Protein AF-0000000066798320 (afdb_homodimer)

Structure (mmCIF, N/CA/C/O backbone):
data_AF-0000000066798320-model_v1
#
loop_
_entity.id
_entity.type
_entity.pdbx_description
1 polymer 'MurR/RpiR family transcriptional regulator'
#
loop_
_atom_site.group_PDB
_atom_site.id
_atom_site.type_symbol
_atom_site.label_atom_id
_atom_site.label_alt_id
_atom_site.label_comp_id
_atom_site.label_asym_id
_atom_site.label_entity_id
_atom_site.label_seq_id
_atom_site.pdbx_PDB_ins_code
_atom_site.Cartn_x
_atom_site.Cartn_y
_atom_site.Cartn_z
_atom_site.occupancy
_atom_site.B_iso_or_equiv
_atom_site.auth_seq_id
_atom_site.auth_comp_id
_atom_site.auth_asym_id
_atom_site.auth_atom_id
_atom_site.pdbx_PDB_model_num
ATOM 1 N N . MET A 1 1 ? -19.531 21.781 15.523 1 40.91 1 MET A N 1
ATOM 2 C CA . MET A 1 1 ? -18.859 23.078 15.547 1 40.91 1 MET A CA 1
ATOM 3 C C . MET A 1 1 ? -17.859 23.188 14.391 1 40.91 1 MET A C 1
ATOM 5 O O . MET A 1 1 ? -17.172 22.219 14.062 1 40.91 1 MET A O 1
ATOM 9 N N . SER A 1 2 ? -18 24.219 13.523 1 56.66 2 SER A N 1
ATOM 10 C CA . SER A 1 2 ? -17.359 24.375 12.227 1 56.66 2 SER A CA 1
ATOM 11 C C . SER A 1 2 ? -15.852 24.516 12.359 1 56.66 2 SER A C 1
ATOM 13 O O . SER A 1 2 ? -15.359 24.984 13.391 1 56.66 2 SER A O 1
ATOM 15 N N . ASN A 1 3 ? -14.969 23.828 11.68 1 74.5 3 ASN A N 1
ATOM 16 C CA . ASN A 1 3 ? -13.531 23.969 11.523 1 74.5 3 ASN A CA 1
ATOM 17 C C . ASN A 1 3 ? -13.133 25.438 11.328 1 74.5 3 ASN A C 1
ATOM 19 O O . ASN A 1 3 ? -13.477 26.047 10.312 1 74.5 3 ASN A O 1
ATOM 23 N N . VAL A 1 4 ? -12.617 26.047 12.508 1 85.56 4 VAL A N 1
ATOM 24 C CA . VAL A 1 4 ? -12.297 27.469 12.531 1 85.56 4 VAL A CA 1
ATOM 25 C C . VAL A 1 4 ? -11.406 27.812 11.344 1 85.56 4 VAL A C 1
ATOM 27 O O . VAL A 1 4 ? -11.523 28.906 10.758 1 85.56 4 VAL A O 1
ATOM 30 N N . LEU A 1 5 ? -10.602 26.906 10.977 1 84.38 5 LEU A N 1
ATOM 31 C CA . LEU A 1 5 ? -9.695 27.156 9.859 1 84.38 5 LEU A CA 1
ATOM 32 C C . LEU A 1 5 ? -10.469 27.234 8.547 1 84.38 5 LEU A C 1
ATOM 34 O O . LEU A 1 5 ? -10.18 28.078 7.699 1 84.38 5 LEU A O 1
ATOM 38 N N . THR A 1 6 ? -11.469 26.422 8.477 1 79.88 6 THR A N 1
ATOM 39 C CA . THR A 1 6 ? -12.328 26.453 7.297 1 79.88 6 THR A CA 1
ATOM 40 C C . THR A 1 6 ? -13.141 27.75 7.266 1 79.88 6 THR A C 1
ATOM 42 O O . THR A 1 6 ? -13.375 28.312 6.195 1 79.88 6 THR A O 1
ATOM 45 N N . GLU A 1 7 ? -13.562 28.109 8.406 1 83.06 7 GLU A N 1
ATOM 46 C CA . GLU A 1 7 ? -14.312 29.359 8.508 1 83.06 7 GLU A CA 1
ATOM 47 C C . GLU A 1 7 ? -13.453 30.562 8.086 1 83.06 7 GLU A C 1
ATOM 49 O O . GLU A 1 7 ? -13.914 31.422 7.332 1 83.06 7 GLU A O 1
ATOM 54 N N . ILE A 1 8 ? -12.234 30.609 8.516 1 87.69 8 ILE A N 1
ATOM 55 C CA . ILE A 1 8 ? -11.305 31.672 8.172 1 87.69 8 ILE A CA 1
ATOM 56 C C . ILE A 1 8 ? -11.062 31.672 6.664 1 87.69 8 ILE A C 1
ATOM 58 O O . ILE A 1 8 ? -11.094 32.719 6.02 1 87.69 8 ILE A O 1
ATOM 62 N N . ASP A 1 9 ? -10.883 30.516 6.102 1 83.44 9 ASP A N 1
ATOM 63 C CA . ASP A 1 9 ? -10.609 30.375 4.672 1 83.44 9 ASP A CA 1
ATOM 64 C C . ASP A 1 9 ? -11.805 30.844 3.84 1 83.44 9 ASP A C 1
ATOM 66 O O . ASP A 1 9 ? -11.633 31.531 2.83 1 83.44 9 ASP A O 1
ATOM 70 N N . SER A 1 10 ? -12.984 30.516 4.297 1 80.25 10 SER A N 1
ATOM 71 C CA . SER A 1 10 ? -14.203 30.844 3.568 1 80.25 10 SER A CA 1
ATOM 72 C C . SER A 1 10 ? -14.469 32.344 3.602 1 80.25 10 SER A C 1
ATOM 74 O O . SER A 1 10 ? -15.016 32.906 2.65 1 80.25 10 SER A O 1
ATOM 76 N N . GLN A 1 11 ? -14.062 33.031 4.547 1 85.31 11 GLN A N 1
ATOM 77 C CA . GLN A 1 11 ? -14.344 34.469 4.723 1 85.31 11 GLN A CA 1
ATOM 78 C C . GLN A 1 11 ? -13.227 35.312 4.125 1 85.31 11 GLN A C 1
ATOM 80 O O . GLN A 1 11 ? -13.375 36.531 3.984 1 85.31 11 GLN A O 1
ATOM 85 N N . TYR A 1 12 ? -12.172 34.656 3.688 1 84.81 12 TYR A N 1
ATOM 86 C CA . TYR A 1 12 ? -10.938 35.312 3.289 1 84.81 12 TYR A CA 1
ATOM 87 C C . TYR A 1 12 ? -11.203 36.344 2.193 1 84.81 12 TYR A C 1
ATOM 89 O O . TYR A 1 12 ? -10.734 37.469 2.273 1 84.81 12 TYR A O 1
ATOM 97 N N . PRO A 1 13 ? -12.102 36 1.227 1 81.19 13 PRO A N 1
ATOM 98 C CA . PRO A 1 13 ? -12.305 36.938 0.132 1 81.19 13 PRO A CA 1
ATOM 99 C C . PRO A 1 13 ? -13 38.219 0.585 1 81.19 13 PRO A C 1
ATOM 101 O O . PRO A 1 13 ? -12.875 39.25 -0.074 1 81.19 13 PRO A O 1
ATOM 104 N N . TYR A 1 14 ? -13.641 38.219 1.698 1 89.19 14 TYR A N 1
ATOM 105 C CA . TYR A 1 14 ? -14.453 39.344 2.146 1 89.19 14 TYR A CA 1
ATOM 106 C C . TYR A 1 14 ? -13.75 40.125 3.248 1 89.19 14 TYR A C 1
ATOM 108 O O . TYR A 1 14 ? -14.289 41.125 3.77 1 89.19 14 TYR A O 1
ATOM 116 N N . MET A 1 15 ? -12.539 39.781 3.518 1 89.69 15 MET A N 1
ATOM 117 C CA . MET A 1 15 ? -11.797 40.375 4.625 1 89.69 15 MET A CA 1
ATOM 118 C C . MET A 1 15 ? -11.086 41.656 4.18 1 89.69 15 MET A C 1
ATOM 120 O O . MET A 1 15 ? -10.797 41.812 2.996 1 89.69 15 MET A O 1
ATOM 124 N N . THR A 1 16 ? -10.914 42.5 5.156 1 92.38 16 THR A N 1
ATOM 125 C CA . THR A 1 16 ? -10.109 43.688 4.93 1 92.38 16 THR A CA 1
ATOM 126 C C . THR A 1 16 ? -8.633 43.312 4.754 1 92.38 16 THR A C 1
ATOM 128 O O . THR A 1 16 ? -8.25 42.156 4.949 1 92.38 16 THR A O 1
ATOM 131 N N . LYS A 1 17 ? -7.82 44.25 4.355 1 90.31 17 LYS A N 1
ATOM 132 C CA . LYS A 1 17 ? -6.398 44.031 4.113 1 90.31 17 LYS A CA 1
ATOM 133 C C . LYS A 1 17 ? -5.707 43.469 5.352 1 90.31 17 LYS A C 1
ATOM 135 O O . LYS A 1 17 ? -4.98 42.469 5.266 1 90.31 17 LYS A O 1
ATOM 140 N N . ASN A 1 18 ? -5.969 44.125 6.445 1 92.06 18 ASN A N 1
ATOM 141 C CA . ASN A 1 18 ? -5.344 43.688 7.688 1 92.06 18 ASN A CA 1
ATOM 142 C C . ASN A 1 18 ? -5.883 42.312 8.125 1 92.06 18 ASN A C 1
ATOM 144 O O . ASN A 1 18 ? -5.129 41.469 8.617 1 92.06 18 ASN A O 1
ATOM 148 N N . GLU A 1 19 ? -7.141 42.094 7.902 1 93.81 19 GLU A N 1
ATOM 149 C CA . GLU A 1 19 ? -7.727 40.812 8.219 1 93.81 19 GLU A CA 1
ATOM 150 C C . GLU A 1 19 ? -7.117 39.688 7.359 1 93.81 19 GLU A C 1
ATOM 152 O O . GLU A 1 19 ? -6.883 38.594 7.844 1 93.81 19 GLU A O 1
ATOM 157 N N . LYS A 1 20 ? -6.844 40 6.148 1 90.75 20 LYS A N 1
ATOM 158 C CA . LYS A 1 20 ? -6.23 39.031 5.242 1 90.75 20 LYS A CA 1
ATOM 159 C C . LYS A 1 20 ? -4.82 38.656 5.695 1 90.75 20 LYS A C 1
ATOM 161 O O . LYS A 1 20 ? -4.398 37.5 5.582 1 90.75 20 LYS A O 1
ATOM 166 N N . LYS A 1 21 ? -4.105 39.625 6.191 1 91.25 21 LYS A N 1
ATOM 167 C CA . LYS A 1 21 ? -2.779 39.375 6.742 1 91.25 21 LYS A CA 1
ATOM 168 C C . LYS A 1 21 ? -2.857 38.375 7.891 1 91.25 21 LYS A C 1
ATOM 170 O O . LYS A 1 21 ? -2.074 37.406 7.941 1 91.25 21 LYS A O 1
ATOM 175 N N . ILE A 1 22 ? -3.84 38.594 8.758 1 93.88 22 ILE A N 1
ATOM 176 C CA . ILE A 1 22 ? -4.02 37.719 9.922 1 93.88 22 ILE A CA 1
ATOM 177 C C . ILE A 1 22 ? -4.441 36.344 9.469 1 93.88 22 ILE A C 1
ATOM 179 O O . ILE A 1 22 ? -3.834 35.344 9.875 1 93.88 22 ILE A O 1
ATOM 183 N N . ALA A 1 23 ? -5.41 36.25 8.609 1 90.81 23 ALA A N 1
ATOM 184 C CA . ALA A 1 23 ? -5.969 35 8.125 1 90.81 23 ALA A CA 1
ATOM 185 C C . ALA A 1 23 ? -4.906 34.156 7.41 1 90.81 23 ALA A C 1
ATOM 187 O O . ALA A 1 23 ? -4.785 32.969 7.656 1 90.81 23 ALA A O 1
ATOM 188 N N . LYS A 1 24 ? -4.148 34.812 6.582 1 87.19 24 LYS A N 1
ATOM 189 C CA . LYS A 1 24 ? -3.088 34.156 5.84 1 87.19 24 LYS A CA 1
ATOM 190 C C . LYS A 1 24 ? -2.068 33.531 6.785 1 87.19 24 LYS A C 1
ATOM 192 O O . LYS A 1 24 ? -1.646 32.375 6.586 1 87.19 24 LYS A O 1
ATOM 197 N N . PHE A 1 25 ? -1.673 34.281 7.801 1 88.75 25 PHE A N 1
ATOM 198 C CA . PHE A 1 25 ? -0.7 33.781 8.758 1 88.75 25 PHE A CA 1
ATOM 199 C C . PHE A 1 25 ? -1.273 32.594 9.523 1 88.75 25 PHE A C 1
ATOM 201 O O . PHE A 1 25 ? -0.589 31.594 9.734 1 88.75 25 PHE A O 1
ATOM 208 N N . ILE A 1 26 ? -2.523 32.719 9.938 1 88.25 26 ILE A N 1
ATOM 209 C CA . ILE A 1 26 ? -3.176 31.641 10.68 1 88.25 26 ILE A CA 1
ATOM 210 C C . ILE A 1 26 ? -3.246 30.391 9.828 1 88.25 26 ILE A C 1
ATOM 212 O O . ILE A 1 26 ? -2.91 29.297 10.289 1 88.25 26 ILE A O 1
ATOM 216 N N . LEU A 1 27 ? -3.615 30.531 8.539 1 84.75 27 LEU A N 1
ATOM 217 C CA . LEU A 1 27 ? -3.83 29.406 7.648 1 84.75 27 LEU A CA 1
ATOM 218 C C . LEU A 1 27 ? -2.504 28.75 7.27 1 84.75 27 LEU A C 1
ATOM 220 O O . LEU A 1 27 ? -2.43 27.531 7.113 1 84.75 27 LEU A O 1
ATOM 224 N N . ASN A 1 28 ? -1.445 29.562 7.238 1 79.94 28 ASN A N 1
ATOM 225 C CA . ASN A 1 28 ? -0.153 29.062 6.785 1 79.94 28 ASN A CA 1
ATOM 226 C C . ASN A 1 28 ? 0.671 28.516 7.949 1 79.94 28 ASN A C 1
ATOM 228 O O . ASN A 1 28 ? 1.526 27.656 7.754 1 79.94 28 ASN A O 1
ATOM 232 N N . SER A 1 29 ? 0.477 29.078 9.133 1 83.62 29 SER A N 1
ATOM 233 C CA . SER A 1 29 ? 1.31 28.703 10.273 1 83.62 29 SER A CA 1
ATOM 234 C C . SER A 1 29 ? 0.481 28.594 11.555 1 83.62 29 SER A C 1
ATOM 236 O O . SER A 1 29 ? 0.801 29.219 12.562 1 83.62 29 SER A O 1
ATOM 238 N N . PRO A 1 30 ? -0.533 27.719 11.516 1 83.94 30 PRO A N 1
ATOM 239 C CA . PRO A 1 30 ? -1.383 27.609 12.703 1 83.94 30 PRO A CA 1
ATOM 240 C C . PRO A 1 30 ? -0.609 27.156 13.945 1 83.94 30 PRO A C 1
ATOM 242 O O . PRO A 1 30 ? -0.921 27.578 15.062 1 83.94 30 PRO A O 1
ATOM 245 N N . GLN A 1 31 ? 0.448 26.484 13.781 1 80.69 31 GLN A N 1
ATOM 246 C CA . GLN A 1 31 ? 1.241 26.016 14.906 1 80.69 31 GLN A CA 1
ATOM 247 C C . GLN A 1 31 ? 1.918 27.172 15.633 1 80.69 31 GLN A C 1
ATOM 249 O O . GLN A 1 31 ? 2.055 27.156 16.859 1 80.69 31 GLN A O 1
ATOM 254 N N . LYS A 1 32 ? 2.365 28.078 14.891 1 84.19 32 LYS A N 1
ATOM 255 C CA . LYS A 1 32 ? 3 29.266 15.477 1 84.19 32 LYS A CA 1
ATOM 256 C C . LYS A 1 32 ? 1.979 30.125 16.203 1 84.19 32 LYS A C 1
ATOM 258 O O . LYS A 1 32 ? 2.248 30.625 17.297 1 84.19 32 LYS A O 1
ATOM 263 N N . VAL A 1 33 ? 0.834 30.203 15.633 1 89.19 33 VAL A N 1
ATOM 264 C CA . VAL A 1 33 ? -0.196 31.094 16.156 1 89.19 33 VAL A CA 1
ATOM 265 C C . VAL A 1 33 ? -0.62 30.641 17.547 1 89.19 33 VAL A C 1
ATOM 267 O O . VAL A 1 33 ? -0.804 31.469 18.453 1 89.19 33 VAL A O 1
ATOM 270 N N . ILE A 1 34 ? -0.748 29.359 17.703 1 88.38 34 ILE A N 1
ATOM 271 C CA . ILE A 1 34 ? -1.302 28.859 18.953 1 88.38 34 ILE A CA 1
ATOM 272 C C . ILE A 1 34 ? -0.327 29.125 20.094 1 88.38 34 ILE A C 1
ATOM 274 O O . ILE A 1 34 ? -0.698 29.047 21.266 1 88.38 34 ILE A O 1
ATOM 278 N N . LYS A 1 35 ? 0.902 29.562 19.828 1 86.19 35 LYS A N 1
ATOM 279 C CA . LYS A 1 35 ? 1.912 29.812 20.844 1 86.19 35 LYS A CA 1
ATOM 280 C C . LYS A 1 35 ? 2.145 31.312 21.031 1 86.19 35 LYS A C 1
ATOM 282 O O . LYS A 1 35 ? 2.955 31.719 21.859 1 86.19 35 LYS A O 1
ATOM 287 N N . MET A 1 36 ? 1.39 32.094 20.312 1 90.69 36 MET A N 1
ATOM 288 C CA . MET A 1 36 ? 1.649 33.5 20.281 1 90.69 36 MET A CA 1
ATOM 289 C C . MET A 1 36 ? 0.638 34.281 21.141 1 90.69 36 MET A C 1
ATOM 291 O O . MET A 1 36 ? -0.471 33.781 21.375 1 90.69 36 MET A O 1
ATOM 295 N N . ARG A 1 37 ? 1.05 35.438 21.703 1 93.81 37 ARG A N 1
ATOM 296 C CA . ARG A 1 37 ? 0.115 36.438 22.234 1 93.81 37 ARG A CA 1
ATOM 297 C C . ARG A 1 37 ? -0.404 37.344 21.141 1 93.81 37 ARG A C 1
ATOM 299 O O . ARG A 1 37 ? 0.214 37.438 20.078 1 93.81 37 ARG A O 1
ATOM 306 N N . SER A 1 38 ? -1.499 37.938 21.375 1 95 38 SER A N 1
ATOM 307 C CA . SER A 1 38 ? -2.076 38.844 20.391 1 95 38 SER A CA 1
ATOM 308 C C . SER A 1 38 ? -1.093 39.938 20.016 1 95 38 SER A C 1
ATOM 310 O O . SER A 1 38 ? -0.997 40.312 18.859 1 95 38 SER A O 1
ATOM 312 N N . GLN A 1 39 ? -0.294 40.375 20.969 1 95.44 39 GLN A N 1
ATOM 313 C CA . GLN A 1 39 ? 0.677 41.438 20.75 1 95.44 39 GLN A CA 1
ATOM 314 C C . GLN A 1 39 ? 1.808 40.969 19.844 1 95.44 39 GLN A C 1
ATOM 316 O O . GLN A 1 39 ? 2.283 41.75 18.984 1 95.44 39 GLN A O 1
ATOM 321 N N . ASP A 1 40 ? 2.248 39.781 20.031 1 95.62 40 ASP A N 1
ATOM 322 C CA . ASP A 1 40 ? 3.305 39.188 19.219 1 95.62 40 ASP A CA 1
ATOM 323 C C . ASP A 1 40 ? 2.871 39.094 17.75 1 95.62 40 ASP A C 1
ATOM 325 O O . ASP A 1 40 ? 3.637 39.438 16.844 1 95.62 40 ASP A O 1
ATOM 329 N N . LEU A 1 41 ? 1.687 38.562 17.562 1 95.38 41 LEU A N 1
ATOM 330 C CA . LEU A 1 41 ? 1.151 38.438 16.219 1 95.38 41 LEU A CA 1
ATOM 331 C C . LEU A 1 41 ? 1.017 39.781 15.539 1 95.38 41 LEU A C 1
ATOM 333 O O . LEU A 1 41 ? 1.371 39.938 14.367 1 95.38 41 LEU A O 1
ATOM 337 N N . ALA A 1 42 ? 0.541 40.812 16.234 1 95.44 42 ALA A N 1
ATOM 338 C CA . ALA A 1 42 ? 0.396 42.188 15.742 1 95.44 42 ALA A CA 1
ATOM 339 C C . ALA A 1 42 ? 1.742 42.75 15.297 1 95.44 42 ALA A C 1
ATOM 341 O O . ALA A 1 42 ? 1.853 43.344 14.219 1 95.44 42 ALA A O 1
ATOM 342 N N . SER A 1 43 ? 2.75 42.562 16.109 1 95.69 43 SER A N 1
ATOM 343 C CA . SER A 1 43 ? 4.09 43.062 15.812 1 95.69 43 SER A CA 1
ATOM 344 C C . SER A 1 43 ? 4.668 42.375 14.57 1 95.69 43 SER A C 1
ATOM 346 O O . SER A 1 43 ? 5.273 43.031 13.719 1 95.69 43 SER A O 1
ATOM 348 N N . LEU A 1 44 ? 4.422 41.094 14.539 1 93.69 44 LEU A N 1
ATOM 349 C CA . LEU A 1 44 ? 4.945 40.281 13.43 1 93.69 44 LEU A CA 1
ATOM 350 C C . LEU A 1 44 ? 4.328 40.719 12.109 1 93.69 44 LEU A C 1
ATOM 352 O O . LEU A 1 44 ? 5.012 40.781 11.086 1 93.69 44 LEU A O 1
ATOM 356 N N . LEU A 1 45 ? 3.066 41.094 12.141 1 93.69 45 LEU A N 1
ATOM 357 C CA . LEU A 1 45 ? 2.334 41.406 10.922 1 93.69 45 LEU A CA 1
ATOM 358 C C . LEU A 1 45 ? 2.305 42.906 10.695 1 93.69 45 LEU A C 1
ATOM 360 O O . LEU A 1 45 ? 1.739 43.375 9.703 1 93.69 45 LEU A O 1
ATOM 364 N N . ASP A 1 46 ? 2.875 43.688 11.539 1 94.69 46 ASP A N 1
ATOM 365 C CA . ASP A 1 46 ? 2.92 45.125 11.484 1 94.69 46 ASP A CA 1
ATOM 366 C C . ASP A 1 46 ? 1.513 45.719 11.422 1 94.69 46 ASP A C 1
ATOM 368 O O . ASP A 1 46 ? 1.199 46.5 10.523 1 94.69 46 ASP A O 1
ATOM 372 N N . ILE A 1 47 ? 0.72 45.281 12.352 1 95.06 47 ILE A N 1
ATOM 373 C CA . ILE A 1 47 ? -0.626 45.812 12.531 1 95.06 47 ILE A CA 1
ATOM 374 C C . ILE A 1 47 ? -0.894 46.062 14.016 1 95.06 47 ILE A C 1
ATOM 376 O O . ILE A 1 47 ? -0.063 45.719 14.867 1 95.06 47 ILE A O 1
ATOM 380 N N . SER A 1 48 ? -2.043 46.656 14.312 1 94.19 48 SER A N 1
ATOM 381 C CA . SER A 1 48 ? -2.365 46.969 15.695 1 94.19 48 SER A CA 1
ATOM 382 C C . SER A 1 48 ? -2.881 45.719 16.438 1 94.19 48 SER A C 1
ATOM 384 O O . SER A 1 48 ? -3.498 44.844 15.836 1 94.19 48 SER A O 1
ATOM 386 N N . THR A 1 49 ? -2.553 45.75 17.75 1 95.75 49 THR A N 1
ATOM 387 C CA . THR A 1 49 ? -3.088 44.688 18.594 1 95.75 49 THR A CA 1
ATOM 388 C C . THR A 1 49 ? -4.613 44.688 18.578 1 95.75 49 THR A C 1
ATOM 390 O O . THR A 1 49 ? -5.246 43.625 18.625 1 95.75 49 THR A O 1
ATOM 393 N N . SER A 1 50 ? -5.176 45.844 18.5 1 94.5 50 SER A N 1
ATOM 394 C CA . SER A 1 50 ? -6.629 45.969 18.438 1 94.5 50 SER A CA 1
ATOM 395 C C . SER A 1 50 ? -7.191 45.281 17.188 1 94.5 50 SER A C 1
ATOM 397 O O . SER A 1 50 ? -8.273 44.688 17.234 1 94.5 50 SER A O 1
ATOM 399 N N . SER A 1 51 ? -6.492 45.312 16.141 1 95.19 51 SER A N 1
ATOM 400 C CA . SER A 1 51 ? -6.906 44.656 14.898 1 95.19 51 SER A CA 1
ATOM 401 C C . SER A 1 51 ? -6.941 43.125 15.055 1 95.19 51 SER A C 1
ATOM 403 O O . SER A 1 51 ? -7.852 42.469 14.555 1 95.19 51 SER A O 1
ATOM 405 N N . VAL A 1 52 ? -5.969 42.594 15.766 1 96.75 52 VAL A N 1
ATOM 406 C CA . VAL A 1 52 ? -5.91 41.156 16.016 1 96.75 52 VAL A CA 1
ATOM 407 C C . VAL A 1 52 ? -7.086 40.75 16.891 1 96.75 52 VAL A C 1
ATOM 409 O O . VAL A 1 52 ? -7.734 39.719 16.625 1 96.75 52 VAL A O 1
ATOM 412 N N . ILE A 1 53 ? -7.344 41.562 17.891 1 94.88 53 ILE A N 1
ATOM 413 C CA . ILE A 1 53 ? -8.414 41.25 18.828 1 94.88 53 ILE A CA 1
ATOM 414 C C . ILE A 1 53 ? -9.766 41.344 18.109 1 94.88 53 ILE A C 1
ATOM 416 O O . ILE A 1 53 ? -10.617 40.469 18.281 1 94.88 53 ILE A O 1
ATOM 420 N N . ARG A 1 54 ? -9.961 42.312 17.312 1 94.62 54 ARG A N 1
ATOM 421 C CA . ARG A 1 54 ? -11.211 42.469 16.578 1 94.62 54 ARG A CA 1
ATOM 422 C C . ARG A 1 54 ? -11.414 41.312 15.602 1 94.62 54 ARG A C 1
ATOM 424 O O . ARG A 1 54 ? -12.523 40.781 15.469 1 94.62 54 ARG A O 1
ATOM 431 N N . PHE A 1 55 ? -10.383 40.969 14.898 1 95.94 55 PHE A N 1
ATOM 432 C CA . PHE A 1 55 ? -10.438 39.812 13.984 1 95.94 55 PHE A CA 1
ATOM 433 C C . PHE A 1 55 ? -10.859 38.562 14.719 1 95.94 55 PHE A C 1
ATOM 435 O O . PHE A 1 55 ? -11.727 37.812 14.258 1 95.94 55 PHE A O 1
ATOM 442 N N . SER A 1 56 ? -10.211 38.312 15.828 1 95.06 56 SER A N 1
ATOM 443 C CA . SER A 1 56 ? -10.469 37.125 16.609 1 95.06 56 SER A CA 1
ATOM 444 C C . SER A 1 56 ? -11.922 37.062 17.078 1 95.06 56 SER A C 1
ATOM 446 O O . SER A 1 56 ? -12.555 36 17.031 1 95.06 56 SER A O 1
ATOM 448 N N . LYS A 1 57 ? -12.43 38.219 17.438 1 93.19 57 LYS A N 1
ATOM 449 C CA . LYS A 1 57 ? -13.812 38.281 17.922 1 93.19 57 LYS A CA 1
ATOM 450 C C . LYS A 1 57 ? -14.805 38.062 16.781 1 93.19 57 LYS A C 1
ATOM 452 O O . LYS A 1 57 ? -15.891 37.5 17.016 1 93.19 57 LYS A O 1
ATOM 457 N N . LYS A 1 58 ? -14.383 38.406 15.641 1 92.38 58 LYS A N 1
ATOM 458 C CA . LYS A 1 58 ? -15.203 38.188 14.461 1 92.38 58 LYS A CA 1
ATOM 459 C C . LYS A 1 58 ? -15.352 36.688 14.164 1 92.38 58 LYS A C 1
ATOM 461 O O . LYS A 1 58 ? -16.391 36.25 13.656 1 92.38 58 LYS A O 1
ATOM 466 N N . ILE A 1 59 ? -14.312 35.969 14.508 1 91.56 59 ILE A N 1
ATOM 467 C CA . ILE A 1 59 ? -14.273 34.562 14.172 1 91.56 59 ILE A CA 1
ATOM 468 C C . ILE A 1 59 ? -14.82 33.75 15.344 1 91.56 59 ILE A C 1
ATOM 470 O O . ILE A 1 59 ? -15.586 32.812 15.148 1 91.56 59 ILE A O 1
ATOM 474 N N . THR A 1 60 ? -14.344 34.125 16.562 1 90.19 60 THR A N 1
ATOM 475 C CA . THR A 1 60 ? -14.773 33.469 17.797 1 90.19 60 THR A CA 1
ATOM 476 C C . THR A 1 60 ? -15.117 34.5 18.859 1 90.19 60 THR A C 1
ATOM 478 O O . THR A 1 60 ? -14.352 35.438 19.094 1 90.19 60 THR A O 1
ATOM 481 N N . ASP A 1 61 ? -16.188 34.344 19.469 1 86.62 61 ASP A N 1
ATOM 482 C CA . ASP A 1 61 ? -16.688 35.312 20.438 1 86.62 61 ASP A CA 1
ATOM 483 C C . ASP A 1 61 ? -15.703 35.5 21.594 1 86.62 61 ASP A C 1
ATOM 485 O O . ASP A 1 61 ? -15.617 36.562 22.188 1 86.62 61 ASP A O 1
ATOM 489 N N . GLY A 1 62 ? -14.914 34.562 21.875 1 90 62 GLY A N 1
ATOM 490 C CA . GLY A 1 62 ? -14.039 34.594 23.047 1 90 62 GLY A CA 1
ATOM 491 C C . GLY A 1 62 ? -12.719 35.281 22.781 1 90 62 GLY A C 1
ATOM 492 O O . GLY A 1 62 ? -11.836 35.281 23.641 1 90 62 GLY A O 1
ATOM 493 N N . GLY A 1 63 ? -12.547 35.875 21.656 1 91.88 63 GLY A N 1
ATOM 494 C CA . GLY A 1 63 ? -11.336 36.625 21.344 1 91.88 63 GLY A CA 1
ATOM 495 C C . GLY A 1 63 ? -10.188 35.719 20.922 1 91.88 63 GLY A C 1
ATOM 496 O O . GLY A 1 63 ? -10.398 34.625 20.422 1 91.88 63 GLY A O 1
ATOM 497 N N . PHE A 1 64 ? -8.93 36.281 21.094 1 93.88 64 PHE A N 1
ATOM 498 C CA . PHE A 1 64 ? -7.742 35.625 20.562 1 93.88 64 PHE A CA 1
ATOM 499 C C . PHE A 1 64 ? -7.441 34.344 21.312 1 93.88 64 PHE A C 1
ATOM 501 O O . PHE A 1 64 ? -7.004 33.344 20.719 1 93.88 64 PHE A O 1
ATOM 508 N N . HIS A 1 65 ? -7.684 34.406 22.594 1 92.06 65 HIS A N 1
ATOM 509 C CA . HIS A 1 65 ? -7.477 33.188 23.391 1 92.06 65 HIS A CA 1
ATOM 510 C C . HIS A 1 65 ? -8.383 32.062 22.906 1 92.06 65 HIS A C 1
ATOM 512 O O . HIS A 1 65 ? -7.926 30.938 22.688 1 92.06 65 HIS A O 1
ATOM 518 N N . ASP A 1 66 ? -9.617 32.344 22.703 1 92.62 66 ASP A N 1
ATOM 519 C CA . ASP A 1 66 ? -10.594 31.375 22.188 1 92.62 66 ASP A CA 1
ATOM 520 C C . ASP A 1 66 ? -10.234 30.922 20.781 1 92.62 66 ASP A C 1
ATOM 522 O O . ASP A 1 66 ? -10.398 29.75 20.438 1 92.62 66 ASP A O 1
ATOM 526 N N . LEU A 1 67 ? -9.781 31.812 19.969 1 92.62 67 LEU A N 1
ATOM 527 C CA . LEU A 1 67 ? -9.352 31.484 18.609 1 92.62 67 LEU A CA 1
ATOM 528 C C . LEU A 1 67 ? -8.219 30.469 18.625 1 92.62 67 LEU A C 1
ATOM 530 O O . LEU A 1 67 ? -8.266 29.484 17.891 1 92.62 67 LEU A O 1
ATOM 534 N N . LYS A 1 68 ? -7.289 30.688 19.484 1 90.75 68 LYS A N 1
ATOM 535 C CA . LYS A 1 68 ? -6.156 29.766 19.594 1 90.75 68 LYS A CA 1
ATOM 536 C C . LYS A 1 68 ? -6.609 28.375 20.016 1 90.75 68 LYS A C 1
ATOM 538 O O . LYS A 1 68 ? -6.137 27.375 19.469 1 90.75 68 LYS A O 1
ATOM 543 N N . ILE A 1 69 ? -7.508 28.297 20.875 1 87.56 69 ILE A N 1
ATOM 544 C CA . ILE A 1 69 ? -8.031 27.031 21.359 1 87.56 69 ILE A CA 1
ATOM 545 C C . ILE A 1 69 ? -8.719 26.297 20.219 1 87.56 69 ILE A C 1
ATOM 547 O O . ILE A 1 69 ? -8.516 25.094 20.031 1 87.56 69 ILE A O 1
ATOM 551 N N . ASN A 1 70 ? -9.43 27.031 19.5 1 86.38 70 ASN A N 1
ATOM 552 C CA . ASN A 1 70 ? -10.172 26.422 18.391 1 86.38 70 ASN A CA 1
ATOM 553 C C . ASN A 1 70 ? -9.234 25.953 17.281 1 86.38 70 ASN A C 1
ATOM 555 O O . ASN A 1 70 ? -9.484 24.938 16.641 1 86.38 70 ASN A O 1
ATOM 559 N N . ILE A 1 71 ? -8.195 26.734 17.047 1 84.81 71 ILE A N 1
ATOM 560 C CA . ILE A 1 71 ? -7.195 26.328 16.062 1 84.81 71 ILE A CA 1
ATOM 561 C C . ILE A 1 71 ? -6.488 25.062 16.531 1 84.81 71 ILE A C 1
ATOM 563 O O . ILE A 1 71 ? -6.266 24.141 15.742 1 84.81 71 ILE A O 1
ATOM 567 N N . SER A 1 72 ? -6.168 24.938 17.781 1 81.31 72 SER A N 1
ATOM 568 C CA . SER A 1 72 ? -5.387 23.859 18.359 1 81.31 72 SER A CA 1
ATOM 569 C C . SER A 1 72 ? -6.094 22.516 18.188 1 81.31 72 SER A C 1
ATOM 571 O O . SER A 1 72 ? -5.449 21.469 18.172 1 81.31 72 SER A O 1
ATOM 573 N N . LYS A 1 73 ? -7.422 22.641 18.062 1 73.5 73 LYS A N 1
ATOM 574 C CA . LYS A 1 73 ? -8.211 21.422 17.891 1 73.5 73 LYS A CA 1
ATOM 575 C C . LYS A 1 73 ? -7.91 20.766 16.547 1 73.5 73 LYS A C 1
ATOM 577 O O . LYS A 1 73 ? -8.148 19.578 16.359 1 73.5 73 LYS A O 1
ATOM 582 N N . TYR A 1 74 ? -7.359 21.562 15.695 1 69.94 74 TYR A N 1
ATOM 583 C CA . TYR A 1 74 ? -7.184 21.047 14.344 1 69.94 74 TYR A CA 1
ATOM 584 C C . TYR A 1 74 ? -5.703 20.891 14.008 1 69.94 74 TYR A C 1
ATOM 586 O O . TYR A 1 74 ? -5.352 20.469 12.906 1 69.94 74 TYR A O 1
ATOM 594 N N . VAL A 1 75 ? -4.922 21.453 14.906 1 65.81 75 VAL A N 1
ATOM 595 C CA . VAL A 1 75 ? -3.484 21.312 14.719 1 65.81 75 VAL A CA 1
ATOM 596 C C . VAL A 1 75 ? -2.98 20.078 15.445 1 65.81 75 VAL A C 1
ATOM 598 O O . VAL A 1 75 ? -3.348 19.828 16.594 1 65.81 75 VAL A O 1
ATOM 601 N N . PRO A 1 76 ? -2.32 19.219 14.703 1 58.66 76 PRO A N 1
ATOM 602 C CA . PRO A 1 76 ? -1.76 18.078 15.43 1 58.66 76 PRO A CA 1
ATOM 603 C C . PRO A 1 76 ? -0.957 18.516 16.656 1 58.66 76 PRO A C 1
ATOM 605 O O . PRO A 1 76 ? -0.265 19.531 16.625 1 58.66 76 PRO A O 1
ATOM 608 N N . LYS A 1 77 ? -1.457 18.234 18 1 53.69 77 LYS A N 1
ATOM 609 C CA . LYS A 1 77 ? -0.807 18.609 19.25 1 53.69 77 LYS A CA 1
ATOM 610 C C . LYS A 1 77 ? 0.561 17.953 19.391 1 53.69 77 LYS A C 1
ATOM 612 O O . LYS A 1 77 ? 0.742 16.797 18.969 1 53.69 77 LYS A O 1
ATOM 617 N N . ALA A 1 78 ? 1.617 18.781 19.703 1 46.22 78 ALA A N 1
ATOM 618 C CA . ALA A 1 78 ? 2.875 18.219 20.188 1 46.22 78 ALA A CA 1
ATOM 619 C C . ALA A 1 78 ? 2.623 17.094 21.188 1 46.22 78 ALA A C 1
ATOM 621 O O . ALA A 1 78 ? 3.223 16.016 21.094 1 46.22 78 ALA A O 1
ATOM 622 N N . SER A 1 79 ? 2.244 17.438 22.484 1 40.25 79 SER A N 1
ATOM 623 C CA . SER A 1 79 ? 2.086 16.516 23.609 1 40.25 79 SER A CA 1
ATOM 624 C C . SER A 1 79 ? 0.863 15.617 23.422 1 40.25 79 SER A C 1
ATOM 626 O O . SER A 1 79 ? 0.806 14.516 23.969 1 40.25 79 SER A O 1
ATOM 628 N N . SER A 1 80 ? -0.294 16.141 23.406 1 38.12 80 SER A N 1
ATOM 629 C CA . SER A 1 80 ? -1.525 15.438 23.734 1 38.12 80 SER A CA 1
ATOM 630 C C . SER A 1 80 ? -1.852 14.383 22.688 1 38.12 80 SER A C 1
ATOM 632 O O . SER A 1 80 ? -1.67 13.188 22.922 1 38.12 80 SER A O 1
ATOM 634 N N . ILE A 1 81 ? -3.061 14.562 21.781 1 36.69 81 ILE A N 1
ATOM 635 C CA . ILE A 1 81 ? -4.051 13.68 21.188 1 36.69 81 ILE A CA 1
ATOM 636 C C . ILE A 1 81 ? -3.428 12.938 20 1 36.69 81 ILE A C 1
ATOM 638 O O . ILE A 1 81 ? -4.121 12.219 19.266 1 36.69 81 ILE A O 1
ATOM 642 N N . TYR A 1 82 ? -2.5 13.445 19.203 1 42 82 TYR A N 1
ATOM 643 C CA . TYR A 1 82 ? -1.91 12.586 18.188 1 42 82 TYR A CA 1
ATOM 644 C C . TYR A 1 82 ? -1.224 11.383 18.812 1 42 82 TYR A C 1
ATOM 646 O O . TYR A 1 82 ? -0.298 11.531 19.609 1 42 82 TYR A O 1
ATOM 654 N N . ASN A 1 83 ? -1.896 10.57 19.188 1 45.19 83 ASN A N 1
ATOM 655 C CA . ASN A 1 83 ? -1.333 9.398 19.844 1 45.19 83 ASN A CA 1
ATOM 656 C C . ASN A 1 83 ? 0.115 9.156 19.438 1 45.19 83 ASN A C 1
ATOM 658 O O . ASN A 1 83 ? 0.81 8.336 20.031 1 45.19 83 ASN A O 1
ATOM 662 N N . VAL A 1 84 ? 0.531 9.336 18.156 1 50.78 84 VAL A N 1
ATOM 663 C CA . VAL A 1 84 ? 1.984 9.234 18.062 1 50.78 84 VAL A CA 1
ATOM 664 C C . VAL A 1 84 ? 2.627 10.438 18.75 1 50.78 84 VAL A C 1
ATOM 666 O O . VAL A 1 84 ? 2.516 11.562 18.25 1 50.78 84 VAL A O 1
ATOM 669 N N . GLU A 1 85 ? 2.801 10.539 20.016 1 63.44 85 GLU A N 1
ATOM 670 C CA . GLU A 1 85 ? 3.564 11.57 20.703 1 63.44 85 GLU A CA 1
ATOM 671 C C . GLU A 1 85 ? 4.887 11.844 20 1 63.44 85 GLU A C 1
ATOM 673 O O . GLU A 1 85 ? 5.887 11.172 20.25 1 63.44 85 GLU A O 1
ATOM 678 N N . LEU A 1 86 ? 4.664 12.477 18.75 1 80 86 LEU A N 1
ATOM 679 C CA . LEU A 1 86 ? 5.895 12.859 18.062 1 80 86 LEU A CA 1
ATOM 680 C C . LEU A 1 86 ? 6.492 14.117 18.672 1 80 86 LEU A C 1
ATOM 682 O O . LEU A 1 86 ? 5.773 15.086 18.938 1 80 86 LEU A O 1
ATOM 686 N N . MET A 1 87 ? 7.719 14.008 19.047 1 78.38 87 MET A N 1
ATOM 687 C CA . MET A 1 87 ? 8.422 15.148 19.625 1 78.38 87 MET A CA 1
ATOM 688 C C . MET A 1 87 ? 9.328 15.812 18.578 1 78.38 87 MET A C 1
ATOM 690 O O . MET A 1 87 ? 9.82 15.148 17.672 1 78.38 87 MET A O 1
ATOM 694 N N . ASN A 1 88 ? 9.414 17.141 18.75 1 85.69 88 ASN A N 1
ATOM 695 C CA . ASN A 1 88 ? 10.414 17.844 17.953 1 85.69 88 ASN A CA 1
ATOM 696 C C . ASN A 1 88 ? 11.781 17.172 18.047 1 85.69 88 ASN A C 1
ATOM 698 O O . ASN A 1 88 ? 12.242 16.859 19.156 1 85.69 88 ASN A O 1
ATOM 702 N N . ASN A 1 89 ? 12.352 16.906 16.922 1 89.12 89 ASN A N 1
ATOM 703 C CA . ASN A 1 89 ? 13.672 16.297 16.781 1 89.12 89 ASN A CA 1
ATOM 704 C C . ASN A 1 89 ? 13.75 14.945 17.484 1 89.12 89 ASN A C 1
ATOM 706 O O . ASN A 1 89 ? 14.797 14.57 18 1 89.12 89 ASN A O 1
ATOM 710 N N . GLU A 1 90 ? 12.641 14.312 17.625 1 90.25 90 GLU A N 1
ATOM 711 C CA . GLU A 1 90 ? 12.641 12.961 18.188 1 90.25 90 GLU A CA 1
ATOM 712 C C . GLU A 1 90 ? 13.625 12.062 17.438 1 90.25 90 GLU A C 1
ATOM 714 O O . GLU A 1 90 ? 13.711 12.102 16.219 1 90.25 90 GLU A O 1
ATOM 719 N N . SER A 1 91 ? 14.383 11.266 18.188 1 93.06 91 SER A N 1
ATOM 720 C CA . SER A 1 91 ? 15.406 10.406 17.609 1 93.06 91 SER A CA 1
ATOM 721 C C . SER A 1 91 ? 14.781 9.273 16.797 1 93.06 91 SER A C 1
ATOM 723 O O . SER A 1 91 ? 13.656 8.859 17.078 1 93.06 91 SER A O 1
ATOM 725 N N . THR A 1 92 ? 15.555 8.781 15.859 1 95.19 92 THR A N 1
ATOM 726 C CA . THR A 1 92 ? 15.109 7.648 15.055 1 95.19 92 THR A CA 1
ATOM 727 C C . THR A 1 92 ? 14.875 6.422 15.938 1 95.19 92 THR A C 1
ATOM 729 O O . THR A 1 92 ? 13.914 5.676 15.727 1 95.19 92 THR A O 1
ATOM 732 N N . GLU A 1 93 ? 15.727 6.215 16.891 1 92.75 93 GLU A N 1
ATOM 733 C CA . GLU A 1 93 ? 15.602 5.082 17.797 1 92.75 93 GLU A CA 1
ATOM 734 C C . GLU A 1 93 ? 14.281 5.129 18.547 1 92.75 93 GLU A C 1
ATOM 736 O O . GLU A 1 93 ? 13.586 4.113 18.672 1 92.75 93 GLU A O 1
ATOM 741 N N . SER A 1 94 ? 13.961 6.266 19.078 1 92.38 94 SER A N 1
ATOM 742 C CA . SER A 1 94 ? 12.695 6.441 19.781 1 92.38 94 SER A CA 1
ATOM 743 C C . SER A 1 94 ? 11.508 6.176 18.844 1 92.38 94 SER A C 1
ATOM 745 O O . SER A 1 94 ? 10.57 5.477 19.234 1 92.38 94 SER A O 1
ATOM 747 N N . LEU A 1 95 ? 11.594 6.668 17.688 1 93.81 95 LEU A N 1
ATOM 748 C CA . LEU A 1 95 ? 10.531 6.488 16.688 1 93.81 95 LEU A CA 1
ATOM 749 C C . LEU A 1 95 ? 10.391 5.02 16.312 1 93.81 95 LEU A C 1
ATOM 751 O O . LEU A 1 95 ? 9.273 4.516 16.188 1 93.81 95 LEU A O 1
ATOM 755 N N . ARG A 1 96 ? 11.523 4.316 16.094 1 94.94 96 ARG A N 1
ATOM 756 C CA . ARG A 1 96 ? 11.508 2.896 15.766 1 94.94 96 ARG A CA 1
ATOM 757 C C . ARG A 1 96 ? 10.789 2.092 16.844 1 94.94 96 ARG A C 1
ATOM 759 O O . ARG A 1 96 ? 9.938 1.252 16.531 1 94.94 96 ARG A O 1
ATOM 766 N N . THR A 1 97 ? 11.086 2.367 18.047 1 90 97 THR A N 1
ATOM 767 C CA . THR A 1 97 ? 10.5 1.645 19.172 1 90 97 THR A CA 1
ATOM 768 C C . THR A 1 97 ? 9 1.907 19.266 1 90 97 THR A C 1
ATOM 770 O O . THR A 1 97 ? 8.203 0.971 19.391 1 90 97 THR A O 1
ATOM 773 N N . LYS A 1 98 ? 8.602 3.143 19.156 1 89.62 98 LYS A N 1
ATOM 774 C CA . LYS A 1 98 ? 7.195 3.529 19.234 1 89.62 98 LYS A CA 1
ATOM 775 C C . LYS A 1 98 ? 6.387 2.9 18.109 1 89.62 98 LYS A C 1
ATOM 777 O O . LYS A 1 98 ? 5.336 2.301 18.359 1 89.62 98 LYS A O 1
ATOM 782 N N . LEU A 1 99 ? 6.906 3.047 16.922 1 93 99 LEU A N 1
ATOM 783 C CA . LEU A 1 99 ? 6.18 2.551 15.75 1 93 99 LEU A CA 1
ATOM 784 C C . LEU A 1 99 ? 6.109 1.027 15.766 1 93 99 LEU A C 1
ATOM 786 O O . LEU A 1 99 ? 5.098 0.445 15.375 1 93 99 LEU A O 1
ATOM 790 N N . HIS A 1 100 ? 7.23 0.373 16.156 1 93.25 100 HIS A N 1
ATOM 791 C CA . HIS A 1 100 ? 7.238 -1.082 16.25 1 93.25 100 HIS A CA 1
ATOM 792 C C . HIS A 1 100 ? 6.168 -1.574 17.219 1 93.25 100 HIS A C 1
ATOM 794 O O . HIS A 1 100 ? 5.398 -2.482 16.891 1 93.25 100 HIS A O 1
ATOM 800 N N . THR A 1 101 ? 6.105 -0.987 18.344 1 89.88 101 THR A N 1
ATOM 801 C CA . THR A 1 101 ? 5.137 -1.365 19.375 1 89.88 101 THR A CA 1
ATOM 802 C C . THR A 1 101 ? 3.709 -1.151 18.875 1 89.88 101 THR A C 1
ATOM 804 O O . THR A 1 101 ? 2.863 -2.041 18.984 1 89.88 101 THR A O 1
ATOM 807 N N . ARG A 1 102 ? 3.479 -0.056 18.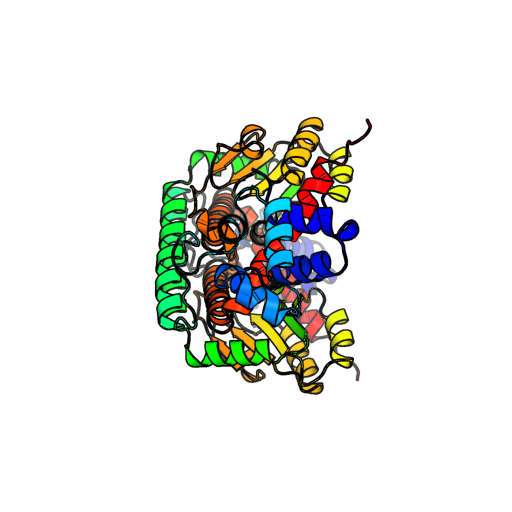25 1 89.31 102 ARG A N 1
ATOM 808 C CA . ARG A 1 102 ? 2.137 0.281 17.781 1 89.31 102 ARG A CA 1
ATOM 809 C C . ARG A 1 102 ? 1.707 -0.637 16.656 1 89.31 102 ARG A C 1
ATOM 811 O O . ARG A 1 102 ? 0.556 -1.076 16.594 1 89.31 102 ARG A O 1
ATOM 818 N N . THR A 1 103 ? 2.598 -0.837 15.758 1 93.12 103 THR A N 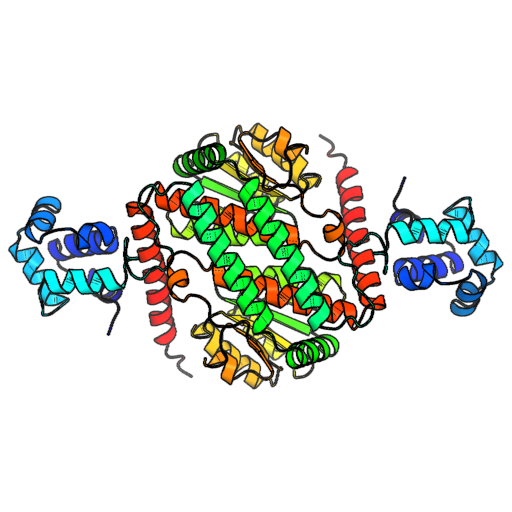1
ATOM 819 C CA . THR A 1 103 ? 2.291 -1.686 14.609 1 93.12 103 THR A CA 1
ATOM 820 C C . THR A 1 103 ? 2.023 -3.121 15.055 1 93.12 103 THR A C 1
ATOM 822 O O . THR A 1 103 ? 1.066 -3.75 14.602 1 93.12 103 THR A O 1
ATOM 825 N N . THR A 1 104 ? 2.855 -3.613 15.969 1 91.69 104 THR A N 1
ATOM 826 C CA . THR A 1 104 ? 2.666 -4.969 16.469 1 91.69 104 THR A CA 1
ATOM 827 C C . THR A 1 104 ? 1.335 -5.09 17.203 1 91.69 104 THR A C 1
ATOM 829 O O . THR A 1 104 ? 0.631 -6.09 17.078 1 91.69 104 THR A O 1
ATOM 832 N N . ARG A 1 105 ? 0.993 -4.098 17.938 1 89.44 105 ARG A N 1
ATOM 833 C CA . ARG A 1 105 ? -0.291 -4.086 18.625 1 89.44 105 ARG A CA 1
ATOM 834 C C . ARG A 1 105 ? -1.449 -4.105 17.625 1 89.44 105 ARG A C 1
ATOM 836 O O . ARG A 1 105 ? -2.432 -4.824 17.828 1 89.44 105 ARG A O 1
ATOM 843 N N . ALA A 1 106 ? -1.32 -3.277 16.625 1 92 106 ALA A N 1
ATOM 844 C CA . ALA A 1 106 ? -2.357 -3.229 15.602 1 92 106 ALA A CA 1
ATOM 845 C C . ALA A 1 106 ? -2.525 -4.586 14.922 1 92 106 ALA A C 1
ATOM 847 O O . ALA A 1 106 ? -3.648 -5.023 14.656 1 92 106 ALA A O 1
ATOM 848 N N . LEU A 1 107 ? -1.409 -5.266 14.648 1 94.69 107 LEU A N 1
ATOM 849 C CA . LEU A 1 107 ? -1.441 -6.598 14.047 1 94.69 107 LEU A CA 1
ATOM 850 C C . LEU A 1 107 ? -2.113 -7.598 14.977 1 94.69 107 LEU A C 1
ATOM 852 O O . LEU A 1 107 ? -2.939 -8.398 14.539 1 94.69 107 LEU A O 1
ATOM 856 N N . ASN A 1 108 ? -1.739 -7.508 16.234 1 91.69 108 ASN A N 1
ATOM 857 C CA . ASN A 1 108 ? -2.326 -8.398 17.234 1 91.69 108 ASN A CA 1
ATOM 858 C C . ASN A 1 108 ? -3.834 -8.188 17.359 1 91.69 108 ASN A C 1
ATOM 860 O O . ASN A 1 108 ? -4.598 -9.156 17.406 1 91.69 108 ASN A O 1
ATOM 864 N N . HIS A 1 109 ? -4.195 -6.996 17.375 1 92.19 109 HIS A N 1
ATOM 865 C CA . HIS A 1 109 ? -5.613 -6.668 17.484 1 92.19 109 HIS A CA 1
ATOM 866 C C . HIS A 1 109 ? -6.391 -7.184 16.266 1 92.19 109 HIS A C 1
ATOM 868 O O . HIS A 1 109 ? -7.449 -7.797 16.422 1 92.19 109 HIS A O 1
ATOM 874 N N . ALA A 1 110 ? -5.883 -6.91 15.086 1 95.69 110 ALA A N 1
ATOM 875 C CA . ALA A 1 110 ? -6.527 -7.387 13.867 1 95.69 110 ALA A CA 1
ATOM 876 C C . ALA A 1 110 ? -6.645 -8.906 13.867 1 95.69 110 ALA A C 1
ATOM 878 O O . ALA A 1 110 ? -7.699 -9.453 13.539 1 95.69 110 ALA A O 1
ATOM 879 N N . ASN A 1 111 ? -5.574 -9.57 14.227 1 94.88 111 ASN A N 1
ATOM 880 C CA . ASN A 1 111 ? -5.559 -11.031 14.281 1 94.88 111 ASN A CA 1
ATOM 881 C C . ASN A 1 111 ? -6.672 -11.562 15.18 1 94.88 111 ASN A C 1
ATOM 883 O O . ASN A 1 111 ? -7.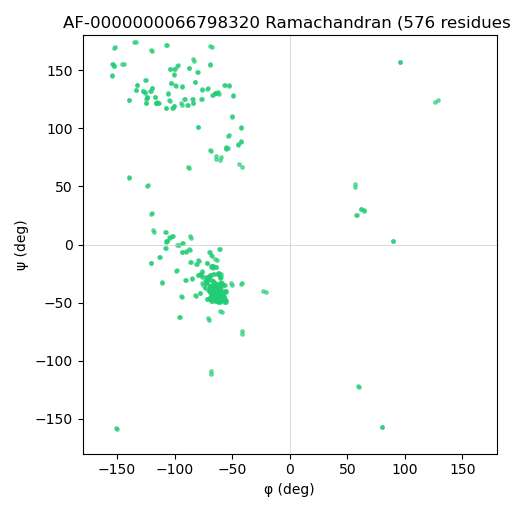316 -12.562 14.852 1 94.88 111 ASN A O 1
ATOM 887 N N . ASN A 1 112 ? -6.891 -10.914 16.266 1 93.38 112 ASN A N 1
ATOM 888 C CA . ASN A 1 112 ? -7.875 -11.375 17.25 1 93.38 112 ASN A CA 1
ATOM 889 C C . ASN A 1 112 ? -9.297 -11 16.828 1 93.38 112 ASN A C 1
ATOM 891 O O . ASN A 1 112 ? -10.258 -11.68 17.203 1 93.38 112 ASN A O 1
ATOM 895 N N . GLU A 1 113 ? -9.414 -9.961 16.047 1 94.62 113 GLU A N 1
ATOM 896 C CA . GLU A 1 113 ? -10.719 -9.422 15.688 1 94.62 113 GLU A CA 1
ATOM 897 C C . GLU A 1 113 ? -11.305 -10.164 14.484 1 94.62 113 GLU A C 1
ATOM 899 O O . GLU A 1 113 ? -12.523 -10.25 14.336 1 94.62 113 GLU A O 1
ATOM 904 N N . LEU A 1 114 ? -10.531 -10.688 13.602 1 97.38 114 LEU A N 1
ATOM 905 C CA . LEU A 1 114 ? -10.969 -11.266 12.336 1 97.38 114 LEU A CA 1
ATOM 906 C C . LEU A 1 114 ? -11.859 -12.484 12.57 1 97.38 114 LEU A C 1
ATOM 908 O O . LEU A 1 114 ? -11.531 -13.352 13.375 1 97.38 114 LEU A O 1
ATOM 912 N N . ASN A 1 115 ? -12.977 -12.484 11.906 1 97.12 115 ASN A N 1
ATOM 913 C CA . ASN A 1 115 ? -13.938 -13.586 11.984 1 97.12 115 ASN A CA 1
ATOM 914 C C . ASN A 1 115 ? -13.719 -14.594 10.859 1 97.12 115 ASN A C 1
ATOM 916 O O . ASN A 1 115 ? -13.898 -14.266 9.68 1 97.12 115 ASN A O 1
ATOM 920 N N . ASP A 1 116 ? -13.484 -15.82 11.234 1 96.94 116 ASP A N 1
ATOM 921 C CA . ASP A 1 116 ? -13.125 -16.859 10.273 1 96.94 116 ASP A CA 1
ATOM 922 C C . ASP A 1 116 ? -14.273 -17.141 9.312 1 96.94 116 ASP A C 1
ATOM 924 O O . ASP A 1 116 ? -14.062 -17.328 8.109 1 96.94 116 ASP A O 1
ATOM 928 N N . LYS A 1 117 ? -15.461 -17.172 9.805 1 97.62 117 LYS A N 1
ATOM 929 C CA . LYS A 1 117 ? -16.625 -17.469 8.977 1 97.62 117 LYS A CA 1
ATOM 930 C C . LYS A 1 117 ? -16.844 -16.375 7.934 1 97.62 117 LYS A C 1
ATOM 932 O O . LYS A 1 117 ? -17.188 -16.656 6.789 1 97.62 117 LYS A O 1
ATOM 937 N N . THR A 1 118 ? -16.656 -15.141 8.375 1 98.44 118 THR A N 1
ATOM 938 C CA . THR A 1 118 ? -16.797 -14.023 7.449 1 98.44 118 THR A CA 1
ATOM 939 C C . THR A 1 118 ? -15.766 -14.094 6.336 1 98.44 118 THR A C 1
ATOM 941 O O . THR A 1 118 ? -16.062 -13.82 5.172 1 98.44 118 THR A O 1
ATOM 944 N N . ILE A 1 119 ? -14.57 -14.469 6.707 1 98.5 119 ILE A N 1
ATOM 945 C CA . ILE A 1 119 ? -13.5 -14.617 5.723 1 98.5 119 ILE A CA 1
ATOM 946 C C . ILE A 1 119 ? -13.883 -15.68 4.699 1 98.5 119 ILE A C 1
ATOM 948 O O . ILE A 1 119 ? -13.75 -15.469 3.492 1 98.5 119 ILE A O 1
ATOM 952 N N . ASP A 1 120 ? -14.391 -16.781 5.133 1 97.94 120 ASP A N 1
ATOM 953 C CA . ASP A 1 120 ? -14.82 -17.828 4.219 1 97.94 120 ASP A CA 1
ATOM 954 C C . ASP A 1 120 ? -15.961 -17.344 3.32 1 97.94 120 ASP A C 1
ATOM 956 O O . ASP A 1 120 ? -15.984 -17.656 2.127 1 97.94 120 ASP A O 1
ATOM 960 N N . GLN A 1 121 ? -16.859 -16.641 3.898 1 98.44 121 GLN A N 1
ATOM 961 C CA . GLN A 1 121 ? -17.984 -16.094 3.129 1 98.44 121 GLN A CA 1
ATOM 962 C C . GLN A 1 121 ? -17.484 -15.188 2.004 1 98.44 121 GLN A C 1
ATOM 964 O O . GLN A 1 121 ? -17.984 -15.25 0.88 1 98.44 121 GLN A O 1
ATOM 969 N N . ILE A 1 122 ? -16.547 -14.367 2.316 1 98.69 122 ILE A N 1
ATOM 970 C CA . ILE A 1 122 ? -15.984 -13.469 1.318 1 98.69 122 ILE A CA 1
ATOM 971 C C . ILE A 1 122 ? -15.297 -14.273 0.219 1 98.69 122 ILE A C 1
ATOM 973 O O . ILE A 1 122 ? -15.492 -14.008 -0.969 1 98.69 122 ILE A O 1
ATOM 977 N N . CYS A 1 123 ? -14.516 -15.281 0.607 1 98.31 123 CYS A N 1
ATOM 978 C CA . CYS A 1 123 ? -13.828 -16.109 -0.373 1 98.31 123 CYS A CA 1
ATOM 979 C C . CYS A 1 123 ? -14.828 -16.766 -1.327 1 98.31 123 CYS A C 1
ATOM 981 O O . CYS A 1 123 ? -14.586 -16.812 -2.535 1 98.31 123 CYS A O 1
ATOM 983 N N . HIS A 1 124 ? -15.922 -17.234 -0.807 1 97.94 124 HIS A N 1
ATOM 984 C CA . HIS A 1 124 ? -16.953 -17.859 -1.64 1 97.94 124 HIS A CA 1
ATOM 985 C C . HIS A 1 124 ? -17.578 -16.828 -2.582 1 97.94 124 HIS A C 1
ATOM 987 O O . HIS A 1 124 ? -17.828 -17.141 -3.75 1 97.94 124 HIS A O 1
ATOM 993 N N . CYS A 1 125 ? -17.797 -15.648 -2.064 1 98.06 125 CYS A N 1
ATOM 994 C CA . CYS A 1 125 ? -18.359 -14.578 -2.881 1 98.06 125 CYS A CA 1
ATOM 995 C C . CYS A 1 125 ? -17.422 -14.219 -4.027 1 98.06 125 CYS A C 1
ATOM 997 O O . CYS A 1 125 ? -17.859 -14.062 -5.168 1 98.06 125 CYS A O 1
ATOM 999 N N . LEU A 1 126 ? -16.141 -14.125 -3.73 1 98.12 126 LEU A N 1
ATOM 1000 C CA . LEU A 1 126 ? -15.148 -13.805 -4.742 1 98.12 126 LEU A CA 1
ATOM 1001 C C . LEU A 1 126 ? -15.102 -14.883 -5.82 1 98.12 126 LEU A C 1
ATOM 1003 O O . LEU A 1 126 ? -15.031 -14.57 -7.012 1 98.12 126 LEU A O 1
ATOM 1007 N N . LYS A 1 127 ? -15.156 -16.094 -5.41 1 97.25 127 LYS A N 1
ATOM 1008 C CA . LYS A 1 127 ? -15.078 -17.219 -6.34 1 97.25 127 LYS A CA 1
ATOM 1009 C C . LYS A 1 127 ? -16.25 -17.188 -7.328 1 97.25 127 LYS A C 1
ATOM 1011 O O . LYS A 1 127 ? -16.078 -17.531 -8.5 1 97.25 127 LYS A O 1
ATOM 1016 N N . ARG A 1 128 ? -17.344 -16.797 -6.895 1 96.88 128 ARG A N 1
ATOM 1017 C CA . ARG A 1 128 ? -18.562 -16.844 -7.703 1 96.88 128 ARG A CA 1
ATOM 1018 C C . ARG A 1 128 ? -18.688 -15.586 -8.562 1 96.88 128 ARG A C 1
ATOM 1020 O O . ARG A 1 128 ? -19.5 -15.547 -9.492 1 96.88 128 ARG A O 1
ATOM 1027 N N . SER A 1 129 ? -17.953 -14.539 -8.305 1 97.94 129 SER A N 1
ATOM 1028 C CA . SER A 1 129 ? -18.109 -13.25 -8.969 1 97.94 129 SER A CA 1
ATOM 1029 C C . SER A 1 129 ? -17.516 -13.281 -10.375 1 97.94 129 SER A C 1
ATOM 1031 O O . SER A 1 129 ? -16.422 -13.789 -10.578 1 97.94 129 SER A O 1
ATOM 1033 N N . GLU A 1 130 ? -18.25 -12.773 -11.328 1 97.62 130 GLU A N 1
ATOM 1034 C CA . GLU A 1 130 ? -17.734 -12.609 -12.688 1 97.62 130 GLU A CA 1
ATOM 1035 C C . GLU A 1 130 ? -16.656 -11.523 -12.75 1 97.62 130 GLU A C 1
ATOM 1037 O O . GLU A 1 130 ? -15.625 -11.703 -13.391 1 97.62 130 GLU A O 1
ATOM 1042 N N . THR A 1 131 ? -16.969 -10.453 -12.141 1 97.62 131 THR A N 1
ATOM 1043 C CA . THR A 1 131 ? -16.031 -9.344 -12 1 97.62 131 THR A CA 1
ATOM 1044 C C . THR A 1 131 ? -16 -8.844 -10.555 1 97.62 131 THR A C 1
ATOM 1046 O O . THR A 1 131 ? -17.047 -8.742 -9.906 1 97.62 131 THR A O 1
ATOM 1049 N N . ILE A 1 132 ? -14.828 -8.578 -10.078 1 98.25 132 ILE A N 1
ATOM 1050 C CA . ILE A 1 132 ? -14.656 -8.023 -8.734 1 98.25 132 ILE A CA 1
ATOM 1051 C C . ILE A 1 132 ? -14.047 -6.625 -8.828 1 98.25 132 ILE A C 1
ATOM 1053 O O . ILE A 1 132 ? -12.977 -6.445 -9.414 1 98.25 132 ILE A O 1
ATOM 1057 N N . PHE A 1 133 ? -14.742 -5.648 -8.297 1 97.69 133 PHE A N 1
ATOM 1058 C CA . PHE A 1 133 ? -14.219 -4.289 -8.203 1 97.69 133 PHE A CA 1
ATOM 1059 C C . PHE A 1 133 ? -13.656 -4.016 -6.816 1 97.69 133 PHE A C 1
ATOM 1061 O O . PHE A 1 133 ? -14.258 -4.414 -5.812 1 97.69 133 PHE A O 1
ATOM 1068 N N . ILE A 1 134 ? -12.508 -3.381 -6.762 1 98.12 134 ILE A N 1
ATOM 1069 C CA . ILE A 1 134 ? -11.906 -3.023 -5.484 1 98.12 134 ILE A CA 1
ATOM 1070 C C . ILE A 1 134 ? -11.719 -1.511 -5.406 1 98.12 134 ILE A C 1
ATOM 1072 O O . ILE A 1 134 ? -11.195 -0.896 -6.344 1 98.12 134 ILE A O 1
ATOM 1076 N N . TYR A 1 135 ? -12.125 -0.938 -4.301 1 95.88 135 TYR A N 1
ATOM 1077 C CA . TYR A 1 135 ? -11.961 0.497 -4.09 1 95.88 135 TYR A CA 1
ATOM 1078 C C . TYR A 1 135 ? -11.547 0.796 -2.654 1 95.88 135 TYR A C 1
ATOM 1080 O O . TYR A 1 135 ? -12.18 0.321 -1.708 1 95.88 135 TYR A O 1
ATOM 1088 N N . GLY A 1 136 ? -10.445 1.481 -2.471 1 93.94 136 GLY A N 1
ATOM 1089 C CA . GLY A 1 136 ? -9.992 2.008 -1.191 1 93.94 136 GLY A CA 1
ATOM 1090 C C . GLY A 1 136 ? -9.844 3.518 -1.188 1 93.94 136 GLY A C 1
ATOM 1091 O O . GLY A 1 136 ? -9.258 4.09 -2.113 1 93.94 136 GLY A O 1
ATOM 1092 N N . PHE A 1 137 ? -10.289 4.141 -0.226 1 84.88 137 PHE A N 1
ATOM 1093 C CA . PHE A 1 137 ? -10.258 5.598 -0.158 1 84.88 137 PHE A CA 1
ATOM 1094 C C . PHE A 1 137 ? -9.016 6.078 0.581 1 84.88 137 PHE A C 1
ATOM 1096 O O . PHE A 1 137 ? -8.68 5.555 1.644 1 84.88 137 PHE A O 1
ATOM 1103 N N . GLY A 1 138 ? -8.406 7.129 -0.047 1 87.69 138 GLY A N 1
ATOM 1104 C CA . GLY A 1 138 ? -7.254 7.719 0.614 1 87.69 138 GLY A CA 1
ATOM 1105 C C . GLY A 1 138 ? -6.121 6.734 0.826 1 87.69 138 GLY A C 1
ATOM 1106 O O . GLY A 1 138 ? -5.668 6.09 -0.122 1 87.69 138 GLY A O 1
ATOM 1107 N N . ALA A 1 139 ? -5.781 6.625 2.123 1 91.5 139 ALA A N 1
ATOM 1108 C CA . ALA A 1 139 ? -4.684 5.727 2.465 1 91.5 139 ALA A CA 1
ATOM 1109 C C . ALA A 1 139 ? -5.047 4.273 2.17 1 91.5 139 ALA A C 1
ATOM 1111 O O . ALA A 1 139 ? -4.18 3.471 1.82 1 91.5 139 ALA A O 1
ATOM 1112 N N . SER A 1 140 ? -6.34 4.004 2.188 1 94.88 140 SER A N 1
ATOM 1113 C CA . SER A 1 140 ? -6.785 2.631 1.971 1 94.88 140 SER A CA 1
ATOM 1114 C C . SER A 1 140 ? -6.609 2.217 0.514 1 94.88 140 SER A C 1
ATOM 1116 O O . SER A 1 140 ? -6.684 1.031 0.187 1 94.88 140 SER A O 1
ATOM 1118 N N . PHE A 1 141 ? -6.422 3.193 -0.356 1 95.62 141 PHE A N 1
ATOM 1119 C CA . PHE A 1 141 ? -6.121 2.883 -1.748 1 95.62 141 PHE A CA 1
ATOM 1120 C C . PHE A 1 141 ? -4.848 2.053 -1.854 1 95.62 141 PHE A C 1
ATOM 1122 O O . PHE A 1 141 ? -4.73 1.194 -2.73 1 95.62 141 PHE A O 1
ATOM 1129 N N . VAL A 1 142 ? -3.906 2.289 -0.965 1 96.81 142 VAL A N 1
ATOM 1130 C CA . VAL A 1 142 ? -2.668 1.521 -0.906 1 96.81 142 VAL A CA 1
ATOM 1131 C C . VAL A 1 142 ? -2.984 0.043 -0.694 1 96.81 142 VAL A C 1
ATOM 1133 O O . VAL A 1 142 ? -2.473 -0.818 -1.413 1 96.81 142 VAL A O 1
ATOM 1136 N N . VAL A 1 143 ? -3.863 -0.25 0.185 1 97.69 143 VAL A N 1
ATOM 1137 C CA . VAL A 1 143 ? -4.258 -1.614 0.519 1 97.69 143 VAL A CA 1
ATOM 1138 C C . VAL A 1 143 ? -5.043 -2.223 -0.64 1 97.69 143 VAL A C 1
ATOM 1140 O O . VAL A 1 143 ? -4.844 -3.389 -0.989 1 97.69 143 VAL A O 1
ATOM 1143 N N . ALA A 1 144 ? -5.895 -1.398 -1.236 1 97.94 144 ALA A N 1
ATOM 1144 C CA . ALA A 1 144 ? -6.664 -1.847 -2.396 1 97.94 144 ALA A CA 1
ATOM 1145 C C . ALA A 1 144 ? -5.738 -2.256 -3.539 1 97.94 144 ALA A C 1
ATOM 1147 O O . ALA A 1 144 ? -5.988 -3.254 -4.223 1 97.94 144 ALA A O 1
ATOM 1148 N N . THR A 1 145 ? -4.707 -1.506 -3.719 1 96.62 145 THR A N 1
ATOM 1149 C CA . THR A 1 145 ? -3.736 -1.79 -4.77 1 96.62 145 THR A CA 1
ATOM 1150 C C . THR A 1 145 ? -3.039 -3.123 -4.516 1 96.62 145 THR A C 1
ATOM 1152 O O . THR A 1 145 ? -2.855 -3.92 -5.438 1 96.62 145 THR A O 1
ATOM 1155 N N . ASP A 1 146 ? -2.688 -3.379 -3.324 1 97.19 146 ASP A N 1
ATOM 1156 C CA . ASP A 1 146 ? -2.045 -4.645 -2.986 1 97.19 146 ASP A CA 1
ATOM 1157 C C . ASP A 1 146 ? -2.99 -5.82 -3.225 1 97.19 146 ASP A C 1
ATOM 1159 O O . ASP A 1 146 ? -2.602 -6.824 -3.826 1 97.19 146 ASP A O 1
ATOM 1163 N N . LEU A 1 147 ? -4.191 -5.676 -2.723 1 97.88 147 LEU A N 1
ATOM 1164 C CA . LEU A 1 147 ? -5.176 -6.742 -2.902 1 97.88 147 LEU A CA 1
ATOM 1165 C C . LEU A 1 147 ? -5.43 -7 -4.383 1 97.88 147 LEU A C 1
ATOM 1167 O O . LEU A 1 147 ? -5.547 -8.156 -4.805 1 97.88 147 LEU A O 1
ATOM 1171 N N . TYR A 1 148 ? -5.523 -5.93 -5.141 1 97.31 148 TYR A N 1
ATOM 1172 C CA . TYR A 1 148 ? -5.695 -6.035 -6.586 1 97.31 148 TYR A CA 1
ATOM 1173 C C . TYR A 1 148 ? -4.57 -6.859 -7.207 1 97.31 148 TYR A C 1
ATOM 1175 O O . TYR A 1 148 ? -4.824 -7.773 -7.996 1 97.31 148 TYR A O 1
ATOM 1183 N N . GLN A 1 149 ? -3.373 -6.559 -6.852 1 94.44 149 GLN A N 1
ATOM 1184 C CA . GLN A 1 149 ? -2.234 -7.277 -7.414 1 94.44 149 GLN A CA 1
ATOM 1185 C C . GLN A 1 149 ? -2.271 -8.75 -7.035 1 94.44 149 GLN A C 1
ATOM 1187 O O . GLN A 1 149 ? -2.037 -9.625 -7.875 1 94.44 149 GLN A O 1
ATOM 1192 N N . LYS A 1 150 ? -2.578 -9.039 -5.863 1 94.25 150 LYS A N 1
ATOM 1193 C CA . LYS A 1 150 ? -2.58 -10.414 -5.367 1 94.25 150 LYS A CA 1
ATOM 1194 C C . LYS A 1 150 ? -3.688 -11.234 -6.02 1 94.25 150 LYS A C 1
ATOM 1196 O O . LYS A 1 150 ? -3.436 -12.32 -6.547 1 94.25 150 LYS A O 1
ATOM 1201 N N . LEU A 1 151 ? -4.855 -10.672 -6.023 1 95.75 151 LEU A N 1
ATOM 1202 C CA . LEU A 1 151 ? -5.996 -11.422 -6.539 1 95.75 151 LEU A CA 1
ATOM 1203 C C . LEU A 1 151 ? -5.902 -11.578 -8.055 1 95.75 151 LEU A C 1
ATOM 1205 O O . LEU A 1 151 ? -6.406 -12.562 -8.609 1 95.75 151 LEU A O 1
ATOM 1209 N N . SER A 1 152 ? -5.277 -10.633 -8.734 1 93.5 152 SER A N 1
ATOM 1210 C CA . SER A 1 152 ? -5.129 -10.711 -10.18 1 93.5 152 SER A CA 1
ATOM 1211 C C . SER A 1 152 ? -4.227 -11.867 -10.586 1 93.5 152 SER A C 1
ATOM 1213 O O . SER A 1 152 ? -4.316 -12.375 -11.703 1 93.5 152 SER A O 1
ATOM 1215 N N . ARG A 1 153 ? -3.434 -12.391 -9.68 1 89.88 153 ARG A N 1
ATOM 1216 C CA . ARG A 1 153 ? -2.447 -13.43 -9.977 1 89.88 153 ARG A CA 1
ATOM 1217 C C . ARG A 1 153 ? -3.045 -14.82 -9.805 1 89.88 153 ARG A C 1
ATOM 1219 O O . ARG A 1 153 ? -2.404 -15.82 -10.133 1 89.88 153 ARG A O 1
ATOM 1226 N N . ILE A 1 154 ? -4.262 -14.812 -9.312 1 91.69 154 ILE A N 1
ATOM 1227 C CA . ILE A 1 154 ? -4.801 -16.141 -9.031 1 91.69 154 ILE A CA 1
ATOM 1228 C C . ILE A 1 154 ? -6.07 -16.359 -9.852 1 91.69 154 ILE A C 1
ATOM 1230 O O . ILE A 1 154 ? -6.984 -17.062 -9.406 1 91.69 154 ILE A O 1
ATOM 1234 N N . GLY A 1 155 ? -6.188 -15.719 -10.961 1 90.56 155 GLY A N 1
ATOM 1235 C CA . GLY A 1 155 ? -7.164 -16.047 -11.992 1 90.56 155 GLY A CA 1
ATOM 1236 C C . GLY A 1 155 ? -8.484 -15.32 -11.812 1 90.56 155 GLY A C 1
ATOM 1237 O O . GLY A 1 155 ? -9.461 -15.609 -12.516 1 90.56 155 GLY A O 1
ATOM 1238 N N . LEU A 1 156 ? -8.617 -14.469 -10.852 1 95.56 156 LEU A N 1
ATOM 1239 C CA . LEU A 1 156 ? -9.844 -13.703 -10.656 1 95.56 156 LEU A CA 1
ATOM 1240 C C . LEU A 1 156 ? -9.875 -12.484 -11.562 1 95.56 156 LEU A C 1
ATOM 1242 O O . LEU A 1 156 ? -8.844 -11.844 -11.797 1 95.56 156 LEU A O 1
ATOM 1246 N N . ASN A 1 157 ? -11.023 -12.203 -12.117 1 96.56 157 ASN A N 1
ATOM 1247 C CA . ASN A 1 157 ? -11.227 -10.984 -12.883 1 96.56 157 ASN A CA 1
ATOM 1248 C C . ASN A 1 157 ? -11.469 -9.781 -11.977 1 96.56 157 ASN A C 1
ATOM 1250 O O . ASN A 1 157 ? -12.586 -9.586 -11.484 1 96.56 157 ASN A O 1
ATOM 1254 N N . ILE A 1 158 ? -10.469 -9 -11.781 1 96.81 158 ILE A N 1
ATOM 1255 C CA . ILE A 1 158 ? -10.5 -7.945 -10.781 1 96.81 158 ILE A CA 1
ATOM 1256 C C . ILE A 1 158 ? -10.18 -6.602 -11.438 1 96.81 158 ILE A C 1
ATOM 1258 O O . ILE A 1 158 ? -9.32 -6.527 -12.32 1 96.81 158 ILE A O 1
ATOM 1262 N N . GLN A 1 159 ? -10.836 -5.562 -11.031 1 96.38 159 GLN A N 1
ATOM 1263 C CA . GLN A 1 159 ? -10.57 -4.191 -11.461 1 96.38 159 GLN A CA 1
ATOM 1264 C C . GLN A 1 159 ? -10.344 -3.271 -10.266 1 96.38 159 GLN A C 1
ATOM 1266 O O . GLN A 1 159 ? -11.102 -3.297 -9.297 1 96.38 159 GLN A O 1
ATOM 1271 N N . LEU A 1 160 ? -9.273 -2.516 -10.344 1 96.62 160 LEU A N 1
ATOM 1272 C CA . LEU A 1 160 ? -9 -1.504 -9.336 1 96.62 160 LEU A CA 1
ATOM 1273 C C . LEU A 1 160 ? -9.648 -0.176 -9.695 1 96.62 160 LEU A C 1
ATOM 1275 O O . LEU A 1 160 ? -9.352 0.404 -10.742 1 96.62 160 LEU A O 1
ATOM 1279 N N . VAL A 1 161 ? -10.508 0.293 -8.852 1 93.31 161 VAL A N 1
ATOM 1280 C CA . VAL A 1 161 ? -11.211 1.546 -9.094 1 93.31 161 VAL A CA 1
ATOM 1281 C C . VAL A 1 161 ? -10.352 2.723 -8.641 1 93.31 161 VAL A C 1
ATOM 1283 O O . VAL A 1 161 ? -9.961 2.801 -7.473 1 93.31 161 VAL A O 1
ATOM 1286 N N . GLN A 1 162 ? -10.062 3.605 -9.547 1 86.94 162 GLN A N 1
ATOM 1287 C CA . GLN A 1 162 ? -9.234 4.762 -9.234 1 86.94 162 GLN A CA 1
ATOM 1288 C C . GLN A 1 162 ? -10.047 6.055 -9.273 1 86.94 162 GLN A C 1
ATOM 1290 O O . GLN A 1 162 ? -9.766 6.992 -8.523 1 86.94 162 GLN A O 1
ATOM 1295 N N . GLU A 1 163 ? -11.016 6.055 -10.148 1 83 163 GLU A N 1
ATOM 1296 C CA . GLU A 1 163 ? -11.859 7.234 -10.336 1 83 163 GLU A CA 1
ATOM 1297 C C . GLU A 1 163 ? -13.336 6.887 -10.164 1 83 163 GLU A C 1
ATOM 1299 O O . GLU A 1 163 ? -13.891 6.113 -10.945 1 83 163 GLU A O 1
ATOM 1304 N N . THR A 1 164 ? -13.953 7.59 -9.312 1 81.38 164 THR A N 1
ATOM 1305 C CA . THR A 1 164 ? -15.305 7.219 -8.906 1 81.38 164 THR A CA 1
ATOM 1306 C C . THR A 1 164 ? -16.312 7.52 -10.023 1 81.38 164 THR A C 1
ATOM 1308 O O . THR A 1 164 ? -17.312 6.82 -10.164 1 81.38 164 THR A O 1
ATOM 1311 N N . HIS A 1 165 ? -16.078 8.555 -10.797 1 81.44 165 HIS A N 1
ATOM 1312 C CA . HIS A 1 165 ? -17 8.883 -11.875 1 81.44 165 HIS A CA 1
ATOM 1313 C C . HIS A 1 165 ? -17.031 7.781 -12.93 1 81.44 165 HIS A C 1
ATOM 1315 O O . HIS A 1 165 ? -18.109 7.367 -13.375 1 81.44 165 HIS A O 1
ATOM 1321 N N . ILE A 1 166 ? -15.984 7.344 -13.227 1 84.94 166 ILE A N 1
ATOM 1322 C CA . ILE A 1 166 ? -15.891 6.266 -14.203 1 84.94 166 ILE A CA 1
ATOM 1323 C C . ILE A 1 166 ? -16.484 4.98 -13.617 1 84.94 166 ILE A C 1
ATOM 1325 O O . ILE A 1 166 ? -17.156 4.223 -14.32 1 84.94 166 ILE A O 1
ATOM 1329 N N . PHE A 1 167 ? -16.25 4.789 -12.406 1 89.44 167 PHE A N 1
ATOM 1330 C CA . PHE A 1 167 ? -16.75 3.6 -11.734 1 89.44 167 PHE A CA 1
ATOM 1331 C C . PHE A 1 167 ? -18.281 3.553 -11.781 1 89.44 167 PHE A C 1
ATOM 1333 O O . PHE A 1 167 ? -18.859 2.5 -12.031 1 89.44 167 PHE A O 1
ATOM 1340 N N . ALA A 1 168 ? -18.859 4.656 -11.633 1 86.69 168 ALA A N 1
ATOM 1341 C CA . ALA A 1 168 ? -20.312 4.734 -11.672 1 86.69 168 ALA A CA 1
ATOM 1342 C C . ALA A 1 168 ? -20.859 4.297 -13.031 1 86.69 168 ALA A C 1
ATOM 1344 O O . ALA A 1 168 ? -21.875 3.605 -13.109 1 86.69 168 ALA A O 1
ATOM 1345 N N . THR A 1 169 ? -20.188 4.73 -14.086 1 87.25 169 THR A N 1
ATOM 1346 C CA . THR A 1 169 ? -20.625 4.359 -15.43 1 87.25 169 THR A CA 1
ATOM 1347 C C . THR A 1 169 ? -20.438 2.865 -15.664 1 87.25 169 THR A C 1
ATOM 1349 O O . THR A 1 169 ? -21.266 2.223 -16.312 1 87.25 169 THR A O 1
ATOM 1352 N N . LEU A 1 170 ? -19.422 2.324 -15.125 1 89.5 170 LEU A N 1
ATOM 1353 C CA . LEU A 1 170 ? -19.125 0.903 -15.273 1 89.5 170 LEU A CA 1
ATOM 1354 C C . LEU A 1 170 ? -20.172 0.056 -14.562 1 89.5 170 LEU A C 1
ATOM 1356 O O . LEU A 1 170 ? -20.547 -1.022 -15.039 1 89.5 170 LEU A O 1
ATOM 1360 N N . LEU A 1 171 ? -20.641 0.5 -13.477 1 91.19 171 LEU A N 1
ATOM 1361 C CA . LEU A 1 171 ? -21.594 -0.238 -12.656 1 91.19 171 LEU A CA 1
ATOM 1362 C C . LEU A 1 171 ? -22.875 -0.512 -13.445 1 91.19 171 LEU A C 1
ATOM 1364 O O . LEU A 1 171 ? -23.531 -1.534 -13.234 1 91.19 171 LEU A O 1
ATOM 1368 N N . ALA A 1 172 ? -23.203 0.376 -14.398 1 90.31 172 ALA A N 1
ATOM 1369 C CA . ALA A 1 172 ? -24.453 0.288 -15.156 1 90.31 172 ALA A CA 1
ATOM 1370 C C . ALA A 1 172 ? -24.5 -0.982 -16 1 90.31 172 ALA A C 1
ATOM 1372 O O . ALA A 1 172 ? -25.578 -1.445 -16.375 1 90.31 172 ALA A O 1
ATOM 1373 N N . THR A 1 173 ? -23.422 -1.534 -16.234 1 93 173 THR A N 1
ATOM 1374 C CA . THR A 1 173 ? -23.375 -2.721 -17.078 1 93 173 THR A CA 1
ATOM 1375 C C . THR A 1 173 ? -23.094 -3.971 -16.25 1 93 173 THR A C 1
ATOM 1377 O O . THR A 1 173 ? -22.812 -5.035 -16.797 1 93 173 THR A O 1
ATOM 1380 N N . HIS A 1 174 ? -23.141 -3.945 -14.961 1 94.88 174 HIS A N 1
ATOM 1381 C CA . HIS A 1 174 ? -22.875 -5.062 -14.062 1 94.88 174 HIS A CA 1
ATOM 1382 C C . HIS A 1 174 ? -24.094 -5.359 -13.188 1 94.88 174 HIS A C 1
ATOM 1384 O O . HIS A 1 174 ? -25.062 -4.598 -13.18 1 94.88 174 HIS A O 1
ATOM 1390 N N . ASN A 1 175 ? -24 -6.555 -12.539 1 94.25 175 ASN A N 1
ATOM 1391 C CA . ASN A 1 175 ? -25.156 -7.016 -11.781 1 94.25 175 ASN A CA 1
ATOM 1392 C C . ASN A 1 175 ? -24.75 -7.895 -10.602 1 94.25 175 ASN A C 1
ATOM 1394 O O . ASN A 1 175 ? -23.625 -7.793 -10.109 1 94.25 175 ASN A O 1
ATOM 1398 N N . SER A 1 176 ? -25.719 -8.711 -10.156 1 95.62 176 SER A N 1
ATOM 1399 C CA . SER A 1 176 ? -25.562 -9.469 -8.922 1 95.62 176 SER A CA 1
ATOM 1400 C C . SER A 1 176 ? -24.531 -10.586 -9.078 1 95.62 176 SER A C 1
ATOM 1402 O O . SER A 1 176 ? -24.109 -11.195 -8.094 1 95.62 176 SER A O 1
ATOM 1404 N N . ASN A 1 177 ? -24.062 -10.766 -10.289 1 96.94 177 ASN A N 1
ATOM 1405 C CA . ASN A 1 177 ? -23.016 -11.758 -10.523 1 96.94 177 ASN A CA 1
ATOM 1406 C C . ASN A 1 177 ? -21.625 -11.18 -10.297 1 96.94 177 ASN A C 1
ATOM 1408 O O . ASN A 1 177 ? -20.625 -11.906 -10.352 1 96.94 177 ASN A O 1
ATOM 1412 N N . ASP A 1 178 ? -21.562 -9.93 -10.031 1 97.81 178 ASP A N 1
ATOM 1413 C CA . ASP A 1 178 ? -20.328 -9.227 -9.727 1 97.81 178 ASP A CA 1
ATOM 1414 C C . ASP A 1 178 ? -20.234 -8.883 -8.242 1 97.81 178 ASP A C 1
ATOM 1416 O O . ASP A 1 178 ? -21.172 -9.148 -7.484 1 97.81 178 ASP A O 1
ATOM 1420 N N . SER A 1 179 ? -19.156 -8.414 -7.805 1 98.12 179 SER A N 1
ATOM 1421 C CA . SER A 1 179 ? -19.016 -7.969 -6.422 1 98.12 179 SER A CA 1
ATOM 1422 C C . SER A 1 179 ? -18.078 -6.766 -6.32 1 98.12 179 SER A C 1
ATOM 1424 O O . SER A 1 179 ? -17.281 -6.512 -7.227 1 98.12 179 SER A O 1
ATOM 1426 N N . VAL A 1 180 ? -18.25 -5.98 -5.27 1 98 180 VAL A N 1
ATOM 1427 C CA . VAL A 1 180 ? -17.422 -4.82 -4.988 1 98 180 VAL A CA 1
ATOM 1428 C C . VAL A 1 180 ? -16.812 -4.945 -3.592 1 98 180 VAL A C 1
ATOM 1430 O O . VAL A 1 180 ? -17.531 -5.211 -2.623 1 98 180 VAL A O 1
ATOM 1433 N N . ILE A 1 181 ? -15.523 -4.812 -3.508 1 98.56 181 ILE A N 1
ATOM 1434 C CA . ILE A 1 181 ? -14.828 -4.734 -2.225 1 98.56 181 ILE A CA 1
ATOM 1435 C C . ILE A 1 181 ? -14.492 -3.279 -1.91 1 98.56 181 ILE A C 1
ATOM 1437 O O . ILE A 1 181 ? -13.781 -2.621 -2.678 1 98.56 181 ILE A O 1
ATOM 1441 N N . LEU A 1 182 ? -15.016 -2.801 -0.827 1 97.62 182 LEU A N 1
ATOM 1442 C CA . LEU A 1 182 ? -14.695 -1.471 -0.32 1 97.62 182 LEU A CA 1
ATOM 1443 C C . LEU A 1 182 ? -13.781 -1.561 0.901 1 97.62 182 LEU A C 1
ATOM 1445 O O . LEU A 1 182 ? -14.055 -2.326 1.828 1 97.62 182 LEU A O 1
ATOM 1449 N N . ILE A 1 183 ? -12.688 -0.812 0.891 1 97.75 183 ILE A N 1
ATOM 1450 C CA . ILE A 1 183 ? -11.766 -0.771 2.021 1 97.75 183 ILE A CA 1
ATOM 1451 C C . ILE A 1 183 ? -11.742 0.637 2.615 1 97.75 183 ILE A C 1
ATOM 1453 O O . ILE A 1 183 ? -11.453 1.607 1.912 1 97.75 183 ILE A O 1
ATOM 1457 N N . THR A 1 184 ? -12.062 0.752 3.883 1 94.06 184 THR A N 1
ATOM 1458 C CA . THR A 1 184 ? -12.125 2.037 4.57 1 94.06 184 THR A CA 1
ATOM 1459 C C . THR A 1 184 ? -11.891 1.859 6.07 1 94.06 184 THR A C 1
ATOM 1461 O O . THR A 1 184 ? -12.258 0.83 6.641 1 94.06 184 THR A O 1
ATOM 1464 N N . ASN A 1 185 ? -11.258 2.818 6.633 1 91.38 185 ASN A N 1
ATOM 1465 C CA . ASN A 1 185 ? -11.031 2.715 8.07 1 91.38 185 ASN A CA 1
ATOM 1466 C C . ASN A 1 185 ? -12.266 3.145 8.859 1 91.38 185 ASN A C 1
ATOM 1468 O O . ASN A 1 185 ? -12.703 2.436 9.766 1 91.38 185 ASN A O 1
ATOM 1472 N N . ASN A 1 186 ? -12.875 4.227 8.469 1 86.25 186 ASN A N 1
ATOM 1473 C CA . ASN A 1 186 ? -13.953 4.773 9.281 1 86.25 186 ASN A CA 1
ATOM 1474 C C . ASN A 1 186 ? -15.266 4.836 8.516 1 86.25 186 ASN A C 1
ATOM 1476 O O . ASN A 1 186 ? -16.328 5.016 9.109 1 86.25 186 ASN A O 1
ATOM 1480 N N . GLY A 1 187 ? -15.281 4.727 7.234 1 87.88 187 GLY A N 1
ATOM 1481 C CA . GLY A 1 187 ? -16.484 4.672 6.41 1 87.88 187 GLY A CA 1
ATOM 1482 C C . GLY A 1 187 ? -17.297 5.949 6.461 1 87.88 187 GLY A C 1
ATOM 1483 O O . GLY A 1 187 ? -18.531 5.91 6.371 1 87.88 187 GLY A O 1
ATOM 1484 N N . THR A 1 188 ? -16.609 7.051 6.668 1 80.25 188 THR A N 1
ATOM 1485 C CA . THR A 1 188 ? -17.359 8.289 6.871 1 80.25 188 THR A CA 1
ATOM 1486 C C . THR A 1 188 ? -17.219 9.203 5.652 1 80.25 188 THR A C 1
ATOM 1488 O O . THR A 1 188 ? -17.891 10.242 5.57 1 80.25 188 THR A O 1
ATOM 1491 N N . GLN A 1 189 ? -16.438 8.805 4.676 1 81.75 189 GLN A N 1
ATOM 1492 C CA . GLN A 1 189 ? -16.219 9.656 3.514 1 81.75 189 GLN A CA 1
ATOM 1493 C C . GLN A 1 189 ? -17.469 9.742 2.645 1 81.75 189 GLN A C 1
ATOM 1495 O O . GLN A 1 189 ? -18.047 8.719 2.279 1 81.75 189 GLN A O 1
ATOM 1500 N N . SER A 1 190 ? -17.812 10.938 2.229 1 78.5 190 SER A N 1
ATOM 1501 C CA . SER A 1 190 ? -19.031 11.188 1.48 1 78.5 190 SER A CA 1
ATOM 1502 C C . SER A 1 190 ? -19.031 10.445 0.147 1 78.5 190 SER A C 1
ATOM 1504 O O . SER A 1 190 ? -20.047 9.883 -0.26 1 78.5 190 SER A O 1
ATOM 1506 N N . GLU A 1 191 ? -17.938 10.453 -0.476 1 82.12 191 GLU A N 1
ATOM 1507 C CA . GLU A 1 191 ? -17.828 9.805 -1.779 1 82.12 191 GLU A CA 1
ATOM 1508 C C . GLU A 1 191 ? -18.141 8.32 -1.685 1 82.12 191 GLU A C 1
ATOM 1510 O O . GLU A 1 191 ? -18.859 7.773 -2.523 1 82.12 191 GLU A O 1
ATOM 1515 N N . MET A 1 192 ? -17.672 7.711 -0.663 1 87.25 192 MET A N 1
ATOM 1516 C CA . MET A 1 192 ? -17.875 6.277 -0.496 1 87.25 192 MET A CA 1
ATOM 1517 C C . MET A 1 192 ? -19.328 5.988 -0.096 1 87.25 192 MET A C 1
ATOM 1519 O O . MET A 1 192 ? -19.906 5 -0.538 1 87.25 192 MET A O 1
ATOM 1523 N N . GLN A 1 193 ? -19.812 6.859 0.692 1 86.88 193 GLN A N 1
ATOM 1524 C CA . GLN A 1 193 ? -21.203 6.688 1.109 1 86.88 193 GLN A CA 1
ATOM 1525 C C . GLN A 1 193 ? -22.156 6.777 -0.084 1 86.88 193 GLN A C 1
ATOM 1527 O O . GLN A 1 193 ? -23.094 5.996 -0.189 1 86.88 193 GLN A O 1
ATOM 1532 N N . SER A 1 194 ? -21.891 7.699 -0.955 1 85.94 194 SER A N 1
ATOM 1533 C CA . SER A 1 194 ? -22.703 7.832 -2.164 1 85.94 194 SER A CA 1
ATOM 1534 C C . SER A 1 194 ? -22.516 6.629 -3.084 1 85.94 194 SER A C 1
ATOM 1536 O O . SER A 1 194 ? -23.484 6.137 -3.666 1 85.94 194 SER A O 1
ATOM 1538 N N . MET A 1 195 ? -21.328 6.191 -3.162 1 88.69 195 MET A N 1
ATOM 1539 C CA . MET A 1 195 ? -21.016 5.074 -4.043 1 88.69 195 MET A CA 1
ATOM 1540 C C . MET A 1 195 ? -21.734 3.809 -3.609 1 88.69 195 MET A C 1
ATOM 1542 O O . MET A 1 195 ? -22.234 3.055 -4.449 1 88.69 195 MET A O 1
ATOM 1546 N N . VAL A 1 196 ? -21.797 3.609 -2.361 1 91.75 196 VAL A N 1
ATOM 1547 C CA . VAL A 1 196 ? -22.438 2.41 -1.841 1 91.75 196 VAL A CA 1
ATOM 1548 C C . VAL A 1 196 ? -23.906 2.395 -2.254 1 91.75 196 VAL A C 1
ATOM 1550 O O . VAL A 1 196 ? -24.469 1.337 -2.562 1 91.75 196 VAL A O 1
ATOM 1553 N N . LYS A 1 197 ? -24.516 3.537 -2.266 1 89.81 197 LYS A N 1
ATOM 1554 C CA . LYS A 1 197 ? -25.922 3.633 -2.672 1 89.81 197 LYS A CA 1
ATOM 1555 C C . LYS A 1 197 ? -26.078 3.297 -4.152 1 89.81 197 LYS A C 1
ATOM 1557 O O . LYS A 1 197 ? -27.016 2.58 -4.531 1 89.81 197 LYS A O 1
ATOM 1562 N N . VAL A 1 198 ? -25.203 3.83 -4.926 1 90.25 198 VAL A N 1
ATOM 1563 C CA . VAL A 1 198 ? -25.25 3.576 -6.359 1 90.25 198 VAL A CA 1
ATOM 1564 C C . VAL A 1 198 ? -25.031 2.088 -6.629 1 90.25 198 VAL A C 1
ATOM 1566 O O . VAL A 1 198 ? -25.75 1.486 -7.434 1 90.25 198 VAL A O 1
ATOM 1569 N N . ILE A 1 199 ? -24.062 1.447 -5.988 1 94.75 199 ILE A N 1
ATOM 1570 C CA . ILE A 1 199 ? -23.781 0.027 -6.152 1 94.75 199 ILE A CA 1
ATOM 1571 C C . ILE A 1 199 ? -25.016 -0.795 -5.785 1 94.75 199 ILE A C 1
ATOM 1573 O O . ILE A 1 199 ? -25.359 -1.752 -6.48 1 94.75 199 ILE A O 1
ATOM 1577 N N . ASP A 1 200 ? -25.625 -0.355 -4.73 1 92.06 200 ASP A N 1
ATOM 1578 C CA . ASP A 1 200 ? -26.812 -1.057 -4.25 1 92.06 200 ASP A CA 1
ATOM 1579 C C . ASP A 1 200 ? -27.953 -0.97 -5.266 1 92.06 200 ASP A C 1
ATOM 1581 O O . ASP A 1 200 ? -28.734 -1.904 -5.398 1 92.06 200 ASP A O 1
ATOM 1585 N N . ASP A 1 201 ? -28.031 0.146 -5.984 1 91.94 201 ASP A N 1
ATOM 1586 C CA . ASP A 1 201 ? -29.062 0.335 -7.008 1 91.94 201 ASP A CA 1
ATOM 1587 C C . ASP A 1 201 ? -28.953 -0.738 -8.086 1 91.94 201 ASP A C 1
ATOM 1589 O O . ASP A 1 201 ? -29.969 -1.109 -8.695 1 91.94 201 ASP A O 1
ATOM 1593 N N . TYR A 1 202 ? -27.828 -1.235 -8.297 1 93.5 202 TYR A N 1
ATOM 1594 C CA . TYR A 1 202 ? -27.641 -2.227 -9.344 1 93.5 202 TYR A CA 1
ATOM 1595 C C . TYR A 1 202 ? -27.562 -3.633 -8.758 1 93.5 202 TYR A C 1
ATOM 1597 O O . TYR A 1 202 ? -27.203 -4.586 -9.461 1 93.5 202 TYR A O 1
ATOM 1605 N N . HIS A 1 203 ? -27.812 -3.77 -7.473 1 94.62 203 HIS A N 1
ATOM 1606 C CA . HIS A 1 203 ? -27.922 -5.031 -6.746 1 94.62 203 HIS A CA 1
ATOM 1607 C C . HIS A 1 203 ? -26.625 -5.812 -6.789 1 94.62 203 HIS A C 1
ATOM 1609 O O . HIS A 1 203 ? -26.625 -7.043 -6.895 1 94.62 203 HIS A O 1
ATOM 1615 N N . ILE A 1 204 ? -25.516 -5.129 -6.859 1 96.88 204 ILE A N 1
ATOM 1616 C CA . ILE A 1 204 ? -24.188 -5.75 -6.809 1 96.88 204 ILE A CA 1
ATOM 1617 C C . ILE A 1 204 ? -23.781 -5.969 -5.352 1 96.88 204 ILE A C 1
ATOM 1619 O O . ILE A 1 204 ? -23.844 -5.047 -4.539 1 96.88 204 ILE A O 1
ATOM 1623 N N . PRO A 1 205 ? -23.438 -7.18 -4.969 1 97.88 205 PRO A N 1
ATOM 1624 C CA . PRO A 1 205 ? -23 -7.426 -3.59 1 97.88 205 PRO A CA 1
ATOM 1625 C C . PRO A 1 205 ? -21.828 -6.555 -3.176 1 97.88 205 PRO A C 1
ATOM 1627 O O . PRO A 1 205 ? -20.859 -6.406 -3.939 1 97.88 205 PRO A O 1
ATOM 1630 N N . ILE A 1 206 ? -21.922 -6.039 -1.966 1 98.19 206 ILE A N 1
ATOM 1631 C CA . ILE A 1 206 ? -20.891 -5.164 -1.428 1 98.19 206 ILE A CA 1
ATOM 1632 C C . ILE A 1 206 ? -20.203 -5.844 -0.245 1 98.19 206 ILE A C 1
ATOM 1634 O O . ILE A 1 206 ? -20.859 -6.25 0.714 1 98.19 206 ILE A O 1
ATOM 1638 N N . ILE A 1 207 ? -18.906 -6.016 -0.355 1 98.62 207 ILE A N 1
ATOM 1639 C CA . ILE A 1 207 ? -18.047 -6.465 0.731 1 98.62 207 ILE A CA 1
ATOM 1640 C C . ILE A 1 207 ? -17.25 -5.281 1.275 1 98.62 207 ILE A C 1
ATOM 1642 O O . ILE A 1 207 ? -16.531 -4.605 0.525 1 98.62 207 ILE A O 1
ATOM 1646 N N . THR A 1 208 ? -17.344 -5.02 2.559 1 98.31 208 THR A N 1
ATOM 1647 C CA . THR A 1 208 ? -16.609 -3.91 3.152 1 98.31 208 THR A CA 1
ATOM 1648 C C . THR A 1 208 ? -15.602 -4.422 4.184 1 98.31 208 THR A C 1
ATOM 1650 O O . THR A 1 208 ? -15.953 -5.211 5.062 1 98.31 208 THR A O 1
ATOM 1653 N N . ILE A 1 209 ? -14.375 -4.039 4.039 1 98.38 209 ILE A N 1
ATOM 1654 C CA . ILE A 1 209 ? -13.312 -4.246 5.016 1 98.38 209 ILE A CA 1
ATOM 1655 C C . ILE A 1 209 ? -13.062 -2.953 5.785 1 98.38 209 ILE A C 1
ATOM 1657 O O . ILE A 1 209 ? -12.68 -1.94 5.199 1 98.38 209 ILE A O 1
ATOM 16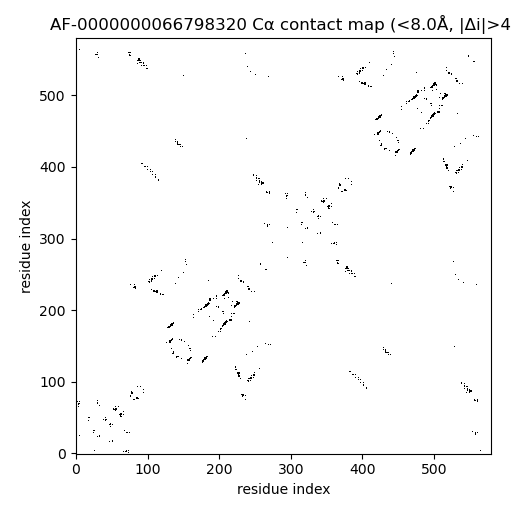61 N N . THR A 1 210 ? -13.289 -3 7.102 1 96.94 210 THR A N 1
ATOM 1662 C CA . THR A 1 210 ? -13.289 -1.759 7.867 1 96.94 210 THR A CA 1
ATOM 1663 C C . THR A 1 210 ? -12.883 -2.02 9.312 1 96.94 210 THR A C 1
ATOM 1665 O O . THR A 1 210 ? -12.68 -3.17 9.711 1 96.94 210 THR A O 1
ATOM 1668 N N . SER A 1 211 ? -12.633 -0.896 10.047 1 95.06 211 SER A N 1
ATOM 1669 C CA . SER A 1 211 ? -12.219 -1.022 11.438 1 95.06 211 SER A CA 1
ATOM 1670 C C . SER A 1 211 ? -13.406 -1.348 12.336 1 95.06 211 SER A C 1
ATOM 1672 O O . SER A 1 211 ? -13.242 -1.935 13.414 1 95.06 211 SER A O 1
ATOM 1674 N N . THR A 1 212 ? -14.609 -0.97 11.906 1 93.44 212 THR A N 1
ATOM 1675 C CA . THR A 1 212 ? -15.797 -1.142 12.727 1 93.44 212 THR A CA 1
ATOM 1676 C C . THR A 1 212 ? -17.047 -1.283 11.852 1 93.44 212 THR A C 1
ATOM 1678 O O . THR A 1 212 ? -17.094 -0.747 10.742 1 93.44 212 THR A O 1
ATOM 1681 N N . ARG A 1 213 ? -18.016 -1.949 12.383 1 95.19 213 ARG A N 1
ATOM 1682 C CA . ARG A 1 213 ? -19.297 -2.1 11.688 1 95.19 213 ARG A CA 1
ATOM 1683 C C . ARG A 1 213 ? -20.141 -0.848 11.844 1 95.19 213 ARG A C 1
ATOM 1685 O O . ARG A 1 213 ? -21.125 -0.666 11.109 1 95.19 213 ARG A O 1
ATOM 1692 N N . ASP A 1 214 ? -19.703 -0.034 12.75 1 92.5 214 ASP A N 1
ATOM 1693 C CA . ASP A 1 214 ? -20.516 1.133 13.086 1 92.5 214 ASP A CA 1
ATOM 1694 C C . ASP A 1 214 ? -20.172 2.318 12.188 1 92.5 214 ASP A C 1
ATOM 1696 O O . ASP A 1 214 ? -19.703 3.35 12.664 1 92.5 214 ASP A O 1
ATOM 1700 N N . ASN A 1 215 ? -20.453 2.229 10.945 1 90.44 215 ASN A N 1
ATOM 1701 C CA . ASN A 1 215 ? -20.312 3.299 9.961 1 90.44 215 ASN A CA 1
ATOM 1702 C C . ASN A 1 215 ? -21.281 3.105 8.789 1 90.44 215 ASN A C 1
ATOM 1704 O O . ASN A 1 215 ? -21.766 1.998 8.562 1 90.44 215 ASN A O 1
ATOM 1708 N N . PRO A 1 216 ? -21.609 4.168 8.133 1 90.94 216 PRO A N 1
ATOM 1709 C CA . PRO A 1 216 ? -22.656 4.094 7.098 1 90.94 216 PRO A CA 1
ATOM 1710 C C . PRO A 1 216 ? -22.297 3.125 5.973 1 90.94 216 PRO A C 1
ATOM 1712 O O . PRO A 1 216 ? -23.172 2.453 5.43 1 90.94 216 PRO A O 1
ATOM 1715 N N . VAL A 1 217 ? -21.078 2.969 5.625 1 94.44 217 VAL A N 1
ATOM 1716 C CA . VAL A 1 217 ? -20.656 2.105 4.527 1 94.44 217 VAL A CA 1
ATOM 1717 C C . VAL A 1 217 ? -20.828 0.641 4.93 1 94.44 217 VAL A C 1
ATOM 1719 O O . VAL A 1 217 ? -21.391 -0.155 4.172 1 94.44 217 VAL A O 1
ATOM 1722 N N . ALA A 1 218 ? -20.359 0.333 6.129 1 96.12 218 ALA A N 1
ATOM 1723 C CA . ALA A 1 218 ? -20.5 -1.028 6.641 1 96.12 218 ALA A CA 1
ATOM 1724 C C . ALA A 1 218 ? -21.969 -1.422 6.766 1 96.12 218 ALA A C 1
ATOM 1726 O O . ALA A 1 218 ? -22.359 -2.529 6.387 1 96.12 218 ALA A O 1
ATOM 1727 N N . GLN A 1 219 ? -22.766 -0.53 7.184 1 95.69 219 GLN A N 1
ATOM 1728 C CA . GLN A 1 219 ? -24.172 -0.806 7.422 1 95.69 219 GLN A CA 1
ATOM 1729 C C . GLN A 1 219 ? -24.922 -1.046 6.109 1 95.69 219 GLN A C 1
ATOM 1731 O O . GLN A 1 219 ? -25.906 -1.773 6.074 1 95.69 219 GLN A O 1
ATOM 1736 N N . ALA A 1 220 ? -24.438 -0.496 5.078 1 95.25 220 ALA A N 1
ATOM 1737 C CA . ALA A 1 220 ? -25.078 -0.63 3.77 1 95.25 220 ALA A CA 1
ATOM 1738 C C . ALA A 1 220 ? -24.5 -1.808 2.994 1 95.25 220 ALA A C 1
ATOM 1740 O O . ALA A 1 220 ? -24.891 -2.068 1.856 1 95.25 220 ALA A O 1
ATOM 1741 N N . SER A 1 221 ? -23.562 -2.562 3.533 1 97.38 221 SER A N 1
ATOM 1742 C CA . SER A 1 221 ? -22.844 -3.621 2.826 1 97.38 221 SER A CA 1
ATOM 1743 C C . SER A 1 221 ? -23.453 -4.988 3.117 1 97.38 221 SER A C 1
ATOM 1745 O O . SER A 1 221 ? -24.094 -5.18 4.152 1 97.38 221 SER A O 1
ATOM 1747 N N . ASN A 1 222 ? -23.297 -5.938 2.211 1 97.81 222 ASN A N 1
ATOM 1748 C CA . ASN A 1 222 ? -23.812 -7.297 2.369 1 97.81 222 ASN A CA 1
ATOM 1749 C C . ASN A 1 222 ? -22.922 -8.117 3.303 1 97.81 222 ASN A C 1
ATOM 1751 O O . ASN A 1 222 ? -23.422 -8.906 4.102 1 97.81 222 ASN A O 1
ATOM 1755 N N . ILE A 1 223 ? -21.641 -8.008 3.207 1 98.44 223 ILE A N 1
ATOM 1756 C CA . ILE A 1 223 ? -20.656 -8.664 4.059 1 98.44 223 ILE A CA 1
ATOM 1757 C C . ILE A 1 223 ? -19.688 -7.633 4.617 1 98.44 223 ILE A C 1
ATOM 1759 O O . ILE A 1 223 ? -19.188 -6.77 3.883 1 98.44 223 ILE A O 1
ATOM 1763 N N . VAL A 1 224 ? -19.438 -7.68 5.918 1 98.5 224 VAL A N 1
ATOM 1764 C CA . VAL A 1 224 ? -18.531 -6.746 6.566 1 98.5 224 VAL A CA 1
ATOM 1765 C C . VAL A 1 224 ? -17.453 -7.523 7.32 1 98.5 224 VAL A C 1
ATOM 1767 O O . VAL A 1 224 ? -17.766 -8.383 8.148 1 98.5 224 VAL A O 1
ATOM 1770 N N . LEU A 1 225 ? -16.219 -7.281 6.969 1 98.69 225 LEU A N 1
ATOM 1771 C CA . LEU A 1 225 ? -15.07 -7.82 7.688 1 98.69 225 LEU A CA 1
ATOM 1772 C C . LEU A 1 225 ? -14.367 -6.73 8.484 1 98.69 225 LEU A C 1
ATOM 1774 O O . LEU A 1 225 ? -13.859 -5.766 7.914 1 98.69 225 LEU A O 1
ATOM 1778 N N . THR A 1 226 ? -14.336 -6.879 9.82 1 97.81 226 THR A N 1
ATOM 1779 C CA . THR A 1 226 ? -13.711 -5.867 10.672 1 97.81 226 THR A CA 1
ATOM 1780 C C . THR A 1 226 ? -12.344 -6.336 11.156 1 97.81 226 THR A C 1
ATOM 1782 O O . THR A 1 226 ? -12.164 -7.512 11.477 1 97.81 226 THR A O 1
ATOM 1785 N N . TYR A 1 227 ? -11.414 -5.414 11.156 1 96.88 227 TYR A N 1
ATOM 1786 C CA . TYR A 1 227 ? -10.094 -5.707 11.703 1 96.88 227 TYR A CA 1
ATOM 1787 C C . TYR A 1 227 ? -9.898 -5.02 13.047 1 96.88 227 TYR A C 1
ATOM 1789 O O . TYR A 1 227 ? -8.812 -5.086 13.633 1 96.88 227 TYR A O 1
ATOM 1797 N N . GLY A 1 228 ? -10.875 -4.355 13.547 1 91.88 228 GLY A N 1
ATOM 1798 C CA . GLY A 1 228 ? -10.836 -3.725 14.852 1 91.88 228 GLY A CA 1
ATOM 1799 C C . GLY A 1 228 ? -10.453 -2.258 14.797 1 91.88 228 GLY A C 1
ATOM 1800 O O . GLY A 1 228 ? -9.773 -1.825 13.867 1 91.88 228 GLY A O 1
ATOM 1801 N N . LYS A 1 229 ? -10.844 -1.539 15.82 1 84.5 229 LYS A N 1
ATOM 1802 C CA . LYS A 1 229 ? -10.578 -0.105 15.898 1 84.5 229 LYS A CA 1
ATOM 1803 C C . LYS A 1 229 ? -9.086 0.174 16.047 1 84.5 229 LYS A C 1
ATOM 1805 O O . LYS A 1 229 ? -8.391 -0.534 16.781 1 84.5 229 LYS A O 1
ATOM 1810 N N . THR A 1 230 ? -8.664 0.996 15.227 1 76.56 230 THR A N 1
ATOM 1811 C CA . THR A 1 230 ? -7.273 1.423 15.281 1 76.56 230 THR A CA 1
ATOM 1812 C C . THR A 1 230 ? -7.152 2.781 15.961 1 76.56 230 THR A C 1
ATOM 1814 O O . THR A 1 230 ? -8.156 3.465 16.188 1 76.56 230 THR A O 1
ATOM 1817 N N . ASP A 1 231 ? -6.047 3.018 16.578 1 60.97 231 ASP A N 1
ATOM 1818 C CA . ASP A 1 231 ? -5.84 4.273 17.297 1 60.97 231 ASP A CA 1
ATOM 1819 C C . ASP A 1 231 ? -6.113 5.473 16.391 1 60.97 231 ASP A C 1
ATOM 1821 O O . ASP A 1 231 ? -5.496 5.617 15.336 1 60.97 231 ASP A O 1
ATOM 1825 N N . GLU A 1 232 ? -7.398 6.02 16.422 1 54.09 232 GLU A N 1
ATOM 1826 C CA . GLU A 1 232 ? -7.934 7.145 15.656 1 54.09 232 GLU A CA 1
ATOM 1827 C C . GLU A 1 232 ? -6.93 8.289 15.586 1 54.09 232 GLU A C 1
ATOM 1829 O O . GLU A 1 232 ? -6.926 9.062 14.625 1 54.09 232 GLU A O 1
ATOM 1834 N N . ASN A 1 233 ? -6.188 8.438 16.625 1 50.25 233 ASN A N 1
ATOM 1835 C CA . ASN A 1 233 ? -5.297 9.594 16.656 1 50.25 233 ASN A CA 1
ATOM 1836 C C . ASN A 1 233 ? -4.262 9.539 15.539 1 50.25 233 ASN A C 1
ATOM 1838 O O . ASN A 1 233 ? -3.623 10.547 15.227 1 50.25 233 ASN A O 1
ATOM 1842 N N . GLU A 1 234 ? -4.168 8.445 14.961 1 50.06 234 GLU A N 1
ATOM 1843 C CA . GLU A 1 234 ? -3.162 8.219 13.922 1 50.06 234 GLU A CA 1
ATOM 1844 C C . GLU A 1 234 ? -3.562 8.883 12.609 1 50.06 234 GLU A C 1
ATOM 1846 O O . GLU A 1 234 ? -2.703 9.242 11.805 1 50.06 234 GLU A O 1
ATOM 1851 N N . MET A 1 235 ? -4.93 9.133 12.414 1 49.34 235 MET A N 1
ATOM 1852 C CA . MET A 1 235 ? -5.383 9.703 11.148 1 49.34 235 MET A CA 1
ATOM 1853 C C . MET A 1 235 ? -4.75 11.078 10.922 1 49.34 235 MET A C 1
ATOM 1855 O O . MET A 1 235 ? -4.559 11.492 9.773 1 49.34 235 MET A O 1
ATOM 1859 N N . HIS A 1 236 ? -3.986 11.508 11.961 1 54.41 236 HIS A N 1
ATOM 1860 C CA . HIS A 1 236 ? -3.602 12.898 11.734 1 54.41 236 HIS A CA 1
ATOM 1861 C C . HIS A 1 236 ? -2.193 12.992 11.148 1 54.41 236 HIS A C 1
ATOM 1863 O O . HIS A 1 236 ? -1.828 14.008 10.562 1 54.41 236 HIS A O 1
ATOM 1869 N N . MET A 1 237 ? -1.448 11.992 11.344 1 61.78 237 MET A N 1
ATOM 1870 C CA . MET A 1 237 ? -0.127 12.188 10.75 1 61.78 237 MET A CA 1
ATOM 1871 C C . MET A 1 237 ? 0.155 11.141 9.68 1 61.78 237 MET A C 1
ATOM 1873 O O . MET A 1 237 ? 1.24 11.117 9.102 1 61.78 237 MET A O 1
ATOM 1877 N N . GLY A 1 238 ? -0.891 10.43 9.289 1 66.38 238 GLY A N 1
ATOM 1878 C CA . GLY A 1 238 ? -0.76 9.398 8.273 1 66.38 238 GLY A CA 1
ATOM 1879 C C . GLY A 1 238 ? -1.301 8.047 8.719 1 66.38 238 GLY A C 1
ATOM 1880 O O . GLY A 1 238 ? -1.116 7.652 9.875 1 66.38 238 GLY A O 1
ATOM 1881 N N . ALA A 1 239 ? -2.193 7.523 8.031 1 77.81 239 ALA A N 1
ATOM 1882 C CA . ALA A 1 239 ? -2.789 6.215 8.297 1 77.81 239 ALA A CA 1
ATOM 1883 C C . ALA A 1 239 ? -1.718 5.133 8.414 1 77.81 239 ALA A C 1
ATOM 1885 O O . ALA A 1 239 ? -1.3 4.559 7.402 1 77.81 239 ALA A O 1
ATOM 1886 N N . THR A 1 240 ? -1.036 4.945 9.648 1 87.56 240 THR A N 1
ATOM 1887 C CA . THR A 1 240 ? 0.051 3.982 9.797 1 87.56 240 THR A CA 1
ATOM 1888 C C . THR A 1 240 ? -0.471 2.654 10.336 1 87.56 240 THR A C 1
ATOM 1890 O O . THR A 1 240 ? -0.559 1.67 9.594 1 87.56 240 THR A O 1
ATOM 1893 N N . THR A 1 241 ? -1.003 2.707 11.523 1 88.44 241 THR A N 1
ATOM 1894 C CA . THR A 1 241 ? -1.412 1.461 12.164 1 88.44 241 THR A CA 1
ATOM 1895 C C . THR A 1 241 ? -2.596 0.84 11.43 1 88.44 241 THR A C 1
ATOM 1897 O O . THR A 1 241 ? -2.67 -0.382 11.281 1 88.44 241 THR A O 1
ATOM 1900 N N . SER A 1 242 ? -3.484 1.695 10.922 1 92.56 242 SER A N 1
ATOM 1901 C CA . SER A 1 242 ? -4.637 1.178 10.195 1 92.56 242 SER A CA 1
ATOM 1902 C C . SER A 1 242 ? -4.211 0.451 8.922 1 92.56 242 SER A C 1
ATOM 1904 O O . SER A 1 242 ? -4.781 -0.58 8.57 1 92.56 242 SER A O 1
ATOM 1906 N N . LEU A 1 243 ? -3.215 0.982 8.242 1 95.62 243 LEU A N 1
ATOM 1907 C CA . LEU A 1 243 ? -2.727 0.345 7.027 1 95.62 243 LEU A CA 1
ATOM 1908 C C . LEU A 1 243 ? -2.154 -1.036 7.328 1 95.62 243 LEU A C 1
ATOM 1910 O O . LEU A 1 243 ? -2.377 -1.984 6.574 1 95.62 243 LEU A O 1
ATOM 1914 N N . PHE A 1 244 ? -1.439 -1.157 8.43 1 95.75 244 PHE A N 1
ATOM 1915 C CA . PHE A 1 244 ? -0.886 -2.455 8.789 1 95.75 244 PHE A CA 1
ATOM 1916 C C . PHE A 1 244 ? -1.998 -3.451 9.102 1 95.75 244 PHE A C 1
ATOM 1918 O O . PHE A 1 244 ? -1.926 -4.613 8.703 1 95.75 244 PHE A O 1
ATOM 1925 N N . ALA A 1 245 ? -3 -2.982 9.805 1 96.25 245 ALA A N 1
ATOM 1926 C CA . ALA A 1 245 ? -4.133 -3.852 10.109 1 96.25 245 ALA A CA 1
ATOM 1927 C C . ALA A 1 245 ? -4.848 -4.281 8.828 1 96.25 245 ALA A C 1
ATOM 1929 O O . ALA A 1 245 ? -5.211 -5.453 8.68 1 96.25 245 ALA A O 1
ATOM 1930 N N . GLN A 1 246 ? -5.059 -3.328 7.969 1 97.5 246 GLN A N 1
ATOM 1931 C CA . GLN A 1 246 ? -5.727 -3.611 6.703 1 97.5 246 GLN A CA 1
ATOM 1932 C C . GLN A 1 246 ? -4.906 -4.574 5.852 1 97.5 246 GLN A C 1
ATOM 1934 O O . GLN A 1 246 ? -5.445 -5.531 5.289 1 97.5 246 GLN A O 1
ATOM 1939 N N . MET A 1 247 ? -3.615 -4.305 5.773 1 97.5 247 MET A N 1
ATOM 1940 C CA . MET A 1 247 ? -2.73 -5.164 4.996 1 97.5 247 MET A CA 1
ATOM 1941 C C . MET A 1 247 ? -2.75 -6.594 5.527 1 97.5 247 MET A C 1
ATOM 1943 O O . MET A 1 247 ? -2.828 -7.551 4.754 1 97.5 247 MET A O 1
ATOM 1947 N N . PHE A 1 248 ? -2.691 -6.723 6.785 1 97.06 248 PHE A N 1
ATOM 1948 C CA . PHE A 1 248 ? -2.754 -8.031 7.422 1 97.06 248 PHE A CA 1
ATOM 1949 C C . PHE A 1 248 ? -4.062 -8.734 7.09 1 97.06 248 PHE A C 1
ATOM 1951 O O . PHE A 1 248 ? -4.066 -9.922 6.75 1 97.06 248 PHE A O 1
ATOM 1958 N N . THR A 1 249 ? -5.105 -8.023 7.16 1 98.12 249 THR A N 1
ATOM 1959 C CA . THR A 1 249 ? -6.449 -8.547 6.918 1 98.12 249 THR A CA 1
ATOM 1960 C C . THR A 1 249 ? -6.582 -9.062 5.488 1 98.12 249 THR A C 1
ATOM 1962 O O . THR A 1 249 ? -7.047 -10.18 5.266 1 98.12 249 THR A O 1
ATOM 1965 N N . ILE A 1 250 ? -6.125 -8.289 4.516 1 98.06 250 ILE A N 1
ATOM 1966 C CA . ILE A 1 250 ? -6.293 -8.695 3.123 1 98.06 250 ILE A CA 1
ATOM 1967 C C . ILE A 1 250 ? -5.359 -9.867 2.814 1 98.06 250 ILE A C 1
ATOM 1969 O O . ILE A 1 250 ? -5.664 -10.703 1.96 1 98.06 250 ILE A O 1
ATOM 1973 N N . ASP A 1 251 ? -4.211 -9.953 3.525 1 96.56 251 ASP A N 1
ATOM 1974 C CA . ASP A 1 251 ? -3.332 -11.102 3.336 1 96.56 251 ASP A CA 1
ATOM 1975 C C . ASP A 1 251 ? -4.012 -12.391 3.791 1 96.56 251 ASP A C 1
ATOM 1977 O O . ASP A 1 251 ? -3.906 -13.422 3.125 1 96.56 251 ASP A O 1
ATOM 1981 N N . ILE A 1 252 ? -4.66 -12.273 4.898 1 96.75 252 ILE A N 1
ATOM 1982 C CA . ILE A 1 252 ? -5.379 -13.445 5.387 1 96.75 252 ILE A CA 1
ATOM 1983 C C . ILE A 1 252 ? -6.441 -13.859 4.371 1 96.75 252 ILE A C 1
ATOM 1985 O O . ILE A 1 252 ? -6.586 -15.047 4.066 1 96.75 252 ILE A O 1
ATOM 1989 N N . LEU A 1 253 ? -7.18 -12.898 3.85 1 97.62 253 LEU A N 1
ATOM 1990 C CA . LEU A 1 253 ? -8.195 -13.164 2.834 1 97.62 253 LEU A CA 1
ATOM 1991 C C . LEU A 1 253 ? -7.574 -13.828 1.61 1 97.62 253 LEU A C 1
ATOM 1993 O O . LEU A 1 253 ? -8.102 -14.828 1.106 1 97.62 253 LEU A O 1
ATOM 1997 N N . TYR A 1 254 ? -6.477 -13.297 1.155 1 96.38 254 TYR A N 1
ATOM 1998 C CA . TYR A 1 254 ? -5.777 -13.805 -0.021 1 96.38 254 TYR A CA 1
ATOM 1999 C C . TYR A 1 254 ? -5.344 -15.25 0.186 1 96.38 254 TYR A C 1
ATOM 2001 O O . TYR A 1 254 ? -5.645 -16.125 -0.639 1 96.38 254 TYR A O 1
ATOM 2009 N N . TYR A 1 255 ? -4.715 -15.523 1.306 1 94.06 255 TYR A N 1
ATOM 2010 C CA . TYR A 1 255 ? -4.176 -16.859 1.539 1 94.06 255 TYR A CA 1
ATOM 2011 C C . TYR A 1 255 ? -5.293 -17.859 1.797 1 94.06 255 TYR A C 1
ATOM 2013 O O . TYR A 1 255 ? -5.18 -19.031 1.426 1 94.06 255 TYR A O 1
ATOM 2021 N N . ARG A 1 256 ? -6.332 -17.391 2.412 1 96.38 256 ARG A N 1
ATOM 2022 C CA . ARG A 1 256 ? -7.461 -18.297 2.6 1 96.38 256 ARG A CA 1
ATOM 2023 C C . ARG A 1 256 ? -8.094 -18.656 1.262 1 96.38 256 ARG A C 1
ATOM 2025 O O . ARG A 1 256 ? -8.453 -19.812 1.037 1 96.38 256 ARG A O 1
ATOM 2032 N N . TYR A 1 257 ? -8.266 -17.672 0.365 1 96.94 257 TYR A N 1
ATOM 2033 C CA . TYR A 1 257 ? -8.789 -17.969 -0.965 1 96.94 257 TYR A CA 1
ATOM 2034 C C . TYR A 1 257 ? -7.914 -19 -1.674 1 96.94 257 TYR A C 1
ATOM 2036 O O . TYR A 1 257 ? -8.422 -19.953 -2.262 1 96.94 257 TYR A O 1
ATOM 2044 N N . VAL A 1 258 ? -6.613 -18.797 -1.616 1 93.44 258 VAL A N 1
ATOM 2045 C CA . VAL A 1 258 ? -5.676 -19.719 -2.256 1 93.44 258 VAL A CA 1
ATOM 2046 C C . VAL A 1 258 ? -5.824 -21.109 -1.648 1 93.44 258 VAL A C 1
ATOM 2048 O O . VAL A 1 258 ? -5.852 -22.109 -2.371 1 93.44 258 VAL A O 1
ATOM 2051 N N . ALA A 1 259 ? -5.969 -21.156 -0.305 1 92.62 259 ALA A N 1
ATOM 2052 C CA . ALA A 1 259 ? -6.098 -22.438 0.382 1 92.62 259 ALA A CA 1
ATOM 2053 C C . ALA A 1 259 ? -7.371 -23.172 -0.046 1 92.62 259 ALA A C 1
ATOM 2055 O O . ALA A 1 259 ? -7.379 -24.391 -0.182 1 92.62 259 ALA A O 1
ATOM 2056 N N . LEU A 1 260 ? -8.438 -22.438 -0.261 1 94.94 260 LEU A N 1
ATOM 2057 C CA . LEU A 1 260 ? -9.727 -23.016 -0.641 1 94.94 260 LEU A CA 1
ATOM 2058 C C . LEU A 1 260 ? -9.719 -23.438 -2.105 1 94.94 260 LEU A C 1
ATOM 2060 O O . LEU A 1 260 ? -10.5 -24.297 -2.51 1 94.94 260 LEU A O 1
ATOM 2064 N N . ASN A 1 261 ? -8.906 -22.781 -2.891 1 93.19 261 ASN A N 1
ATOM 2065 C CA . ASN A 1 261 ? -8.789 -23.047 -4.32 1 93.19 261 ASN A CA 1
ATOM 2066 C C . ASN A 1 261 ? -7.352 -23.375 -4.711 1 93.19 261 ASN A C 1
ATOM 2068 O O . ASN A 1 261 ? -6.82 -22.812 -5.672 1 93.19 261 ASN A O 1
ATOM 2072 N N . TYR A 1 262 ? -6.812 -24.266 -4.004 1 86.75 262 TYR A N 1
ATOM 2073 C CA . TYR A 1 262 ? -5.379 -24.5 -3.879 1 86.75 262 TYR A CA 1
ATOM 2074 C C . TYR A 1 262 ? -4.754 -24.812 -5.234 1 86.75 262 TYR A C 1
ATOM 2076 O O . TYR A 1 262 ? -3.9 -24.062 -5.719 1 86.75 262 TYR A O 1
ATOM 2084 N N . HIS A 1 263 ? -5.176 -25.812 -5.953 1 81.94 263 HIS A N 1
ATOM 2085 C CA . HIS A 1 263 ? -4.551 -26.266 -7.191 1 81.94 263 HIS A CA 1
ATOM 2086 C C . HIS A 1 263 ? -4.723 -25.219 -8.297 1 81.94 263 HIS A C 1
ATOM 2088 O O . HIS A 1 263 ? -3.762 -24.891 -8.992 1 81.94 263 HIS A O 1
ATOM 2094 N N . ALA A 1 264 ? -5.895 -24.75 -8.414 1 84.75 264 ALA A N 1
ATOM 2095 C CA . ALA A 1 264 ? -6.16 -23.75 -9.438 1 84.75 264 ALA A CA 1
ATOM 2096 C C . ALA A 1 264 ? -5.32 -22.5 -9.203 1 84.75 264 ALA A C 1
ATOM 2098 O O . ALA A 1 264 ? -4.738 -21.953 -10.141 1 84.75 264 ALA A O 1
ATOM 2099 N N . SER A 1 265 ? -5.277 -22.047 -7.934 1 86.56 265 SER A N 1
ATOM 2100 C CA . SER A 1 265 ? -4.52 -20.844 -7.59 1 86.56 265 SER A CA 1
ATOM 2101 C C . SER A 1 265 ? -3.033 -21.031 -7.879 1 86.56 265 SER A C 1
ATOM 2103 O O . SER A 1 265 ? -2.387 -20.141 -8.43 1 86.56 265 SER A O 1
ATOM 2105 N N . LEU A 1 266 ? -2.525 -22.141 -7.566 1 79.31 266 LEU A N 1
ATOM 2106 C CA . LEU A 1 266 ? -1.107 -22.391 -7.785 1 79.31 266 LEU A CA 1
ATOM 2107 C C . LEU A 1 266 ? -0.785 -22.422 -9.273 1 79.31 266 LEU A C 1
ATOM 2109 O O . LEU A 1 266 ? 0.286 -21.969 -9.695 1 79.31 266 LEU A O 1
ATOM 2113 N N . ASP A 1 267 ? -1.642 -22.938 -10.008 1 80.44 267 ASP A N 1
ATOM 2114 C CA . ASP A 1 267 ? -1.461 -22.938 -11.461 1 80.44 267 ASP A CA 1
ATOM 2115 C C . ASP A 1 267 ? -1.404 -21.516 -12.008 1 80.44 267 ASP A C 1
ATOM 2117 O O . ASP A 1 267 ? -0.543 -21.188 -12.828 1 80.44 267 ASP A O 1
ATOM 2121 N N . PHE A 1 268 ? -2.289 -20.75 -11.539 1 80.44 268 PHE A N 1
ATOM 2122 C CA . PHE A 1 268 ? -2.338 -19.359 -12.008 1 80.44 268 PHE A CA 1
ATOM 2123 C C . PHE A 1 268 ? -1.101 -18.594 -11.562 1 80.44 268 PHE A C 1
ATOM 2125 O O . PHE A 1 268 ? -0.563 -17.781 -12.32 1 80.44 268 PHE A O 1
ATOM 2132 N N . ILE A 1 269 ? -0.717 -18.797 -10.344 1 80.25 269 ILE A N 1
ATOM 2133 C CA . ILE A 1 269 ? 0.477 -18.125 -9.836 1 80.25 269 ILE A CA 1
ATOM 2134 C C . ILE A 1 269 ? 1.684 -18.5 -10.688 1 80.25 269 ILE A C 1
ATOM 2136 O O . ILE A 1 269 ? 2.496 -17.641 -11.039 1 80.25 269 ILE A O 1
ATOM 2140 N N . THR A 1 270 ? 1.751 -19.703 -11.016 1 75.69 270 THR A N 1
ATOM 2141 C CA . THR A 1 270 ? 2.834 -20.188 -11.859 1 75.69 270 THR A CA 1
ATOM 2142 C C . THR A 1 270 ? 2.775 -19.547 -13.242 1 75.69 270 THR A C 1
ATOM 2144 O O . THR A 1 270 ? 3.797 -19.094 -13.766 1 75.69 270 THR A O 1
ATOM 2147 N N . GLN A 1 271 ? 1.659 -19.469 -13.758 1 76 271 GLN A N 1
ATOM 2148 C CA . GLN A 1 271 ? 1.479 -18.844 -15.07 1 76 271 GLN A CA 1
ATOM 2149 C C . GLN A 1 271 ? 1.872 -17.375 -15.039 1 76 271 GLN A C 1
ATOM 2151 O O . GLN A 1 271 ? 2.48 -16.859 -15.984 1 76 271 GLN A O 1
ATOM 2156 N N . SER A 1 272 ? 1.454 -16.75 -13.992 1 76.19 272 SER A N 1
ATOM 2157 C CA . SER A 1 272 ? 1.797 -15.336 -13.844 1 76.19 272 SER A CA 1
ATOM 2158 C C . SER A 1 272 ? 3.307 -15.133 -13.766 1 76.19 272 SER A C 1
ATOM 2160 O O . SER A 1 272 ? 3.85 -14.211 -14.383 1 76.19 272 SER A O 1
ATOM 2162 N N . LYS A 1 273 ? 3.928 -15.938 -13.039 1 72.38 273 LYS A N 1
ATOM 2163 C CA . LYS A 1 273 ? 5.383 -15.867 -12.922 1 72.38 273 LYS A CA 1
ATOM 2164 C C . LYS A 1 273 ? 6.055 -16.109 -14.266 1 72.38 273 LYS A C 1
ATOM 2166 O O . LYS A 1 273 ? 7.016 -15.43 -14.625 1 72.38 273 LYS A O 1
ATOM 2171 N N . MET A 1 274 ? 5.523 -17.031 -15.023 1 68.88 274 MET A N 1
ATOM 2172 C CA . MET A 1 274 ? 6.055 -17.359 -16.344 1 68.88 274 MET A CA 1
ATOM 2173 C C . MET A 1 274 ? 5.902 -16.172 -17.297 1 68.88 274 MET A C 1
ATOM 2175 O O . MET A 1 274 ? 6.809 -15.859 -18.062 1 68.88 274 MET A O 1
ATOM 2179 N N . ALA A 1 275 ? 4.797 -15.578 -17.188 1 72.81 275 ALA A N 1
ATOM 2180 C CA . ALA A 1 275 ? 4.547 -14.414 -18.016 1 72.81 275 ALA A CA 1
ATOM 2181 C C . ALA A 1 275 ? 5.543 -13.297 -17.719 1 72.81 275 ALA A C 1
ATOM 2183 O O . ALA A 1 275 ? 6.059 -12.648 -18.641 1 72.81 275 ALA A O 1
ATOM 2184 N N . LEU A 1 276 ? 5.828 -13.102 -16.484 1 69.19 276 LEU A N 1
ATOM 2185 C CA . LEU A 1 276 ? 6.789 -12.078 -16.078 1 69.19 276 LEU A CA 1
ATOM 2186 C C . LEU A 1 276 ? 8.195 -12.445 -16.531 1 69.19 276 LEU A C 1
ATOM 2188 O O . LEU A 1 276 ? 8.945 -11.578 -17 1 69.19 276 LEU A O 1
ATOM 2192 N N . ASP A 1 277 ? 8.492 -13.688 -16.422 1 67.69 277 ASP A N 1
ATOM 2193 C CA . ASP A 1 277 ? 9.805 -14.164 -16.875 1 67.69 277 ASP A CA 1
ATOM 2194 C C . ASP A 1 277 ? 9.969 -14.008 -18.375 1 67.69 277 ASP A C 1
ATOM 2196 O O . ASP A 1 277 ? 11.039 -13.633 -18.859 1 67.69 277 ASP A O 1
ATOM 2200 N N . ASN A 1 278 ? 8.922 -14.375 -19.016 1 65.88 278 ASN A N 1
ATOM 2201 C CA . ASN A 1 278 ? 8.945 -14.211 -20.469 1 65.88 278 ASN A CA 1
ATOM 2202 C C . ASN A 1 278 ? 9.125 -12.742 -20.859 1 65.88 278 ASN A C 1
ATOM 2204 O O . ASN A 1 278 ? 9.859 -12.438 -21.797 1 65.88 278 ASN A O 1
ATOM 2208 N N . TYR A 1 279 ? 8.445 -11.914 -20.188 1 64.88 279 TYR A N 1
ATOM 2209 C CA . TYR A 1 279 ? 8.57 -10.484 -20.422 1 64.88 279 TYR A CA 1
ATOM 2210 C C . TYR A 1 279 ? 10.008 -10.023 -20.203 1 64.88 279 TYR A C 1
ATOM 2212 O O . TYR A 1 279 ? 10.562 -9.281 -21.016 1 64.88 279 TYR A O 1
ATOM 2220 N N . ARG A 1 280 ? 10.617 -10.477 -19.203 1 62.56 280 ARG A N 1
ATOM 2221 C CA . ARG A 1 280 ? 12 -10.133 -18.875 1 62.56 280 ARG A CA 1
ATOM 2222 C C . ARG A 1 280 ? 12.953 -10.617 -19.953 1 62.56 280 ARG A C 1
ATOM 2224 O O . ARG A 1 280 ? 13.906 -9.914 -20.312 1 62.56 280 ARG A O 1
ATOM 2231 N N . LYS A 1 281 ? 12.703 -11.742 -20.391 1 60 281 LYS A N 1
ATOM 2232 C CA . LYS A 1 281 ? 13.531 -12.32 -21.453 1 60 281 LYS A CA 1
ATOM 2233 C C . LYS A 1 281 ? 13.461 -11.477 -22.719 1 60 281 LYS A C 1
ATOM 2235 O O . LYS A 1 281 ? 14.484 -11.203 -23.344 1 60 281 LYS A O 1
ATOM 2240 N N . HIS A 1 282 ? 12.258 -11.078 -23 1 61.34 282 HIS A N 1
ATOM 2241 C CA . HIS A 1 282 ? 12.094 -10.305 -24.219 1 61.34 282 HIS A CA 1
ATOM 2242 C C . HIS A 1 282 ? 12.664 -8.898 -24.062 1 61.34 282 HIS A C 1
ATOM 2244 O O . HIS A 1 282 ? 13.133 -8.297 -25.031 1 61.34 282 HIS A O 1
ATOM 2250 N N . LEU A 1 283 ? 12.602 -8.375 -22.812 1 55.59 283 LEU A N 1
ATOM 2251 C CA . LEU A 1 283 ? 13.195 -7.07 -22.547 1 55.59 283 LEU A CA 1
ATOM 2252 C C . LEU A 1 283 ? 14.719 -7.145 -22.625 1 55.59 283 LEU A C 1
ATOM 2254 O O . LEU A 1 283 ? 15.367 -6.223 -23.125 1 55.59 283 LEU A O 1
ATOM 2258 N N . SER A 1 284 ? 15.203 -8.203 -22.094 1 55.03 284 SER A N 1
ATOM 2259 C CA . SER A 1 284 ? 16.641 -8.383 -22.109 1 55.03 284 SER A CA 1
ATOM 2260 C C . SER A 1 284 ? 17.172 -8.578 -23.531 1 55.03 284 SER A C 1
ATOM 2262 O O . SER A 1 284 ? 18.312 -8.242 -23.828 1 55.03 284 SER A O 1
ATOM 2264 N N . ASN A 1 285 ? 16.312 -9.203 -24.391 1 47.25 285 ASN A N 1
ATOM 2265 C CA . ASN A 1 285 ? 16.719 -9.477 -25.766 1 47.25 285 ASN A CA 1
ATOM 2266 C C . ASN A 1 285 ? 16.562 -8.242 -26.641 1 47.25 285 ASN A C 1
ATOM 2268 O O . ASN A 1 285 ? 16.922 -8.273 -27.828 1 47.25 285 ASN A O 1
ATOM 2272 N N . ILE A 1 286 ? 15.805 -7.266 -26.188 1 38.34 286 ILE A N 1
ATOM 2273 C CA . ILE A 1 286 ? 15.727 -6.043 -26.984 1 38.34 286 ILE A CA 1
ATOM 2274 C C . ILE A 1 286 ? 17.094 -5.375 -27.047 1 38.34 286 ILE A C 1
ATOM 2276 O O . ILE A 1 286 ? 17.625 -4.922 -26.031 1 38.34 286 ILE A O 1
ATOM 2280 N N . ASN A 1 287 ? 17.891 -5.883 -27.797 1 39 287 ASN A N 1
ATOM 2281 C CA . ASN A 1 287 ? 19.109 -5.188 -28.203 1 39 287 ASN A CA 1
ATOM 2282 C C . ASN A 1 287 ? 18.828 -3.734 -28.578 1 39 287 ASN A C 1
ATOM 2284 O O . ASN A 1 287 ? 18.062 -3.461 -29.5 1 39 287 ASN A O 1
ATOM 2288 N N . PHE A 1 288 ? 18.844 -2.895 -27.547 1 31.91 288 PHE A N 1
ATOM 2289 C CA . PHE A 1 288 ? 18.734 -1.494 -27.953 1 31.91 288 PHE A CA 1
ATOM 2290 C C . PHE A 1 288 ? 19.828 -1.136 -28.953 1 31.91 288 PHE A C 1
ATOM 2292 O O . PHE A 1 288 ? 21.016 -1.302 -28.672 1 31.91 288 PHE A O 1
ATOM 2299 N N . LYS A 1 289 ? 19.547 -1.471 -30.203 1 31.08 289 LYS A N 1
ATOM 2300 C CA . LYS A 1 289 ? 20.406 -0.875 -31.219 1 31.08 289 LYS A CA 1
ATOM 2301 C C . LYS A 1 289 ? 20.672 0.601 -30.922 1 31.08 289 LYS A C 1
ATOM 2303 O O . LYS A 1 289 ? 19.719 1.392 -30.828 1 31.08 289 LYS A O 1
ATOM 2308 N N . HIS A 1 290 ? 21.703 0.886 -30.141 1 25.59 290 HIS A N 1
ATOM 2309 C CA . HIS A 1 290 ? 22.297 2.217 -30.219 1 25.59 290 HIS A CA 1
ATOM 2310 C C . HIS A 1 290 ? 22.672 2.572 -31.656 1 25.59 290 HIS A C 1
ATOM 2312 O O . HIS A 1 290 ? 23.172 1.723 -32.406 1 25.59 290 HIS A O 1
ATOM 2318 N N . MET B 1 1 ? 20.188 -22.719 -15.578 1 40.75 1 MET B N 1
ATOM 2319 C CA . MET B 1 1 ? 19.328 -23.688 -16.234 1 40.75 1 MET B CA 1
ATOM 2320 C C . MET B 1 1 ? 17.969 -23.094 -16.547 1 40.75 1 MET B C 1
ATOM 2322 O O . MET B 1 1 ? 17.406 -22.359 -15.727 1 40.75 1 MET B O 1
ATOM 2326 N N . SER B 1 2 ? 17.531 -23.094 -17.828 1 56.22 2 SER B N 1
ATOM 2327 C CA . SER B 1 2 ? 16.406 -22.344 -18.391 1 56.22 2 SER B CA 1
ATOM 2328 C C . SER B 1 2 ? 15.078 -22.812 -17.797 1 56.22 2 SER B C 1
ATOM 2330 O O . SER B 1 2 ? 14.961 -23.969 -17.359 1 56.22 2 SER B O 1
ATOM 2332 N N . ASN B 1 3 ? 14.148 -22.031 -17.297 1 74.19 3 ASN B N 1
ATOM 2333 C CA . ASN B 1 3 ? 12.766 -22.266 -16.906 1 74.19 3 ASN B CA 1
ATOM 2334 C C . ASN B 1 3 ? 12.039 -23.141 -17.922 1 74.19 3 ASN B C 1
ATOM 2336 O O . ASN B 1 3 ? 11.812 -22.734 -19.062 1 74.19 3 ASN B O 1
ATOM 2340 N N . VAL B 1 4 ? 11.93 -24.516 -17.516 1 85.44 4 VAL B N 1
ATOM 2341 C CA . VAL B 1 4 ? 11.367 -25.516 -18.406 1 85.44 4 VAL B CA 1
ATOM 2342 C C . VAL B 1 4 ? 10.023 -25.016 -18.953 1 85.44 4 VAL B C 1
ATOM 2344 O O . VAL B 1 4 ? 9.688 -25.281 -20.109 1 85.44 4 VAL B O 1
ATOM 2347 N N . LEU B 1 5 ? 9.328 -24.312 -18.156 1 84.44 5 LEU B N 1
ATOM 2348 C CA . LEU B 1 5 ? 8.031 -23.828 -18.594 1 84.44 5 LEU B CA 1
ATOM 2349 C C . LEU B 1 5 ? 8.188 -22.766 -19.688 1 84.44 5 LEU B C 1
ATOM 2351 O O . LEU B 1 5 ? 7.43 -22.734 -20.656 1 84.44 5 LEU B O 1
ATOM 2355 N N . THR B 1 6 ? 9.227 -22 -19.516 1 79.75 6 THR B N 1
ATOM 2356 C CA . THR B 1 6 ? 9.523 -21 -20.531 1 79.75 6 THR B CA 1
ATOM 2357 C C . THR B 1 6 ? 9.984 -21.672 -21.828 1 79.75 6 THR B C 1
ATOM 2359 O O . THR B 1 6 ? 9.656 -21.203 -22.922 1 79.75 6 THR B O 1
ATOM 2362 N N . GLU B 1 7 ? 10.75 -22.672 -21.656 1 83 7 GLU B N 1
ATOM 2363 C CA . GLU B 1 7 ? 11.211 -23.422 -22.812 1 83 7 GLU B CA 1
ATOM 2364 C C . GLU B 1 7 ? 10.039 -24.047 -23.578 1 83 7 GLU B C 1
ATOM 2366 O O . GLU B 1 7 ? 9.977 -23.969 -24.797 1 83 7 GLU B O 1
ATOM 2371 N N . ILE B 1 8 ? 9.102 -24.609 -22.875 1 87.62 8 ILE B N 1
ATOM 2372 C CA . ILE B 1 8 ? 7.914 -25.219 -23.469 1 87.62 8 ILE B CA 1
ATOM 2373 C C . ILE B 1 8 ? 7.098 -24.141 -24.188 1 87.62 8 ILE B C 1
ATOM 2375 O O . ILE B 1 8 ? 6.668 -24.344 -25.328 1 87.62 8 ILE B O 1
ATOM 2379 N N . ASP B 1 9 ? 6.941 -23.016 -23.578 1 83.25 9 ASP B N 1
ATOM 2380 C CA . ASP B 1 9 ? 6.164 -21.922 -24.156 1 83.25 9 ASP B CA 1
ATOM 2381 C C . ASP B 1 9 ? 6.812 -21.391 -25.438 1 83.25 9 ASP B C 1
ATOM 2383 O O . ASP B 1 9 ? 6.125 -21.125 -26.422 1 83.25 9 ASP B O 1
ATOM 2387 N N . SER B 1 10 ? 8.117 -21.297 -25.422 1 80.19 10 SER B N 1
ATOM 2388 C CA . SER B 1 10 ? 8.859 -20.766 -26.547 1 80.19 10 SER B CA 1
ATOM 2389 C C . SER B 1 10 ? 8.812 -21.719 -27.75 1 80.19 10 SER B C 1
ATOM 2391 O O . SER B 1 10 ? 8.812 -21.281 -28.891 1 80.19 10 SER B O 1
ATOM 2393 N N . GLN B 1 11 ? 8.68 -22.953 -27.562 1 85.19 11 GLN B N 1
ATOM 2394 C CA . GLN B 1 11 ? 8.711 -23.953 -28.625 1 85.19 11 GLN B CA 1
ATOM 2395 C C . GLN B 1 11 ? 7.305 -24.266 -29.125 1 85.19 11 GLN B C 1
ATOM 2397 O O . GLN B 1 11 ? 7.141 -24.938 -30.156 1 85.19 11 GLN B O 1
ATOM 2402 N N . TYR B 1 12 ? 6.32 -23.703 -28.438 1 84.94 12 TYR B N 1
ATOM 2403 C CA . TYR B 1 12 ? 4.926 -24.062 -28.656 1 84.94 12 TYR B CA 1
ATOM 2404 C C . TYR B 1 12 ? 4.527 -23.875 -30.109 1 84.94 12 TYR B C 1
ATOM 2406 O O . TYR B 1 12 ? 3.912 -24.766 -30.719 1 84.94 12 TYR B O 1
ATOM 2414 N N . PRO B 1 13 ? 5.012 -22.781 -30.75 1 81 13 PRO B N 1
ATOM 2415 C CA . PRO B 1 13 ? 4.574 -22.562 -32.125 1 81 13 PRO B CA 1
ATOM 2416 C C . PRO B 1 13 ? 5.117 -23.609 -33.094 1 81 13 PRO B C 1
ATOM 2418 O O . PRO B 1 13 ? 4.543 -23.812 -34.156 1 81 13 PRO B O 1
ATOM 2421 N N . TYR B 1 14 ? 6.141 -24.312 -32.75 1 89.19 14 TYR B N 1
ATOM 2422 C CA . TYR B 1 14 ? 6.824 -25.234 -33.656 1 89.19 14 TYR B CA 1
ATOM 2423 C C . TYR B 1 14 ? 6.469 -26.672 -33.344 1 89.19 14 TYR B C 1
ATOM 2425 O O . TYR B 1 14 ? 6.965 -27.609 -33.969 1 89.19 14 TYR B O 1
ATOM 2433 N N . MET B 1 15 ? 5.555 -26.859 -32.438 1 89.5 15 MET B N 1
ATOM 2434 C CA . MET B 1 15 ? 5.215 -28.203 -31.969 1 89.5 15 MET B CA 1
ATOM 2435 C C . MET B 1 15 ? 4.145 -28.828 -32.844 1 89.5 15 MET B C 1
ATOM 2437 O O . MET B 1 15 ? 3.379 -28.125 -33.5 1 89.5 15 MET B O 1
ATOM 2441 N N . THR B 1 16 ? 4.203 -30.125 -32.875 1 92.25 16 THR B N 1
ATOM 2442 C CA . THR B 1 16 ? 3.152 -30.891 -33.531 1 92.25 16 THR B CA 1
ATOM 2443 C C . THR B 1 16 ? 1.838 -30.781 -32.781 1 92.25 16 THR B C 1
ATOM 2445 O O . THR B 1 16 ? 1.801 -30.234 -31.656 1 92.25 16 THR B O 1
ATOM 2448 N N . LYS B 1 17 ? 0.767 -31.25 -33.344 1 90.06 17 LYS B N 1
ATOM 2449 C CA . LYS B 1 17 ? -0.562 -31.172 -32.75 1 90.06 17 LYS B CA 1
ATOM 2450 C C . LYS B 1 17 ? -0.578 -31.844 -31.375 1 90.06 17 LYS B C 1
ATOM 2452 O O . LYS B 1 17 ? -1.058 -31.25 -30.391 1 90.06 17 LYS B O 1
ATOM 2457 N N . ASN B 1 18 ? -0.049 -33.031 -31.344 1 91.94 18 ASN B N 1
ATOM 2458 C CA . ASN B 1 18 ? -0.031 -33.75 -30.078 1 91.94 18 ASN B CA 1
ATOM 2459 C C . ASN B 1 18 ? 0.896 -33.094 -29.062 1 91.94 18 ASN B C 1
ATOM 2461 O O . ASN B 1 18 ? 0.583 -33.031 -27.875 1 91.94 18 ASN B O 1
ATOM 2465 N N . GLU B 1 19 ? 1.992 -32.562 -29.547 1 93.81 19 GLU B N 1
ATOM 2466 C CA . GLU B 1 19 ? 2.9 -31.844 -28.656 1 93.81 19 GLU B CA 1
ATOM 2467 C C . GLU B 1 19 ? 2.236 -30.594 -28.062 1 93.81 19 GLU B C 1
ATOM 2469 O O . GLU B 1 19 ? 2.434 -30.266 -26.891 1 93.81 19 GLU B O 1
ATOM 2474 N N . LYS B 1 20 ? 1.449 -29.953 -28.859 1 90.69 20 LYS B N 1
ATOM 2475 C CA . LYS B 1 20 ? 0.735 -28.766 -28.391 1 90.69 20 LYS B CA 1
ATOM 2476 C C . LYS B 1 20 ? -0.28 -29.125 -27.312 1 90.69 20 LYS B C 1
ATOM 2478 O O . LYS B 1 20 ? -0.469 -28.359 -26.359 1 90.69 20 LYS B O 1
ATOM 2483 N N . LYS B 1 21 ? -0.913 -30.25 -27.453 1 91.06 21 LYS B N 1
ATOM 2484 C CA . LYS B 1 21 ? -1.827 -30.719 -26.422 1 91.06 21 LYS B CA 1
ATOM 2485 C C . LYS B 1 21 ? -1.105 -30.891 -25.094 1 91.06 21 LYS B C 1
ATOM 2487 O O . LYS B 1 21 ? -1.595 -30.438 -24.047 1 91.06 21 LYS B O 1
ATOM 2492 N N . ILE B 1 22 ? 0.062 -31.516 -25.172 1 93.81 22 ILE B N 1
ATOM 2493 C CA . ILE B 1 22 ? 0.854 -31.766 -23.984 1 93.81 22 ILE B CA 1
ATOM 2494 C C . ILE B 1 22 ? 1.333 -30.453 -23.375 1 93.81 22 ILE B C 1
ATOM 2496 O O . ILE B 1 22 ? 1.147 -30.203 -22.188 1 93.81 22 ILE B O 1
ATOM 2500 N N . ALA B 1 23 ? 1.878 -29.594 -24.188 1 90.69 23 ALA B N 1
ATOM 2501 C CA . ALA B 1 23 ? 2.438 -28.312 -23.766 1 90.69 23 ALA B CA 1
ATOM 2502 C C . ALA B 1 23 ? 1.371 -27.438 -23.109 1 90.69 23 ALA B C 1
ATOM 2504 O O . ALA B 1 23 ? 1.599 -26.844 -22.047 1 90.69 23 ALA B O 1
ATOM 2505 N N . LYS B 1 24 ? 0.236 -27.391 -23.734 1 87 24 LYS B N 1
ATOM 2506 C CA . LYS B 1 24 ? -0.872 -26.594 -23.219 1 87 24 LYS B CA 1
ATOM 2507 C C . LYS B 1 24 ? -1.287 -27.062 -21.828 1 87 24 LYS B C 1
ATOM 2509 O O . LYS B 1 24 ? -1.513 -26.25 -20.938 1 87 24 LYS B O 1
ATOM 2514 N N . PHE B 1 25 ? -1.396 -28.391 -21.672 1 88.62 25 PHE B N 1
ATOM 2515 C CA . PHE B 1 25 ? -1.789 -28.938 -20.375 1 88.62 25 PHE B CA 1
ATOM 2516 C C . PHE B 1 25 ? -0.734 -28.625 -19.328 1 88.62 25 PHE B C 1
ATOM 2518 O O . PHE B 1 25 ? -1.066 -28.25 -18.203 1 88.62 25 PHE B O 1
ATOM 2525 N N . ILE B 1 26 ? 0.52 -28.781 -19.703 1 88.19 26 ILE B N 1
ATOM 2526 C CA . ILE B 1 26 ? 1.615 -28.516 -18.766 1 88.19 26 ILE B CA 1
ATOM 2527 C C . ILE B 1 26 ? 1.592 -27.047 -18.344 1 88.19 26 ILE B C 1
ATOM 2529 O O . ILE B 1 26 ? 1.693 -26.734 -17.156 1 88.19 26 ILE B O 1
ATOM 2533 N N . LEU B 1 27 ? 1.387 -26.141 -19.312 1 84.69 27 LEU B N 1
ATOM 2534 C CA . LEU B 1 27 ? 1.452 -24.703 -19.062 1 84.69 27 LEU B CA 1
ATOM 2535 C C . LEU B 1 27 ? 0.241 -24.234 -18.25 1 84.69 27 LEU B C 1
ATOM 2537 O O . LEU B 1 27 ? 0.354 -23.344 -17.406 1 84.69 27 LEU B O 1
ATOM 2541 N N . ASN B 1 28 ? -0.876 -24.938 -18.438 1 79.94 28 ASN B N 1
ATOM 2542 C CA . ASN B 1 28 ? -2.113 -24.516 -17.797 1 79.94 28 ASN B CA 1
ATOM 2543 C C . ASN B 1 28 ? -2.283 -25.156 -16.422 1 79.94 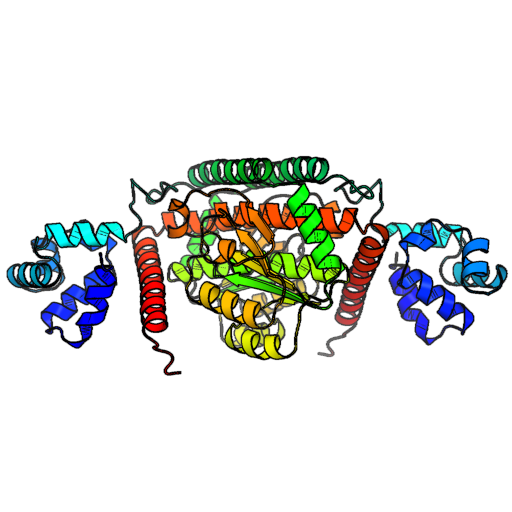28 ASN B C 1
ATOM 2545 O O . ASN B 1 28 ? -2.959 -24.609 -15.547 1 79.94 28 ASN B O 1
ATOM 2549 N N . SER B 1 29 ? -1.745 -26.359 -16.266 1 83.44 29 SER B N 1
ATOM 2550 C CA . SER B 1 29 ? -1.969 -27.125 -15.039 1 83.44 29 SER B CA 1
ATOM 2551 C C . SER B 1 29 ? -0.699 -27.844 -14.586 1 83.44 29 SER B C 1
ATOM 2553 O O . SER B 1 29 ? -0.71 -29.047 -14.367 1 83.44 29 SER B O 1
ATOM 2555 N N . PRO B 1 30 ? 0.372 -27.062 -14.375 1 83.94 30 PRO B N 1
ATOM 2556 C CA . PRO B 1 30 ? 1.627 -27.703 -13.984 1 83.94 30 PRO B CA 1
ATOM 2557 C C . PRO B 1 30 ? 1.514 -28.453 -12.656 1 83.94 30 PRO B C 1
ATOM 2559 O O . PRO B 1 30 ? 2.15 -29.5 -12.477 1 83.94 30 PRO B O 1
ATOM 2562 N N . GLN B 1 31 ? 0.63 -28.094 -11.828 1 80.5 31 GLN B N 1
ATOM 2563 C CA . GLN B 1 31 ? 0.462 -28.766 -10.539 1 80.5 31 GLN B CA 1
ATOM 2564 C C . GLN B 1 31 ? -0.091 -30.172 -10.719 1 80.5 31 GLN B C 1
ATOM 2566 O O . GLN B 1 31 ? 0.28 -31.094 -9.984 1 80.5 31 GLN B O 1
ATOM 2571 N N . LYS B 1 32 ? -0.974 -30.297 -11.617 1 84.25 32 LYS B N 1
ATOM 2572 C CA . LYS B 1 32 ? -1.543 -31.625 -11.898 1 84.25 32 LYS B CA 1
ATOM 2573 C C . LYS B 1 32 ? -0.513 -32.531 -12.547 1 84.25 32 LYS B C 1
ATOM 2575 O O . LYS B 1 32 ? -0.412 -33.719 -12.203 1 84.25 32 LYS B O 1
ATOM 2580 N N . VAL B 1 33 ? 0.27 -31.938 -13.375 1 89.06 33 VAL B N 1
ATOM 2581 C CA . VAL B 1 33 ? 1.22 -32.719 -14.164 1 89.06 33 VAL B CA 1
ATOM 2582 C C . VAL B 1 33 ? 2.244 -33.375 -13.242 1 89.06 33 VAL B C 1
ATOM 2584 O O . VAL B 1 33 ? 2.598 -34.531 -13.43 1 89.06 33 VAL B O 1
ATOM 2587 N N . ILE B 1 34 ? 2.674 -32.625 -12.273 1 88.19 34 ILE B N 1
ATOM 2588 C CA . ILE B 1 34 ? 3.768 -33.125 -11.445 1 88.19 34 ILE B CA 1
ATOM 2589 C C . ILE B 1 34 ? 3.295 -34.312 -10.625 1 88.19 34 ILE B C 1
ATOM 2591 O O . ILE B 1 34 ? 4.109 -35.062 -10.07 1 88.19 34 ILE B O 1
ATOM 2595 N N . LYS B 1 35 ? 2.006 -34.625 -10.586 1 86.06 35 LYS B N 1
ATOM 2596 C CA . LYS B 1 35 ? 1.457 -35.719 -9.805 1 86.06 35 LYS B CA 1
ATOM 2597 C C . LYS B 1 35 ? 1.02 -36.875 -10.703 1 86.06 35 LYS B C 1
ATOM 2599 O O . LYS B 1 35 ? 0.536 -37.906 -10.227 1 86.06 35 LYS B O 1
ATOM 2604 N N . MET B 1 36 ? 1.255 -36.719 -11.969 1 90.56 36 MET B N 1
ATOM 2605 C CA . MET B 1 36 ? 0.726 -37.688 -12.93 1 90.56 36 MET B CA 1
ATOM 2606 C C . MET B 1 36 ? 1.821 -38.625 -13.422 1 90.56 36 MET B C 1
ATOM 2608 O O . MET B 1 36 ? 3.004 -38.281 -13.391 1 90.56 36 MET B O 1
ATOM 2612 N N . ARG B 1 37 ? 1.443 -39.875 -13.805 1 93.75 37 ARG B N 1
ATOM 2613 C CA . ARG B 1 37 ? 2.295 -40.719 -14.609 1 93.75 37 ARG B CA 1
ATOM 2614 C C . ARG B 1 37 ? 2.139 -40.406 -16.094 1 93.75 37 ARG B C 1
ATOM 2616 O O . ARG B 1 37 ? 1.143 -39.812 -16.516 1 93.75 37 ARG B O 1
ATOM 2623 N N . SER B 1 38 ? 3.088 -40.781 -16.828 1 95 38 SER B N 1
ATOM 2624 C CA . SER B 1 38 ? 3.037 -40.531 -18.266 1 95 38 SER B CA 1
ATOM 2625 C C . SER B 1 38 ? 1.789 -41.156 -18.875 1 95 38 SER B C 1
ATOM 2627 O O . SER B 1 38 ? 1.162 -40.562 -19.766 1 95 38 SER B O 1
ATOM 2629 N N . GLN B 1 39 ? 1.36 -42.312 -18.359 1 95.44 39 GLN B N 1
ATOM 2630 C CA . GLN B 1 39 ? 0.19 -43 -18.875 1 95.44 39 GLN B CA 1
ATOM 2631 C C . GLN B 1 39 ? -1.091 -42.219 -18.578 1 95.44 39 GLN B C 1
ATOM 2633 O O . GLN B 1 39 ? -1.999 -42.188 -19.406 1 95.44 39 GLN B O 1
ATOM 2638 N N . ASP B 1 40 ? -1.163 -41.688 -17.406 1 95.56 40 ASP B N 1
ATOM 2639 C CA . ASP B 1 40 ? -2.322 -40.875 -17 1 95.56 40 ASP B CA 1
ATOM 2640 C C . ASP B 1 40 ? -2.492 -39.656 -17.906 1 95.56 40 ASP B C 1
ATOM 2642 O O . ASP B 1 40 ? -3.602 -39.375 -18.344 1 95.56 40 ASP B O 1
ATOM 2646 N N . LEU B 1 41 ? -1.396 -38.969 -18.109 1 95.31 41 LEU B N 1
ATOM 2647 C CA . LEU B 1 41 ? -1.425 -37.781 -18.953 1 95.31 41 LEU B CA 1
ATOM 2648 C C . LEU B 1 41 ? -1.838 -38.156 -20.375 1 95.31 41 LEU B C 1
ATOM 2650 O O . LEU B 1 41 ? -2.656 -37.469 -20.984 1 95.31 41 LEU B O 1
ATOM 2654 N N . ALA B 1 42 ? -1.345 -39.25 -20.938 1 95.38 42 ALA B N 1
ATOM 2655 C CA . ALA B 1 42 ? -1.682 -39.75 -22.266 1 95.38 42 ALA B CA 1
ATOM 2656 C C . ALA B 1 42 ? -3.176 -40.031 -22.375 1 95.38 42 ALA B C 1
ATOM 2658 O O . ALA B 1 42 ? -3.82 -39.625 -23.344 1 95.38 42 ALA B O 1
ATOM 2659 N N . SER B 1 43 ? -3.717 -40.688 -21.406 1 95.56 43 SER B N 1
ATOM 2660 C CA . SER B 1 43 ? -5.133 -41.031 -21.391 1 95.56 43 SER B CA 1
ATOM 2661 C C . SER B 1 43 ? -6.008 -39.781 -21.328 1 95.56 43 SER B C 1
ATOM 2663 O O . SER B 1 43 ? -7.012 -39.688 -22.031 1 95.56 43 SER B O 1
ATOM 2665 N N . LEU B 1 44 ? -5.551 -38.875 -20.5 1 93.69 44 LEU B N 1
ATOM 2666 C CA . LEU B 1 44 ? -6.301 -37.625 -20.312 1 93.69 44 LEU B CA 1
ATOM 2667 C C . LEU B 1 44 ? -6.359 -36.844 -21.609 1 93.69 44 LEU B C 1
ATOM 2669 O O . LEU B 1 44 ? -7.387 -36.219 -21.922 1 93.69 44 LEU B O 1
ATOM 2673 N N . LEU B 1 45 ? -5.277 -36.875 -22.359 1 93.56 45 LEU B N 1
ATOM 2674 C CA . LEU B 1 45 ? -5.168 -36.062 -23.562 1 93.56 45 LEU B CA 1
ATOM 2675 C C . LEU B 1 45 ? -5.531 -36.844 -24.812 1 93.56 45 LEU B C 1
ATOM 2677 O O . LEU B 1 45 ? -5.5 -36.344 -25.922 1 93.56 45 LEU B O 1
ATOM 2681 N N . ASP B 1 46 ? -5.871 -38.094 -24.656 1 94.56 46 ASP B N 1
ATOM 2682 C CA . ASP B 1 46 ? -6.219 -39 -25.734 1 94.56 46 ASP B CA 1
ATOM 2683 C C . ASP B 1 46 ? -5.098 -39.094 -26.766 1 94.56 46 ASP B C 1
ATOM 2685 O O . ASP B 1 46 ? -5.328 -38.875 -27.953 1 94.56 46 ASP B O 1
ATOM 2689 N N . ILE B 1 47 ? -3.926 -39.312 -26.266 1 95 47 ILE B N 1
ATOM 2690 C CA . ILE B 1 47 ? -2.754 -39.562 -27.094 1 95 47 ILE B CA 1
ATOM 2691 C C . ILE B 1 47 ? -1.976 -40.75 -26.578 1 95 47 ILE B C 1
ATOM 2693 O O . ILE B 1 47 ? -2.312 -41.312 -25.516 1 95 47 ILE B O 1
ATOM 2697 N N . SER B 1 48 ? -0.952 -41.156 -27.297 1 94.06 48 SER B N 1
ATOM 2698 C CA . SER B 1 48 ? -0.178 -42.344 -26.891 1 94.06 48 SER B CA 1
ATOM 2699 C C . SER B 1 48 ? 0.826 -41.969 -25.797 1 94.06 48 SER B C 1
ATOM 2701 O O . SER B 1 48 ? 1.314 -40.844 -25.734 1 94.06 48 SER B O 1
ATOM 2703 N N . THR B 1 49 ? 1.042 -43 -24.953 1 95.69 49 THR B N 1
ATOM 2704 C CA . THR B 1 49 ? 2.068 -42.844 -23.938 1 95.69 49 THR B CA 1
ATOM 2705 C C . THR B 1 49 ? 3.426 -42.562 -24.562 1 95.69 49 THR B C 1
ATOM 2707 O O . THR B 1 49 ? 4.223 -41.781 -24.031 1 95.69 49 THR B O 1
ATOM 2710 N N . SER B 1 50 ? 3.668 -43.156 -25.688 1 94.56 50 SER B N 1
ATOM 2711 C CA . SER B 1 50 ? 4.922 -42.938 -26.391 1 94.56 50 SER B CA 1
ATOM 2712 C C . SER B 1 50 ? 5.07 -41.469 -26.812 1 94.56 50 SER B C 1
ATOM 2714 O O . SER B 1 50 ? 6.176 -40.938 -26.797 1 94.56 50 SER B O 1
ATOM 2716 N N . SER B 1 51 ? 4.027 -40.844 -27.125 1 95.19 51 SER B N 1
ATOM 2717 C CA . SER B 1 51 ? 4.039 -39.438 -27.484 1 95.19 51 SER B CA 1
ATOM 2718 C C . SER B 1 51 ? 4.434 -38.531 -26.312 1 95.19 51 SER B C 1
ATOM 2720 O O . SER B 1 51 ? 5.191 -37.594 -26.469 1 95.19 51 SER B O 1
ATOM 2722 N N . VAL B 1 52 ? 3.943 -38.906 -25.125 1 96.75 52 VAL B N 1
ATOM 2723 C CA . VAL B 1 52 ? 4.273 -38.156 -23.922 1 96.75 52 VAL B CA 1
ATOM 2724 C C . VAL B 1 52 ? 5.758 -38.312 -23.594 1 96.75 52 VAL B C 1
ATOM 2726 O O . VAL B 1 52 ? 6.438 -37.344 -23.266 1 96.75 52 VAL B O 1
ATOM 2729 N N . ILE B 1 53 ? 6.215 -39.531 -23.781 1 94.81 53 ILE B N 1
ATOM 2730 C CA . ILE B 1 53 ? 7.609 -39.844 -23.469 1 94.81 53 ILE B CA 1
ATOM 2731 C C . ILE B 1 53 ? 8.523 -39.125 -24.453 1 94.81 53 ILE B C 1
ATOM 2733 O O . ILE B 1 53 ? 9.523 -38.531 -24.062 1 94.81 53 ILE B O 1
ATOM 2737 N N . ARG B 1 54 ? 8.203 -39.125 -25.672 1 94.56 54 ARG B N 1
ATOM 2738 C CA . ARG B 1 54 ? 9 -38.438 -26.703 1 94.56 54 ARG B CA 1
ATOM 2739 C C . ARG B 1 54 ? 9.031 -36.938 -26.469 1 94.56 54 ARG B C 1
ATOM 2741 O O . ARG B 1 54 ? 10.078 -36.312 -26.609 1 94.56 54 ARG B O 1
ATOM 2748 N N . PHE B 1 55 ? 7.887 -36.375 -26.203 1 95.94 55 PHE B N 1
ATOM 2749 C CA . PHE B 1 55 ? 7.801 -34.969 -25.891 1 95.94 55 PHE B CA 1
ATOM 2750 C C . PHE B 1 55 ? 8.727 -34.594 -24.719 1 95.94 55 PHE B C 1
ATOM 2752 O O . PHE B 1 55 ? 9.469 -33.625 -24.797 1 95.94 55 PHE B O 1
ATOM 2759 N N . SER B 1 56 ? 8.617 -35.406 -23.688 1 95.06 56 SER B N 1
ATOM 2760 C CA . SER B 1 56 ? 9.398 -35.125 -22.469 1 95.06 56 SER B CA 1
ATOM 2761 C C . SER B 1 56 ? 10.891 -35.188 -22.766 1 95.06 56 SER B C 1
ATOM 2763 O O . SER B 1 56 ? 11.656 -34.344 -22.281 1 95.06 56 SER B O 1
ATOM 2765 N N . LYS B 1 57 ? 11.273 -36.094 -23.594 1 93.19 57 LYS B N 1
ATOM 2766 C CA . LYS B 1 57 ? 12.688 -36.25 -23.938 1 93.19 57 LYS B CA 1
ATOM 2767 C C . LYS B 1 57 ? 13.172 -35.094 -24.797 1 93.19 57 LYS B C 1
ATOM 2769 O O . LYS B 1 57 ? 14.344 -34.719 -24.719 1 93.19 57 LYS B O 1
ATOM 2774 N N . LYS B 1 58 ? 12.273 -34.531 -25.516 1 92.31 58 LYS B N 1
ATOM 2775 C CA . LYS B 1 58 ? 12.594 -33.375 -26.328 1 92.31 58 LYS B CA 1
ATOM 2776 C C . LYS B 1 58 ? 12.898 -32.156 -25.469 1 92.31 58 LYS B C 1
ATOM 2778 O O . LYS B 1 58 ? 13.719 -31.312 -25.844 1 92.31 58 LYS B O 1
ATOM 2783 N N . ILE B 1 59 ? 12.242 -32.156 -24.344 1 91.62 59 ILE B N 1
ATOM 2784 C CA . ILE B 1 59 ? 12.359 -30.984 -23.484 1 91.62 59 ILE B CA 1
ATOM 2785 C C . ILE B 1 59 ? 13.469 -31.219 -22.453 1 91.62 59 ILE B C 1
ATOM 2787 O O . ILE B 1 59 ? 14.273 -30.328 -22.188 1 91.62 59 ILE B O 1
ATOM 2791 N N . THR B 1 60 ? 13.445 -32.438 -21.875 1 90.19 60 THR B N 1
ATOM 2792 C CA . THR B 1 60 ? 14.445 -32.844 -20.891 1 90.19 60 THR B CA 1
ATOM 2793 C C . THR B 1 60 ? 14.969 -34.25 -21.203 1 90.19 60 THR B C 1
ATOM 2795 O O . THR B 1 60 ? 14.188 -35.156 -21.453 1 90.19 60 THR B O 1
ATOM 2798 N N . ASP B 1 61 ? 16.219 -34.406 -21.172 1 86.75 61 ASP B N 1
ATOM 2799 C CA . ASP B 1 61 ? 16.844 -35.688 -21.578 1 86.75 61 ASP B CA 1
ATOM 2800 C C . ASP B 1 61 ? 16.391 -36.812 -20.672 1 86.75 61 ASP B C 1
ATOM 2802 O O . ASP B 1 61 ? 16.328 -37.969 -21.094 1 86.75 61 ASP B O 1
ATOM 2806 N N . GLY B 1 62 ? 15.992 -36.562 -19.5 1 90.19 62 GLY B N 1
ATOM 2807 C CA . GLY B 1 62 ? 15.664 -37.594 -18.516 1 90.19 62 GLY B CA 1
ATOM 2808 C C . GLY B 1 62 ? 14.234 -38.094 -18.641 1 90.19 62 GLY B C 1
ATOM 2809 O O . GLY B 1 62 ? 13.781 -38.875 -17.812 1 90.19 62 GLY B O 1
ATOM 2810 N N . GLY B 1 63 ? 13.508 -37.656 -19.641 1 91.88 63 GLY B N 1
ATOM 2811 C CA . GLY B 1 63 ? 12.148 -38.125 -19.859 1 91.88 63 GLY B CA 1
ATOM 2812 C C . GLY B 1 63 ? 11.125 -37.438 -18.969 1 91.88 63 GLY B C 1
ATOM 2813 O O . GLY B 1 63 ? 11.352 -36.312 -18.516 1 91.88 63 GLY B O 1
ATOM 2814 N N . PHE B 1 64 ? 9.961 -38.156 -18.766 1 93.81 64 PHE B N 1
ATOM 2815 C CA . PHE B 1 64 ? 8.82 -37.562 -18.109 1 93.81 64 PHE B CA 1
ATOM 2816 C C . PHE B 1 64 ? 9.102 -37.312 -16.625 1 93.81 64 PHE B C 1
ATOM 2818 O O . PHE B 1 64 ? 8.68 -36.312 -16.062 1 93.81 64 PHE B O 1
ATOM 2825 N N . HIS B 1 65 ? 9.797 -38.281 -16.078 1 92.12 65 HIS B N 1
ATOM 2826 C CA . HIS B 1 65 ? 10.164 -38.094 -14.672 1 92.12 65 HIS B CA 1
ATOM 2827 C C . HIS B 1 65 ? 11.023 -36.844 -14.477 1 92.12 65 HIS B C 1
ATOM 2829 O O . HIS B 1 65 ? 10.742 -36.031 -13.594 1 92.12 65 HIS B O 1
ATOM 2835 N N . ASP B 1 66 ? 11.992 -36.656 -15.305 1 92.5 66 ASP B N 1
ATOM 2836 C CA . ASP B 1 66 ? 12.859 -35.5 -15.266 1 92.5 66 ASP B CA 1
ATOM 2837 C C . ASP B 1 66 ? 12.078 -34.219 -15.562 1 92.5 66 ASP B C 1
ATOM 2839 O O . ASP B 1 66 ? 12.32 -33.188 -14.945 1 92.5 66 ASP B O 1
ATOM 2843 N N . LEU B 1 67 ? 11.172 -34.281 -16.484 1 92.5 67 LEU B N 1
ATOM 2844 C CA . LEU B 1 67 ? 10.32 -33.156 -16.812 1 92.5 67 LEU B CA 1
ATOM 2845 C C . LEU B 1 67 ? 9.516 -32.688 -15.602 1 92.5 67 LEU B C 1
ATOM 2847 O O . LEU B 1 67 ? 9.469 -31.5 -15.297 1 92.5 67 LEU B O 1
ATOM 2851 N N . LYS B 1 68 ? 8.969 -33.625 -14.906 1 90.75 68 LYS B N 1
ATOM 2852 C CA . LYS B 1 68 ? 8.18 -33.312 -13.719 1 90.75 68 LYS B CA 1
ATOM 2853 C C . LYS B 1 68 ? 9.031 -32.625 -12.656 1 90.75 68 LYS B C 1
ATOM 2855 O O . LYS B 1 68 ? 8.594 -31.672 -12.023 1 90.75 68 LYS B O 1
ATOM 2860 N N . ILE B 1 69 ? 10.195 -33.062 -12.484 1 87.31 69 ILE B N 1
ATOM 2861 C CA . ILE B 1 69 ? 11.109 -32.5 -11.5 1 87.31 69 ILE B CA 1
ATOM 2862 C C . ILE B 1 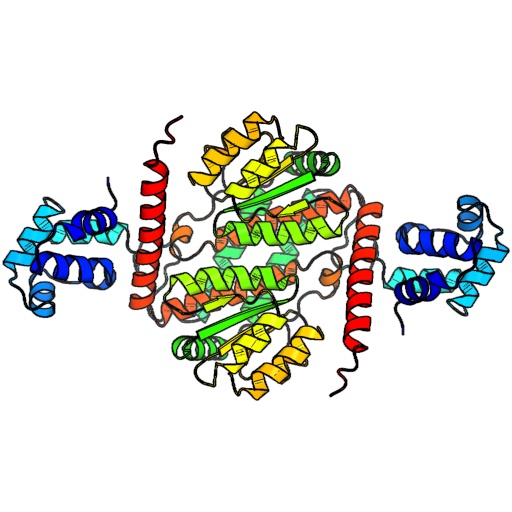69 ? 11.422 -31.047 -11.867 1 87.31 69 ILE B C 1
ATOM 2864 O O . ILE B 1 69 ? 11.406 -30.172 -11.008 1 87.31 69 ILE B O 1
ATOM 2868 N N . ASN B 1 70 ? 11.633 -30.875 -13.102 1 86.31 70 ASN B N 1
ATOM 2869 C CA . ASN B 1 70 ? 11.984 -29.531 -13.562 1 86.31 70 ASN B CA 1
ATOM 2870 C C . ASN B 1 70 ? 10.805 -28.578 -13.453 1 86.31 70 ASN B C 1
ATOM 2872 O O . ASN B 1 70 ? 10.977 -27.391 -13.148 1 86.31 70 ASN B O 1
ATOM 2876 N N . ILE B 1 71 ? 9.617 -29.094 -13.719 1 84.81 71 ILE B N 1
ATOM 2877 C CA . ILE B 1 71 ? 8.414 -28.281 -13.562 1 84.81 71 ILE B CA 1
ATOM 2878 C C . ILE B 1 71 ? 8.219 -27.922 -12.086 1 84.81 71 ILE B C 1
ATOM 2880 O O . ILE B 1 71 ? 7.898 -26.781 -11.758 1 84.81 71 ILE B O 1
ATOM 2884 N N . SER B 1 72 ? 8.461 -28.828 -11.195 1 81.19 72 SER B N 1
ATOM 2885 C CA . SER B 1 72 ? 8.203 -28.688 -9.766 1 81.19 72 SER B CA 1
ATOM 2886 C C . SER B 1 72 ? 9.047 -27.562 -9.164 1 81.19 72 SER B C 1
ATOM 2888 O O . SER B 1 72 ? 8.672 -26.984 -8.141 1 81.19 72 SER B O 1
ATOM 2890 N N . LYS B 1 73 ? 10.164 -27.328 -9.859 1 73.38 73 LYS B N 1
ATOM 2891 C CA . LYS B 1 73 ? 11.047 -26.266 -9.391 1 73.38 73 LYS B CA 1
ATOM 2892 C C . LYS B 1 73 ? 10.383 -24.891 -9.531 1 73.38 73 LYS B C 1
ATOM 2894 O O . LYS B 1 73 ? 10.766 -23.938 -8.844 1 73.38 73 LYS B O 1
ATOM 2899 N N . TYR B 1 74 ? 9.414 -24.891 -10.367 1 69.69 74 TYR B N 1
ATOM 2900 C CA . TYR B 1 74 ? 8.828 -23.594 -10.664 1 69.69 74 TYR B CA 1
ATOM 2901 C C . TYR B 1 74 ? 7.402 -23.5 -10.141 1 69.69 74 TYR B C 1
ATOM 2903 O O . TYR B 1 74 ? 6.742 -22.469 -10.289 1 69.69 74 TYR B O 1
ATOM 2911 N N . VAL B 1 75 ? 6.945 -24.656 -9.75 1 65.62 75 VAL B N 1
ATOM 2912 C CA . VAL B 1 75 ? 5.605 -24.672 -9.172 1 65.62 75 VAL B CA 1
ATOM 2913 C C . VAL B 1 75 ? 5.695 -24.5 -7.66 1 65.62 75 VAL B C 1
ATOM 2915 O O . VAL B 1 75 ? 6.523 -25.125 -7.004 1 65.62 75 VAL B O 1
ATOM 2918 N N . PRO B 1 76 ? 5.004 -23.516 -7.168 1 58.25 76 PRO B N 1
ATOM 2919 C CA . PRO B 1 76 ? 5.02 -23.406 -5.707 1 58.25 76 PRO B CA 1
ATOM 2920 C C . PRO B 1 76 ? 4.699 -24.734 -5.02 1 58.25 76 PRO B C 1
ATOM 2922 O O . PRO B 1 76 ? 3.855 -25.5 -5.5 1 58.25 76 PRO B O 1
ATOM 2925 N N . LYS B 1 77 ? 5.738 -25.453 -4.297 1 53.94 77 LYS B N 1
ATOM 2926 C CA . LYS B 1 77 ? 5.555 -26.734 -3.615 1 53.94 77 LYS B CA 1
ATOM 2927 C C . LYS B 1 77 ? 4.539 -26.609 -2.484 1 53.94 77 LYS B C 1
ATOM 2929 O O . LYS B 1 77 ? 4.449 -25.562 -1.829 1 53.94 77 LYS B O 1
ATOM 2934 N N . ALA B 1 78 ? 3.541 -27.578 -2.445 1 46.5 78 ALA B N 1
ATOM 2935 C CA . ALA B 1 78 ? 2.74 -27.734 -1.236 1 46.5 78 ALA B CA 1
ATOM 2936 C C . ALA B 1 78 ? 3.609 -27.641 0.015 1 46.5 78 ALA B C 1
ATOM 2938 O O . ALA B 1 78 ? 3.264 -26.938 0.966 1 46.5 78 ALA B O 1
ATOM 2939 N N . SER B 1 79 ? 4.426 -28.703 0.354 1 40.78 79 SER B N 1
ATOM 2940 C CA . SER B 1 79 ? 5.219 -28.828 1.573 1 40.78 79 SER B CA 1
ATOM 2941 C C . SER B 1 79 ? 6.395 -27.859 1.57 1 40.78 79 SER B C 1
ATOM 2943 O O . SER B 1 79 ? 6.879 -27.453 2.631 1 40.78 79 SER B O 1
ATOM 2945 N N . SER B 1 80 ? 7.297 -27.984 0.681 1 38.5 80 SER B N 1
ATOM 2946 C CA . SER B 1 80 ? 8.656 -27.484 0.844 1 38.5 80 SER B CA 1
ATOM 2947 C C . SER B 1 80 ? 8.695 -25.953 0.857 1 38.5 80 SER B C 1
ATOM 2949 O O . SER B 1 80 ? 9 -25.344 1.883 1 38.5 80 SER B O 1
ATOM 2951 N N . ILE B 1 81 ? 9.258 -25.234 -0.297 1 37.22 81 ILE B N 1
ATOM 2952 C CA . ILE B 1 81 ? 10.031 -24 -0.451 1 37.22 81 ILE B CA 1
ATOM 2953 C C . ILE B 1 81 ? 9.117 -22.797 -0.265 1 37.22 81 ILE B C 1
ATOM 2955 O O . ILE B 1 81 ? 9.547 -21.656 -0.438 1 37.22 81 ILE B O 1
ATOM 2959 N N . TYR B 1 82 ? 7.848 -22.766 -0.653 1 42.38 82 TYR B N 1
ATOM 2960 C CA . TYR B 1 82 ? 7.059 -21.594 -0.317 1 42.38 82 TYR B CA 1
ATOM 2961 C C . TYR B 1 82 ? 6.973 -21.406 1.193 1 42.38 82 TYR B C 1
ATOM 2963 O O . TYR B 1 82 ? 6.461 -22.281 1.904 1 42.38 82 TYR B O 1
ATOM 2971 N N . ASN B 1 83 ? 7.926 -21.047 1.702 1 45.59 83 ASN B N 1
ATOM 2972 C CA . ASN B 1 83 ? 7.961 -20.875 3.152 1 45.59 83 ASN B CA 1
ATOM 2973 C C . ASN B 1 83 ? 6.559 -20.719 3.73 1 45.59 83 ASN B C 1
ATOM 2975 O O . ASN B 1 83 ? 6.375 -20.766 4.949 1 45.59 83 ASN B O 1
ATOM 2979 N N . VAL B 1 84 ? 5.629 -19.969 3.092 1 51.22 84 VAL B N 1
ATOM 2980 C CA . VAL B 1 84 ? 4.332 -20.109 3.744 1 51.22 84 VAL B CA 1
ATOM 2981 C C . VAL B 1 84 ? 3.807 -21.531 3.523 1 51.22 84 VAL B C 1
ATOM 2983 O O . VAL B 1 84 ? 3.48 -21.906 2.396 1 51.22 84 VAL B O 1
ATOM 2986 N N . GLU B 1 85 ? 4.188 -22.531 4.207 1 63.88 85 GLU B N 1
ATOM 2987 C CA . GLU B 1 85 ? 3.611 -23.875 4.164 1 63.88 85 GLU B CA 1
ATOM 2988 C C . GLU B 1 85 ? 2.088 -23.812 4.109 1 63.88 85 GLU B C 1
ATOM 2990 O O . GLU B 1 85 ? 1.425 -23.797 5.148 1 63.88 85 GLU B O 1
ATOM 2995 N N . LEU B 1 86 ? 1.656 -23.25 2.873 1 80.62 86 LEU B N 1
ATOM 2996 C CA . LEU B 1 86 ? 0.207 -23.234 2.711 1 80.62 86 LEU B CA 1
ATOM 2997 C C . LEU B 1 86 ? -0.313 -24.625 2.371 1 80.62 86 LEU B C 1
ATOM 2999 O O . LEU B 1 86 ? 0.253 -25.312 1.519 1 80.62 86 LEU B O 1
ATOM 3003 N N . MET B 1 87 ? -1.232 -25.062 3.15 1 79.25 87 MET B N 1
ATOM 3004 C CA . MET B 1 87 ? -1.841 -26.375 2.922 1 79.25 87 MET B CA 1
ATOM 3005 C C . MET B 1 87 ? -3.197 -26.234 2.24 1 79.25 87 MET B C 1
ATOM 3007 O O . MET B 1 87 ? -3.887 -25.219 2.426 1 79.25 87 MET B O 1
ATOM 3011 N N . ASN B 1 88 ? -3.453 -27.25 1.392 1 86.12 88 ASN B N 1
ATOM 3012 C CA . ASN B 1 88 ? -4.805 -27.328 0.844 1 86.12 88 ASN B CA 1
ATOM 3013 C C . ASN B 1 88 ? -5.859 -27.219 1.939 1 86.12 88 ASN B C 1
ATOM 3015 O O . ASN B 1 88 ? -5.766 -27.891 2.965 1 86.12 88 ASN B O 1
ATOM 3019 N N . ASN B 1 89 ? -6.773 -26.328 1.752 1 89.56 89 ASN B N 1
ATOM 3020 C CA . ASN B 1 89 ? -7.895 -26.078 2.65 1 89.56 89 ASN B CA 1
ATOM 3021 C C . ASN B 1 89 ? -7.418 -25.703 4.055 1 89.56 89 ASN B C 1
ATOM 3023 O O . ASN B 1 89 ? -8.078 -26.031 5.043 1 89.56 89 ASN B O 1
ATOM 3027 N N . GLU B 1 90 ? -6.254 -25.172 4.141 1 90.62 90 GLU B N 1
ATOM 3028 C CA . GLU B 1 90 ? -5.773 -24.688 5.43 1 90.62 90 GLU B CA 1
ATOM 3029 C C . GLU B 1 90 ? -6.781 -23.734 6.074 1 90.62 90 GLU B C 1
ATOM 3031 O O . GLU B 1 90 ? -7.371 -22.891 5.395 1 90.62 90 GLU B O 1
ATOM 3036 N N . SER B 1 91 ? -7.004 -23.906 7.379 1 93.31 91 SER B N 1
ATOM 3037 C CA . SER B 1 91 ? -7.996 -23.109 8.094 1 93.31 91 SER B CA 1
ATOM 3038 C C . SER B 1 91 ? -7.551 -21.656 8.219 1 93.31 91 SER B C 1
ATOM 3040 O O . SER B 1 91 ? -6.352 -21.359 8.211 1 93.31 91 SER B O 1
ATOM 3042 N N . THR B 1 92 ? -8.516 -20.781 8.359 1 95.31 92 THR B N 1
ATOM 3043 C CA . THR B 1 92 ? -8.234 -19.359 8.562 1 95.31 92 THR B CA 1
ATOM 3044 C C . THR B 1 92 ? -7.438 -19.141 9.836 1 95.31 92 THR B C 1
ATOM 3046 O O . THR B 1 92 ? -6.52 -18.328 9.875 1 95.31 92 THR B O 1
ATOM 3049 N N . GLU B 1 93 ? -7.77 -19.859 10.867 1 92.94 93 GLU B N 1
ATOM 3050 C CA . GLU B 1 93 ? -7.07 -19.75 12.141 1 92.94 93 GLU B CA 1
ATOM 3051 C C . GLU B 1 93 ? -5.586 -20.078 11.992 1 92.94 93 GLU B C 1
ATOM 3053 O O . GLU B 1 93 ? -4.73 -19.359 12.508 1 92.94 93 GLU B O 1
ATOM 3058 N N . SER B 1 94 ? -5.301 -21.141 11.336 1 92.62 94 SER B N 1
ATOM 3059 C CA . SER B 1 94 ? -3.918 -21.531 11.07 1 92.62 94 SER B CA 1
ATOM 3060 C C . SER B 1 94 ? -3.188 -20.453 10.273 1 92.62 94 SER B C 1
ATOM 3062 O O . SER B 1 94 ? -2.061 -20.078 10.602 1 92.62 94 SER B O 1
ATOM 3064 N N . LEU B 1 95 ? -3.842 -19.953 9.297 1 94 95 LEU B N 1
ATOM 3065 C CA . LEU B 1 95 ? -3.268 -18.906 8.453 1 94 95 LEU B CA 1
ATOM 3066 C C . LEU B 1 95 ? -3.014 -17.641 9.25 1 94 95 LEU B C 1
ATOM 3068 O O . LEU B 1 95 ? -1.972 -17 9.086 1 94 95 LEU B O 1
ATOM 3072 N N . ARG B 1 96 ? -3.977 -17.234 10.102 1 95 96 ARG B N 1
ATOM 3073 C CA . ARG B 1 96 ? -3.826 -16.047 10.945 1 95 96 ARG B CA 1
ATOM 3074 C C . ARG B 1 96 ? -2.59 -16.172 11.828 1 95 96 ARG B C 1
ATOM 3076 O O . ARG B 1 96 ? -1.798 -15.227 11.922 1 95 96 ARG B O 1
ATOM 3083 N N . THR B 1 97 ? -2.404 -17.297 12.414 1 90.19 97 THR B N 1
ATOM 3084 C CA . THR B 1 97 ? -1.285 -17.516 13.32 1 90.19 97 THR B CA 1
ATOM 3085 C C . THR B 1 97 ? 0.04 -17.469 12.57 1 90.19 97 THR B C 1
ATOM 3087 O O . THR B 1 97 ? 0.975 -16.781 12.984 1 90.19 97 THR B O 1
ATOM 3090 N N . LYS B 1 98 ? 0.121 -18.125 11.453 1 89.75 98 LYS B N 1
ATOM 3091 C CA . LYS B 1 98 ? 1.334 -18.172 10.641 1 89.75 98 LYS B CA 1
ATOM 3092 C C . LYS B 1 98 ? 1.713 -16.781 10.141 1 89.75 98 LYS B C 1
ATOM 3094 O O . LYS B 1 98 ? 2.863 -16.359 10.281 1 89.75 98 LYS B O 1
ATOM 3099 N N . LEU B 1 99 ? 0.723 -16.109 9.594 1 93.06 99 LEU B N 1
ATOM 3100 C CA . LEU B 1 99 ? 0.986 -14.797 9.016 1 93.06 99 LEU B CA 1
ATOM 3101 C C . LEU B 1 99 ? 1.345 -13.789 10.102 1 93.06 99 LEU B C 1
ATOM 3103 O O . LEU B 1 99 ? 2.201 -12.922 9.891 1 93.06 99 LEU B O 1
ATOM 3107 N N . HIS B 1 100 ? 0.64 -13.852 11.242 1 93.25 100 HIS B N 1
ATOM 3108 C CA . HIS B 1 100 ? 0.949 -12.961 12.359 1 93.25 100 HIS B CA 1
ATOM 3109 C C . HIS B 1 100 ? 2.393 -13.141 12.82 1 93.25 100 HIS B C 1
ATOM 3111 O O . HIS B 1 100 ? 3.117 -12.156 12.984 1 93.25 100 HIS B O 1
ATOM 3117 N N . THR B 1 101 ? 2.799 -14.328 12.992 1 90 101 THR B N 1
ATOM 3118 C CA . THR B 1 101 ? 4.152 -14.633 13.438 1 90 101 THR B CA 1
ATOM 3119 C C . THR B 1 101 ? 5.184 -14.141 12.422 1 90 101 THR B C 1
ATOM 3121 O O . THR B 1 101 ? 6.152 -13.477 12.789 1 90 101 THR B O 1
ATOM 3124 N N . ARG B 1 102 ? 4.926 -14.375 11.195 1 89.31 102 ARG B N 1
ATOM 3125 C CA . ARG B 1 102 ? 5.871 -14 10.141 1 89.31 102 ARG B CA 1
ATOM 3126 C C . ARG B 1 102 ? 5.965 -12.484 10 1 89.31 102 ARG B C 1
ATOM 3128 O O . ARG B 1 102 ? 7.059 -11.938 9.828 1 89.31 102 ARG B O 1
ATOM 3135 N N . THR B 1 103 ? 4.828 -11.875 10.016 1 93 103 THR B N 1
ATOM 3136 C CA . THR B 1 103 ? 4.793 -10.422 9.867 1 93 103 THR B CA 1
ATOM 3137 C C . THR B 1 103 ? 5.484 -9.75 11.047 1 93 103 THR B C 1
ATOM 3139 O O . THR B 1 103 ? 6.277 -8.82 10.859 1 93 103 THR B O 1
ATOM 3142 N N . THR B 1 104 ? 5.219 -10.242 12.242 1 91.69 104 THR B N 1
ATOM 3143 C CA . THR B 1 104 ? 5.852 -9.68 13.43 1 91.69 104 THR B CA 1
ATOM 3144 C C . THR B 1 104 ? 7.363 -9.875 13.391 1 91.69 104 THR B C 1
ATOM 3146 O O . THR B 1 104 ? 8.125 -8.977 13.75 1 91.69 104 THR B O 1
ATOM 3149 N N . ARG B 1 105 ? 7.777 -10.984 12.93 1 89.5 105 ARG B N 1
ATOM 3150 C CA . ARG B 1 105 ? 9.203 -11.25 12.781 1 89.5 105 ARG B CA 1
ATOM 3151 C C . ARG B 1 105 ? 9.836 -10.297 11.773 1 89.5 105 ARG B C 1
ATOM 3153 O O . ARG B 1 105 ? 10.93 -9.781 12 1 89.5 105 ARG B O 1
ATOM 3160 N N . ALA B 1 106 ? 9.148 -10.141 10.664 1 92 106 ALA B N 1
ATOM 3161 C CA . ALA B 1 106 ? 9.648 -9.227 9.633 1 92 106 ALA B CA 1
ATOM 3162 C C . ALA B 1 106 ? 9.781 -7.809 10.18 1 92 106 ALA B C 1
ATOM 3164 O O . ALA B 1 106 ? 10.766 -7.117 9.891 1 92 106 ALA B O 1
ATOM 3165 N N . LEU B 1 107 ? 8.805 -7.379 10.977 1 94.62 107 LEU B N 1
ATOM 3166 C CA . LEU B 1 107 ? 8.844 -6.055 11.594 1 94.62 107 LEU B CA 1
ATOM 3167 C C . LEU B 1 107 ? 10.008 -5.941 12.562 1 94.62 107 LEU B C 1
ATOM 3169 O O . LEU B 1 107 ? 10.727 -4.934 12.57 1 94.62 107 LEU B O 1
ATOM 3173 N N . ASN B 1 108 ? 10.18 -6.984 13.344 1 91.69 108 ASN B N 1
ATOM 3174 C CA . ASN B 1 108 ? 11.281 -7.004 14.305 1 91.69 108 ASN B CA 1
ATOM 3175 C C . ASN B 1 108 ? 12.633 -6.941 13.609 1 91.69 108 ASN B C 1
ATOM 3177 O O . ASN B 1 108 ? 13.523 -6.199 14.031 1 91.69 108 ASN B O 1
ATOM 3181 N N . HIS B 1 109 ? 12.734 -7.684 12.609 1 92.25 109 HIS B N 1
ATOM 3182 C CA . HIS B 1 109 ? 13.984 -7.707 11.852 1 92.25 109 HIS B CA 1
ATOM 3183 C C . HIS B 1 109 ? 14.281 -6.344 11.234 1 92.25 109 HIS B C 1
ATOM 3185 O O . HIS B 1 109 ? 15.406 -5.848 11.328 1 92.25 109 HIS B O 1
ATOM 3191 N N . ALA B 1 110 ? 13.289 -5.766 10.586 1 95.75 110 ALA B N 1
ATOM 3192 C CA . ALA B 1 110 ? 13.461 -4.441 9.992 1 95.75 110 ALA B CA 1
ATOM 3193 C C . ALA B 1 110 ? 13.852 -3.412 11.055 1 95.75 110 ALA B C 1
ATOM 3195 O O . ALA B 1 110 ? 14.766 -2.613 10.844 1 95.75 110 ALA B O 1
ATOM 3196 N N . ASN B 1 111 ? 13.172 -3.436 12.172 1 94.94 111 ASN B N 1
ATOM 3197 C CA . ASN B 1 111 ? 13.461 -2.518 13.266 1 94.94 111 ASN B CA 1
ATOM 3198 C C . ASN B 1 111 ? 14.922 -2.6 13.695 1 94.94 111 ASN B C 1
ATOM 3200 O O . ASN B 1 111 ? 15.547 -1.576 13.977 1 94.94 111 ASN B O 1
ATOM 3204 N N . ASN B 1 112 ? 15.445 -3.775 13.742 1 93.38 112 ASN B N 1
ATOM 3205 C CA . ASN B 1 112 ? 16.812 -3.994 14.211 1 93.38 112 ASN B CA 1
ATOM 3206 C C . ASN B 1 112 ? 17.828 -3.662 13.133 1 93.38 112 ASN B C 1
ATOM 3208 O O . ASN B 1 112 ? 18.969 -3.307 13.445 1 93.38 112 ASN B O 1
ATOM 3212 N N . GLU B 1 113 ? 17.422 -3.768 11.898 1 94.69 113 GLU B N 1
ATOM 3213 C CA . GLU B 1 113 ? 18.344 -3.605 10.781 1 94.69 113 GLU B CA 1
ATOM 3214 C C . GLU B 1 113 ? 18.516 -2.135 10.406 1 94.69 113 GLU B C 1
ATOM 3216 O O . GLU B 1 113 ? 19.562 -1.734 9.898 1 94.69 113 GLU B O 1
ATOM 3221 N N . LEU B 1 114 ? 17.547 -1.294 10.617 1 97.44 114 LEU B N 1
ATOM 3222 C CA . LEU B 1 114 ? 17.531 0.09 10.156 1 97.44 114 LEU B CA 1
ATOM 3223 C C . LEU B 1 114 ? 18.656 0.894 10.797 1 97.44 114 LEU B C 1
ATOM 3225 O O . LEU B 1 114 ? 18.859 0.825 12.016 1 97.44 114 LEU B O 1
ATOM 3229 N N . ASN B 1 115 ? 19.391 1.587 9.984 1 97.12 115 ASN B N 1
ATOM 3230 C CA . ASN B 1 115 ? 20.484 2.445 10.422 1 97.12 115 ASN B CA 1
ATOM 3231 C C . ASN B 1 115 ? 20.031 3.885 10.625 1 97.12 115 ASN B C 1
ATOM 3233 O O . ASN B 1 115 ? 19.641 4.559 9.664 1 97.12 115 ASN B O 1
ATOM 3237 N N . ASP B 1 116 ? 20.188 4.375 11.828 1 96.94 116 ASP B N 1
ATOM 3238 C CA . ASP B 1 116 ? 19.672 5.688 12.195 1 96.94 116 ASP B CA 1
ATOM 3239 C C . ASP B 1 116 ? 20.359 6.793 11.398 1 96.94 116 ASP B C 1
ATOM 3241 O O . ASP B 1 116 ? 19.719 7.75 10.969 1 96.94 116 ASP B O 1
ATOM 3245 N N . LYS B 1 117 ? 21.641 6.676 11.211 1 97.62 117 LYS B N 1
ATOM 3246 C CA . LYS B 1 117 ? 22.391 7.699 10.492 1 97.62 117 LYS B CA 1
ATOM 3247 C C . LYS B 1 117 ? 21.953 7.777 9.031 1 97.62 117 LYS B C 1
ATOM 3249 O O . LYS B 1 117 ? 21.844 8.867 8.461 1 97.62 117 LYS B O 1
ATOM 3254 N N . THR B 1 118 ? 21.719 6.613 8.461 1 98.44 118 THR B N 1
ATOM 3255 C CA . THR B 1 118 ? 21.266 6.574 7.074 1 98.44 118 THR B CA 1
ATOM 3256 C C . THR B 1 118 ? 19.906 7.234 6.93 1 98.44 118 THR B C 1
ATOM 3258 O O . THR B 1 118 ? 19.641 7.953 5.961 1 98.44 118 THR B O 1
ATOM 3261 N N . ILE B 1 119 ? 19.062 6.98 7.891 1 98.5 119 ILE B N 1
ATOM 3262 C CA . ILE B 1 119 ? 17.734 7.59 7.895 1 98.5 119 ILE B CA 1
ATOM 3263 C C . ILE B 1 119 ? 17.859 9.109 7.938 1 98.5 119 ILE B C 1
ATOM 3265 O O . ILE B 1 119 ? 17.203 9.82 7.168 1 98.5 119 ILE B O 1
ATOM 3269 N N . ASP B 1 120 ? 18.703 9.617 8.766 1 97.94 120 ASP B N 1
ATOM 3270 C CA . ASP B 1 120 ? 18.922 11.062 8.852 1 97.94 120 ASP B CA 1
ATOM 3271 C C . ASP B 1 120 ? 19.469 11.609 7.535 1 97.94 120 ASP B C 1
ATOM 3273 O O . ASP B 1 120 ? 19.062 12.688 7.09 1 97.94 120 ASP B O 1
ATOM 3277 N N . GLN B 1 121 ? 20.375 10.891 6.965 1 98.44 121 GLN B N 1
ATOM 3278 C CA . GLN B 1 121 ? 20.953 11.305 5.688 1 98.44 121 GLN B CA 1
ATOM 3279 C C . GLN B 1 121 ? 19.875 11.422 4.613 1 98.44 121 GLN B C 1
ATOM 3281 O O . GLN B 1 121 ? 19.875 12.375 3.834 1 98.44 121 GLN B O 1
ATOM 3286 N N . ILE B 1 122 ? 19.016 10.477 4.586 1 98.69 122 ILE B N 1
ATOM 3287 C CA . ILE B 1 122 ? 17.922 10.492 3.607 1 98.69 122 ILE B CA 1
ATOM 3288 C C . ILE B 1 122 ? 17.016 11.695 3.863 1 98.69 122 ILE B C 1
ATOM 3290 O O . ILE B 1 122 ? 16.656 12.414 2.93 1 98.69 122 ILE B O 1
ATOM 3294 N N . CYS B 1 123 ? 16.672 11.938 5.121 1 98.31 123 CYS B N 1
ATOM 3295 C CA . CYS B 1 123 ? 15.82 13.07 5.465 1 98.31 123 CYS B CA 1
ATOM 3296 C C . CYS B 1 123 ? 16.438 14.383 5 1 98.31 123 CYS B C 1
ATOM 3298 O O . CYS B 1 123 ? 15.75 15.242 4.465 1 98.31 123 CYS B O 1
ATOM 3300 N N . HIS B 1 124 ? 17.734 14.516 5.184 1 97.94 124 HIS B N 1
ATOM 3301 C CA . HIS B 1 124 ? 18.422 15.727 4.746 1 97.94 124 HIS B CA 1
ATOM 3302 C C . HIS B 1 124 ? 18.406 15.852 3.227 1 97.94 124 HIS B C 1
ATOM 3304 O O . HIS B 1 124 ? 18.219 16.938 2.693 1 97.94 124 HIS B O 1
ATOM 3310 N N . CYS B 1 125 ? 18.594 14.734 2.564 1 98.06 125 CYS B N 1
ATOM 3311 C CA . CYS B 1 125 ? 18.547 14.727 1.107 1 98.06 125 CYS B CA 1
ATOM 3312 C C . CYS B 1 125 ? 17.172 15.141 0.596 1 98.06 125 CYS B C 1
ATOM 3314 O O . CYS B 1 125 ? 17.062 15.953 -0.325 1 98.06 125 CYS B O 1
ATOM 3316 N N . LEU B 1 126 ? 16.141 14.625 1.214 1 98.12 126 LEU B N 1
ATOM 3317 C CA . LEU B 1 126 ? 14.773 14.953 0.826 1 98.12 126 LEU B CA 1
ATOM 3318 C C . LEU B 1 126 ? 14.492 16.438 1.026 1 98.12 126 LEU B C 1
ATOM 3320 O O . LEU B 1 126 ? 13.883 17.078 0.169 1 98.12 126 LEU B O 1
ATOM 3324 N N . LYS B 1 127 ? 14.945 16.953 2.104 1 97.25 127 LYS B N 1
ATOM 3325 C CA . LYS B 1 127 ? 14.719 18.359 2.43 1 97.25 127 LYS B CA 1
ATOM 3326 C C . LYS B 1 127 ? 15.344 19.281 1.386 1 97.25 127 LYS B C 1
ATOM 3328 O O . LYS B 1 127 ? 14.789 20.328 1.056 1 97.25 127 LYS B O 1
ATOM 3333 N N . ARG B 1 128 ? 16.438 18.906 0.896 1 96.88 128 ARG B N 1
ATOM 3334 C CA . ARG B 1 128 ? 17.203 19.75 -0.015 1 96.88 128 ARG B CA 1
ATOM 3335 C C . ARG B 1 128 ? 16.719 19.578 -1.454 1 96.88 128 ARG B C 1
ATOM 3337 O O . ARG B 1 128 ? 17.062 20.375 -2.328 1 96.88 128 ARG B O 1
ATOM 3344 N N . SER B 1 129 ? 15.969 18.562 -1.76 1 97.94 129 SER B N 1
ATOM 3345 C CA . SER B 1 129 ? 15.586 18.219 -3.125 1 97.94 129 SER B CA 1
ATOM 3346 C C . SER B 1 129 ? 14.5 19.141 -3.643 1 97.94 129 SER B C 1
ATOM 3348 O O . SER B 1 129 ? 13.523 19.422 -2.938 1 97.94 129 SER B O 1
ATOM 3350 N N . GLU B 1 130 ? 14.664 19.641 -4.84 1 97.56 130 GLU B N 1
ATOM 3351 C CA . GLU B 1 130 ? 13.617 20.438 -5.496 1 97.56 130 GLU B CA 1
ATOM 3352 C C . GLU B 1 130 ? 12.43 19.547 -5.879 1 97.56 130 GLU B C 1
ATOM 3354 O O . GLU B 1 130 ? 11.273 19.938 -5.684 1 97.56 130 GLU B O 1
ATOM 3359 N N . THR B 1 131 ? 12.758 18.453 -6.445 1 97.56 131 THR B N 1
ATOM 3360 C CA . THR B 1 131 ? 11.766 17.438 -6.789 1 97.56 131 THR B CA 1
ATOM 3361 C C . THR B 1 131 ? 12.234 16.062 -6.348 1 97.56 131 THR B C 1
ATOM 3363 O O . THR B 1 131 ? 13.414 15.719 -6.492 1 97.56 131 THR B O 1
ATOM 3366 N N . ILE B 1 132 ? 11.328 15.305 -5.789 1 98.25 132 ILE B N 1
ATOM 3367 C CA . ILE B 1 132 ? 11.617 13.938 -5.379 1 98.25 132 ILE B CA 1
ATOM 3368 C C . ILE B 1 132 ? 10.773 12.969 -6.203 1 98.25 132 ILE B C 1
ATOM 3370 O O . ILE B 1 132 ? 9.547 13.062 -6.219 1 98.25 132 ILE B O 1
ATOM 3374 N N . PHE B 1 133 ? 11.422 12.062 -6.891 1 97.69 133 PHE B N 1
ATOM 3375 C CA . PHE B 1 133 ? 10.734 11 -7.613 1 97.69 133 PHE B CA 1
ATOM 3376 C C . PHE B 1 133 ? 10.75 9.703 -6.816 1 97.69 133 PHE B C 1
ATOM 3378 O O . PHE B 1 133 ? 11.766 9.352 -6.215 1 97.69 133 PHE B O 1
ATOM 3385 N N . ILE B 1 134 ? 9.625 9.023 -6.785 1 98.06 134 ILE B N 1
ATOM 3386 C CA . ILE B 1 134 ? 9.539 7.746 -6.09 1 98.06 134 ILE B CA 1
ATOM 3387 C C . ILE B 1 134 ? 9.109 6.656 -7.07 1 98.06 134 ILE B C 1
ATOM 3389 O O . ILE B 1 134 ? 8.148 6.832 -7.824 1 98.06 134 ILE B O 1
ATOM 3393 N N . TYR B 1 135 ? 9.82 5.551 -7.043 1 95.88 135 TYR B N 1
ATOM 3394 C CA . TYR B 1 135 ? 9.484 4.422 -7.898 1 95.88 135 TYR B CA 1
ATOM 3395 C C . TYR B 1 135 ? 9.641 3.104 -7.152 1 95.88 135 TYR B C 1
ATOM 3397 O O . TYR B 1 135 ? 10.688 2.85 -6.543 1 95.88 135 TYR B O 1
ATOM 3405 N N . GLY B 1 136 ? 8.609 2.301 -7.09 1 94 136 GLY B N 1
ATOM 3406 C CA . GLY B 1 136 ? 8.625 0.938 -6.578 1 94 136 GLY B CA 1
ATOM 3407 C C . GLY B 1 136 ? 8.203 -0.09 -7.609 1 94 136 GLY B C 1
ATOM 3408 O O . GLY B 1 136 ? 7.195 0.094 -8.297 1 94 136 GLY B O 1
ATOM 3409 N N . PHE B 1 137 ? 8.883 -1.116 -7.703 1 84.75 137 PHE B N 1
ATOM 3410 C CA . PHE B 1 137 ? 8.602 -2.133 -8.711 1 84.75 137 PHE B CA 1
ATOM 3411 C C . PHE B 1 137 ? 7.691 -3.221 -8.148 1 84.75 137 PHE B C 1
ATOM 3413 O O . PHE B 1 137 ? 7.922 -3.715 -7.039 1 84.75 137 PHE B O 1
ATOM 3420 N N . GLY B 1 138 ? 6.695 -3.57 -9.016 1 87.69 138 GLY B N 1
ATOM 3421 C CA . GLY B 1 138 ? 5.816 -4.656 -8.609 1 87.69 138 GLY B CA 1
ATOM 3422 C C . GLY B 1 138 ? 5.078 -4.379 -7.312 1 87.69 138 GLY B C 1
ATOM 3423 O O . GLY B 1 138 ? 4.41 -3.35 -7.184 1 87.69 138 GLY B O 1
ATOM 3424 N N . ALA B 1 139 ? 5.328 -5.312 -6.371 1 91.44 139 ALA B N 1
ATOM 3425 C CA . ALA B 1 139 ? 4.656 -5.176 -5.082 1 91.44 139 ALA B CA 1
ATOM 3426 C C . ALA B 1 139 ? 5.141 -3.934 -4.34 1 91.44 139 ALA B C 1
ATOM 3428 O O . ALA B 1 139 ? 4.379 -3.312 -3.594 1 91.44 139 ALA B O 1
ATOM 3429 N N . SER B 1 140 ? 6.359 -3.512 -4.66 1 94.88 140 SER B N 1
ATOM 3430 C CA . SER B 1 140 ? 6.93 -2.361 -3.969 1 94.88 140 SER B CA 1
ATOM 3431 C C . SER B 1 140 ? 6.258 -1.064 -4.402 1 94.88 140 SER B C 1
ATOM 3433 O O . SER B 1 140 ? 6.414 -0.028 -3.754 1 94.88 140 SER B O 1
ATOM 3435 N N . PHE B 1 141 ? 5.547 -1.115 -5.5 1 95.56 141 PHE B N 1
ATOM 3436 C CA . PHE B 1 141 ? 4.766 0.041 -5.926 1 95.56 141 PHE B CA 1
ATOM 3437 C C . PHE B 1 141 ? 3.744 0.424 -4.859 1 95.56 141 PHE B C 1
ATOM 3439 O O . PHE B 1 141 ? 3.445 1.605 -4.676 1 95.56 141 PHE B O 1
ATOM 3446 N N . VAL B 1 142 ? 3.229 -0.559 -4.164 1 96.81 142 VAL B N 1
ATOM 3447 C CA . VAL B 1 142 ? 2.291 -0.329 -3.07 1 96.81 142 VAL B CA 1
ATOM 3448 C C . VAL B 1 142 ? 2.943 0.553 -2.008 1 96.81 142 VAL B C 1
ATOM 3450 O O . VAL B 1 142 ? 2.357 1.547 -1.572 1 96.81 142 VAL B O 1
ATOM 3453 N N . VAL B 1 143 ? 4.148 0.279 -1.673 1 97.69 143 VAL B N 1
ATOM 3454 C CA . VAL B 1 143 ? 4.898 1.014 -0.66 1 97.69 143 VAL B CA 1
ATOM 3455 C C . VAL B 1 143 ? 5.246 2.406 -1.182 1 97.69 143 VAL B C 1
ATOM 3457 O O . VAL B 1 143 ? 5.148 3.393 -0.447 1 97.69 143 VAL B O 1
ATOM 3460 N N . ALA B 1 144 ? 5.594 2.453 -2.457 1 97.94 144 ALA B N 1
ATOM 3461 C CA . ALA B 1 144 ? 5.891 3.736 -3.088 1 97.94 144 ALA B CA 1
ATOM 3462 C C . ALA B 1 144 ? 4.68 4.66 -3.047 1 97.94 144 ALA B C 1
ATOM 3464 O O . ALA B 1 144 ? 4.816 5.863 -2.803 1 97.94 144 ALA B O 1
ATOM 3465 N N . THR B 1 145 ? 3.541 4.098 -3.264 1 96.62 145 THR B N 1
ATOM 3466 C CA . THR B 1 145 ? 2.299 4.863 -3.24 1 96.62 145 THR B CA 1
ATOM 3467 C C . THR B 1 145 ? 2.037 5.43 -1.848 1 96.62 145 THR B C 1
ATOM 3469 O O . THR B 1 145 ? 1.647 6.59 -1.705 1 96.62 145 THR B O 1
ATOM 3472 N N . ASP B 1 146 ? 2.262 4.66 -0.862 1 97.19 146 ASP B N 1
ATOM 3473 C CA . ASP B 1 146 ? 2.068 5.125 0.508 1 97.19 146 ASP B CA 1
ATOM 3474 C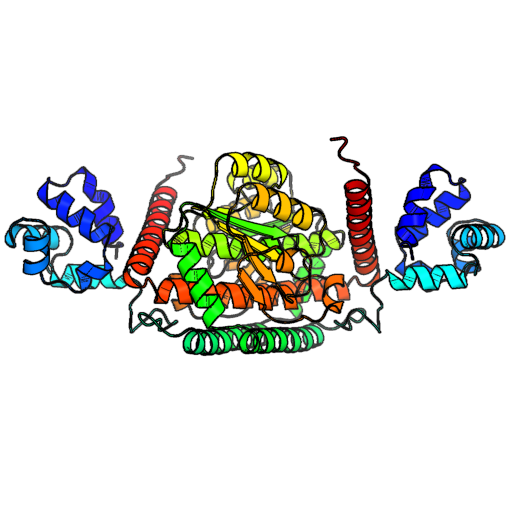 C . ASP B 1 146 ? 3.037 6.258 0.845 1 97.19 146 ASP B C 1
ATOM 3476 O O . ASP B 1 146 ? 2.633 7.281 1.4 1 97.19 146 ASP B O 1
ATOM 3480 N N . LEU B 1 147 ? 4.281 6.039 0.52 1 97.88 147 LEU B N 1
ATOM 3481 C CA . LEU B 1 147 ? 5.289 7.059 0.792 1 97.88 147 LEU B CA 1
ATOM 3482 C C . LEU B 1 147 ? 4.961 8.359 0.058 1 97.88 147 LEU B C 1
ATOM 3484 O O . LEU B 1 147 ? 5.113 9.445 0.615 1 97.88 147 LEU B O 1
ATOM 3488 N N . TYR B 1 148 ? 4.527 8.211 -1.171 1 97.31 148 TYR B N 1
ATOM 3489 C CA . TYR B 1 148 ? 4.109 9.367 -1.963 1 97.31 148 TYR B CA 1
ATOM 3490 C C . TYR B 1 148 ? 3.012 10.148 -1.252 1 97.31 148 TYR B C 1
ATOM 3492 O O . TYR B 1 148 ? 3.092 11.367 -1.128 1 97.31 148 TYR B O 1
ATOM 3500 N N . GLN B 1 149 ? 2.029 9.461 -0.786 1 94.38 149 GLN B N 1
ATOM 3501 C CA . GLN B 1 149 ? 0.917 10.125 -0.114 1 94.38 149 GLN B CA 1
ATOM 3502 C C . GLN B 1 149 ? 1.386 10.836 1.154 1 94.38 149 GLN B C 1
ATOM 3504 O O . GLN B 1 149 ? 0.998 11.977 1.415 1 94.38 149 GLN B O 1
ATOM 3509 N N . LYS B 1 150 ? 2.199 10.242 1.887 1 94.25 150 LYS B N 1
ATOM 3510 C CA . LYS B 1 150 ? 2.666 10.789 3.158 1 94.25 150 LYS B CA 1
ATOM 3511 C C . LYS B 1 150 ? 3.549 12.016 2.939 1 94.25 150 LYS B C 1
ATOM 3513 O O . LYS B 1 150 ? 3.316 13.062 3.537 1 94.25 150 LYS B O 1
ATOM 3518 N N . LEU B 1 151 ? 4.473 11.867 2.049 1 95.69 151 LEU B N 1
ATOM 3519 C CA . LEU B 1 151 ? 5.422 12.953 1.838 1 95.69 151 LEU B CA 1
ATOM 3520 C C . LEU B 1 151 ? 4.75 14.141 1.153 1 95.69 151 LEU B C 1
ATOM 3522 O O . LEU B 1 151 ? 5.156 15.281 1.352 1 95.69 151 LEU B O 1
ATOM 3526 N N . SER B 1 152 ? 3.738 13.875 0.357 1 93.56 152 SER B N 1
ATOM 3527 C CA . SER B 1 152 ? 3.027 14.953 -0.325 1 93.56 152 SER B CA 1
ATOM 3528 C C . SER B 1 152 ? 2.279 15.836 0.667 1 93.56 152 SER B C 1
ATOM 3530 O O . SER B 1 152 ? 2.012 17 0.385 1 93.56 152 SER B O 1
ATOM 3532 N N . ARG B 1 153 ? 2.043 15.375 1.859 1 90 153 ARG B N 1
ATOM 3533 C CA . ARG B 1 153 ? 1.239 16.078 2.85 1 90 153 ARG B CA 1
ATOM 3534 C C . ARG B 1 153 ? 2.109 16.984 3.713 1 90 153 ARG B C 1
ATOM 3536 O O . ARG B 1 153 ? 1.594 17.781 4.508 1 90 153 ARG B O 1
ATOM 3543 N N . ILE B 1 154 ? 3.391 16.875 3.482 1 91.69 154 ILE B N 1
ATOM 3544 C CA . ILE B 1 154 ? 4.242 17.641 4.375 1 91.69 154 ILE B CA 1
ATOM 3545 C C . ILE B 1 154 ? 5.078 18.625 3.564 1 91.69 154 ILE B C 1
ATOM 3547 O O . ILE B 1 154 ? 6.207 18.953 3.941 1 91.69 154 ILE B O 1
ATOM 3551 N N . GLY B 1 155 ? 4.605 19.031 2.424 1 90.56 155 GLY B N 1
ATOM 3552 C CA . GLY B 1 155 ? 5.117 20.172 1.688 1 90.56 155 GLY B CA 1
ATOM 3553 C C . GLY B 1 155 ? 6.234 19.812 0.727 1 90.56 155 GLY B C 1
ATOM 3554 O O . GLY B 1 155 ? 6.863 20.703 0.145 1 90.56 155 GLY B O 1
ATOM 3555 N N . LEU B 1 156 ? 6.574 18.578 0.596 1 95.62 156 LEU B N 1
ATOM 3556 C CA . LEU B 1 156 ? 7.609 18.172 -0.349 1 95.62 156 LEU B CA 1
ATOM 3557 C C . LEU B 1 156 ? 7.035 18.031 -1.754 1 95.62 156 LEU B C 1
ATOM 3559 O O . LEU B 1 156 ? 5.902 17.562 -1.922 1 95.62 156 LEU B O 1
ATOM 3563 N N . ASN B 1 157 ? 7.789 18.469 -2.723 1 96.56 157 ASN B N 1
ATOM 3564 C CA . ASN B 1 157 ? 7.43 18.25 -4.121 1 96.56 157 ASN B CA 1
ATOM 3565 C C . ASN B 1 157 ? 7.793 16.844 -4.59 1 96.56 157 ASN B C 1
ATOM 3567 O O . ASN B 1 157 ? 8.945 16.578 -4.918 1 96.56 157 ASN B O 1
ATOM 3571 N N . ILE B 1 158 ? 6.82 16 -4.652 1 96.75 158 ILE B N 1
ATOM 3572 C CA . ILE B 1 158 ? 7.059 14.586 -4.879 1 96.75 158 ILE B CA 1
ATOM 3573 C C . ILE B 1 158 ? 6.246 14.102 -6.078 1 96.75 158 ILE B C 1
ATOM 3575 O O . ILE B 1 158 ? 5.105 14.531 -6.273 1 96.75 158 ILE B O 1
ATOM 3579 N N . GLN B 1 159 ? 6.801 13.242 -6.879 1 96.31 159 GLN B N 1
ATOM 3580 C CA . GLN B 1 159 ? 6.133 12.602 -8.008 1 96.31 159 GLN B CA 1
ATOM 3581 C C . GLN B 1 159 ? 6.234 11.078 -7.918 1 96.31 159 GLN B C 1
ATOM 3583 O O . GLN B 1 159 ? 7.316 10.539 -7.68 1 96.31 159 GLN B O 1
ATOM 3588 N N . LEU B 1 160 ? 5.094 10.445 -8.078 1 96.62 160 LEU B N 1
ATOM 3589 C CA . LEU B 1 160 ? 5.066 8.984 -8.141 1 96.62 160 LEU B CA 1
ATOM 3590 C C . LEU B 1 160 ? 5.25 8.492 -9.57 1 96.62 160 LEU B C 1
ATOM 3592 O O . LEU B 1 160 ? 4.441 8.812 -10.445 1 96.62 160 LEU B O 1
ATOM 3596 N N . VAL B 1 161 ? 6.281 7.734 -9.789 1 93.31 161 VAL B N 1
ATOM 3597 C CA . VAL B 1 161 ? 6.574 7.219 -11.117 1 93.31 161 VAL B CA 1
ATOM 3598 C C . VAL B 1 161 ? 5.766 5.949 -11.375 1 93.31 161 VAL B C 1
ATOM 3600 O O . VAL B 1 161 ? 5.875 4.977 -10.625 1 93.31 161 VAL B O 1
ATOM 3603 N N . GLN B 1 162 ? 4.965 5.961 -12.398 1 86.81 162 GLN B N 1
ATOM 3604 C CA . GLN B 1 162 ? 4.133 4.809 -12.727 1 86.81 162 GLN B CA 1
ATOM 3605 C C . GLN B 1 162 ? 4.602 4.137 -14.016 1 86.81 162 GLN B C 1
ATOM 3607 O O . GLN B 1 162 ? 4.492 2.918 -14.156 1 86.81 162 GLN B O 1
ATOM 3612 N N . GLU B 1 163 ? 5.102 4.973 -14.898 1 82.94 163 GLU B N 1
ATOM 3613 C CA . GLU B 1 163 ? 5.555 4.488 -16.203 1 82.94 163 GLU B CA 1
ATOM 3614 C C . GLU B 1 163 ? 7.012 4.875 -16.453 1 82.94 163 GLU B C 1
ATOM 3616 O O . GLU B 1 163 ? 7.336 6.059 -16.547 1 82.94 163 GLU B O 1
ATOM 3621 N N . THR B 1 164 ? 7.781 3.904 -16.75 1 81.31 164 THR B N 1
ATOM 3622 C CA . THR B 1 164 ? 9.227 4.117 -16.812 1 81.31 164 THR B CA 1
ATOM 3623 C C . THR B 1 164 ? 9.602 4.914 -18.047 1 81.31 164 THR B C 1
ATOM 3625 O O . THR B 1 164 ? 10.578 5.668 -18.031 1 81.31 164 THR B O 1
ATOM 3628 N N . HIS B 1 165 ? 8.875 4.75 -19.125 1 81.31 165 HIS B N 1
ATOM 3629 C CA . HIS B 1 165 ? 9.195 5.492 -20.344 1 81.31 165 HIS B CA 1
ATOM 3630 C C . HIS B 1 165 ? 9.008 6.992 -20.141 1 81.31 165 HIS B C 1
ATOM 3632 O O . HIS B 1 165 ? 9.875 7.785 -20.516 1 81.31 165 HIS B O 1
ATOM 3638 N N . ILE B 1 166 ? 8.031 7.301 -19.547 1 84.69 166 ILE B N 1
ATOM 3639 C CA . ILE B 1 166 ? 7.758 8.711 -19.266 1 84.69 166 ILE B CA 1
ATOM 3640 C C . ILE B 1 166 ? 8.766 9.234 -18.25 1 84.69 166 ILE B C 1
ATOM 3642 O O . ILE B 1 166 ? 9.227 10.375 -18.359 1 84.69 166 ILE B O 1
ATOM 3646 N N . PHE B 1 167 ? 9.109 8.438 -17.359 1 89.5 167 PHE B N 1
ATOM 3647 C CA . PHE B 1 167 ? 10.062 8.828 -16.328 1 89.5 167 PHE B CA 1
ATOM 3648 C C . PHE B 1 167 ? 11.406 9.18 -16.938 1 89.5 167 PHE B C 1
ATOM 3650 O O . PHE B 1 167 ? 12.031 10.172 -16.547 1 89.5 167 PHE B O 1
ATOM 3657 N N . ALA B 1 168 ? 11.773 8.469 -17.906 1 86.69 168 ALA B N 1
ATOM 3658 C CA . ALA B 1 168 ? 13.047 8.727 -18.578 1 86.69 168 ALA B CA 1
ATOM 3659 C C . ALA B 1 168 ? 13.047 10.109 -19.234 1 86.69 168 ALA B C 1
ATOM 3661 O O . ALA B 1 168 ? 14.055 10.82 -19.188 1 86.69 168 ALA B O 1
ATOM 3662 N N . THR B 1 169 ? 11.938 10.453 -19.844 1 87.12 169 THR B N 1
ATOM 3663 C CA . THR B 1 169 ? 11.844 11.758 -20.5 1 87.12 169 THR B CA 1
ATOM 3664 C C . THR B 1 169 ? 11.859 12.883 -19.453 1 87.12 169 THR B C 1
ATOM 3666 O O . THR B 1 169 ? 12.461 13.938 -19.688 1 87.12 169 THR B O 1
ATOM 3669 N N . LEU B 1 170 ? 11.273 12.641 -18.344 1 89.44 170 LEU B N 1
ATOM 3670 C CA . LEU B 1 170 ? 11.227 13.633 -17.281 1 89.44 170 LEU B CA 1
ATOM 3671 C C . LEU B 1 170 ? 12.617 13.875 -16.703 1 89.44 170 LEU B C 1
ATOM 3673 O O . LEU B 1 170 ? 12.953 15.008 -16.328 1 89.44 170 LEU B O 1
ATOM 3677 N N . LEU B 1 171 ? 13.406 12.891 -16.609 1 91.12 171 LEU B N 1
ATOM 3678 C CA . LEU B 1 171 ? 14.734 12.977 -16.016 1 91.12 171 LEU B CA 1
ATOM 3679 C C . LEU B 1 171 ? 15.609 13.969 -16.781 1 91.12 171 LEU B C 1
ATOM 3681 O O . LEU B 1 171 ? 16.484 14.617 -16.203 1 91.12 171 LEU B O 1
ATOM 3685 N N . ALA B 1 172 ? 15.32 14.125 -18.078 1 90.31 172 ALA B N 1
ATOM 3686 C CA . ALA B 1 172 ? 16.141 14.969 -18.953 1 90.31 172 ALA B CA 1
ATOM 3687 C C . ALA B 1 172 ? 16.078 16.438 -18.516 1 90.31 172 ALA B C 1
ATOM 3689 O O . ALA B 1 172 ? 16.969 17.219 -18.844 1 90.31 172 ALA B O 1
ATOM 3690 N N . THR B 1 173 ? 15.133 16.766 -17.797 1 92.94 173 THR B N 1
ATOM 3691 C CA . THR B 1 173 ? 14.977 18.156 -17.391 1 92.94 173 THR B CA 1
ATOM 3692 C C . THR B 1 173 ? 15.312 18.328 -15.914 1 92.94 173 THR B C 1
ATOM 3694 O O . THR B 1 173 ? 15.031 19.375 -15.32 1 92.94 173 THR B O 1
ATOM 3697 N N . HIS B 1 174 ? 15.867 17.375 -15.234 1 94.81 174 HIS B N 1
ATOM 3698 C CA . HIS B 1 174 ? 16.219 17.406 -13.82 1 94.81 174 HIS B CA 1
ATOM 3699 C C . HIS B 1 174 ? 17.719 17.203 -13.617 1 94.81 174 HIS B C 1
ATOM 3701 O O . HIS B 1 174 ? 18.438 16.875 -14.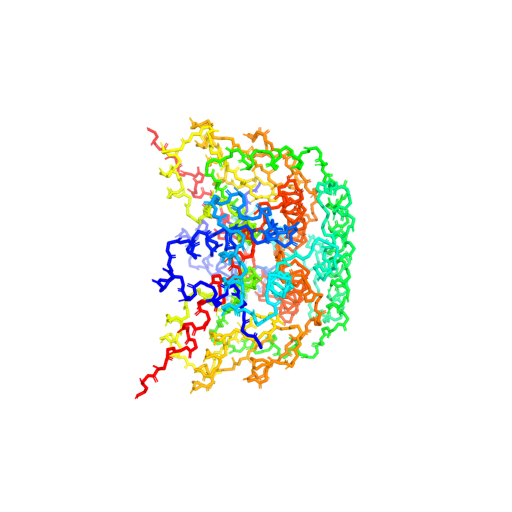562 1 94.81 174 HIS B O 1
ATOM 3707 N N . ASN B 1 175 ? 18.125 17.516 -12.367 1 94.19 175 ASN B N 1
ATOM 3708 C CA . ASN B 1 175 ? 19.562 17.5 -12.094 1 94.19 175 ASN B CA 1
ATOM 3709 C C . ASN B 1 175 ? 19.844 17.141 -10.633 1 94.19 175 ASN B C 1
ATOM 3711 O O . ASN B 1 175 ? 19.016 16.5 -9.977 1 94.19 175 ASN B O 1
ATOM 3715 N N . SER B 1 176 ? 21.047 17.531 -10.188 1 95.56 176 SER B N 1
ATOM 3716 C CA . SER B 1 176 ? 21.562 17.109 -8.883 1 95.56 176 SER B CA 1
ATOM 3717 C C . SER B 1 176 ? 20.781 17.766 -7.746 1 95.56 176 SER B C 1
ATOM 3719 O O . SER B 1 176 ? 20.922 17.375 -6.586 1 95.56 176 SER B O 1
ATOM 3721 N N . ASN B 1 177 ? 19.891 18.672 -8.094 1 96.94 177 ASN B N 1
ATOM 3722 C CA . ASN B 1 177 ? 19.062 19.312 -7.078 1 96.94 177 ASN B CA 1
ATOM 3723 C C . ASN B 1 177 ? 17.797 18.5 -6.801 1 96.94 177 ASN B C 1
ATOM 3725 O O . ASN B 1 177 ? 17.016 18.828 -5.906 1 96.94 177 ASN B O 1
ATOM 3729 N N . ASP B 1 178 ? 17.625 17.453 -7.539 1 97.81 178 ASP B N 1
ATOM 3730 C CA . ASP B 1 178 ? 16.5 16.531 -7.371 1 97.81 178 ASP B CA 1
ATOM 3731 C C . ASP B 1 178 ? 16.969 15.211 -6.766 1 97.81 178 ASP B C 1
ATOM 3733 O O . ASP B 1 178 ? 18.172 15.008 -6.547 1 97.81 178 ASP B O 1
ATOM 3737 N N . SER B 1 179 ? 16.094 14.375 -6.41 1 98.12 179 SER B N 1
ATOM 3738 C CA . SER B 1 179 ? 16.438 13.055 -5.91 1 98.12 179 SER B CA 1
ATOM 3739 C C . SER B 1 179 ? 15.43 12 -6.348 1 98.12 179 SER B C 1
ATOM 3741 O O . SER B 1 179 ? 14.297 12.344 -6.711 1 98.12 179 SER B O 1
ATOM 3743 N N . VAL B 1 180 ? 15.859 10.758 -6.402 1 98 180 VAL B N 1
ATOM 3744 C CA . VAL B 1 180 ? 15.008 9.625 -6.746 1 98 180 VAL B CA 1
ATOM 3745 C C . VAL B 1 180 ? 15.062 8.578 -5.641 1 98 180 VAL B C 1
ATOM 3747 O O . VAL B 1 180 ? 16.141 8.188 -5.199 1 98 180 VAL B O 1
ATOM 3750 N N . ILE B 1 181 ? 13.914 8.188 -5.168 1 98.56 181 ILE B N 1
ATOM 3751 C CA . ILE B 1 181 ? 13.797 7.07 -4.23 1 98.56 181 ILE B CA 1
ATOM 3752 C C . ILE B 1 181 ? 13.352 5.816 -4.969 1 98.56 181 ILE B C 1
ATOM 3754 O O . ILE B 1 181 ? 12.281 5.801 -5.59 1 98.56 181 ILE B O 1
ATOM 3758 N N . LEU B 1 182 ? 14.172 4.816 -4.93 1 97.62 182 LEU B N 1
ATOM 3759 C CA . LEU B 1 182 ? 13.836 3.51 -5.48 1 97.62 182 LEU B CA 1
ATOM 3760 C C . LEU B 1 182 ? 13.539 2.512 -4.367 1 97.62 182 LEU B C 1
ATOM 3762 O O . LEU B 1 182 ? 14.305 2.396 -3.41 1 97.62 182 LEU B O 1
ATOM 3766 N N . ILE B 1 183 ? 12.414 1.809 -4.473 1 97.69 183 ILE B N 1
ATOM 3767 C CA . ILE B 1 183 ? 12.039 0.785 -3.502 1 97.69 183 ILE B CA 1
ATOM 3768 C C . ILE B 1 183 ? 11.992 -0.58 -4.188 1 97.69 183 ILE B C 1
ATOM 3770 O O . ILE B 1 183 ? 11.258 -0.767 -5.16 1 97.69 183 ILE B O 1
ATOM 3774 N N . THR B 1 184 ? 12.781 -1.503 -3.697 1 94 184 THR B N 1
ATOM 3775 C CA . THR B 1 184 ? 12.867 -2.84 -4.273 1 94 184 THR B CA 1
ATOM 3776 C C . THR B 1 184 ? 13.305 -3.855 -3.221 1 94 184 THR B C 1
ATOM 3778 O O . THR B 1 184 ? 14.055 -3.521 -2.301 1 94 184 THR B O 1
ATOM 3781 N N . ASN B 1 185 ? 12.797 -5.027 -3.352 1 91.38 185 ASN B N 1
ATOM 3782 C CA . ASN B 1 185 ? 13.203 -6.043 -2.387 1 91.38 185 ASN B CA 1
ATOM 3783 C C . ASN B 1 185 ? 14.547 -6.672 -2.76 1 91.38 185 ASN B C 1
ATOM 3785 O O . ASN B 1 185 ? 15.445 -6.77 -1.924 1 91.38 185 ASN B O 1
ATOM 3789 N N . ASN B 1 186 ? 14.719 -6.984 -4.02 1 86 186 ASN B N 1
ATOM 3790 C CA . ASN B 1 186 ? 15.914 -7.734 -4.402 1 86 186 ASN B CA 1
ATOM 3791 C C . ASN B 1 186 ? 16.766 -6.965 -5.414 1 86 186 ASN B C 1
ATOM 3793 O O . ASN B 1 186 ? 17.922 -7.312 -5.648 1 86 186 ASN B O 1
ATOM 3797 N N . GLY B 1 187 ? 16.266 -5.961 -6.051 1 87.75 187 GLY B N 1
ATOM 3798 C CA . GLY B 1 187 ? 17.016 -5.102 -6.961 1 87.75 187 GLY B CA 1
ATOM 3799 C C . GLY B 1 187 ? 17.516 -5.828 -8.195 1 87.75 187 GLY B C 1
ATOM 3800 O O . GLY B 1 187 ? 18.578 -5.5 -8.727 1 87.75 187 GLY B O 1
ATOM 3801 N N . THR B 1 188 ? 16.781 -6.84 -8.586 1 80.06 188 THR B N 1
ATOM 3802 C CA . THR B 1 188 ? 17.297 -7.672 -9.68 1 80.06 188 THR B CA 1
ATOM 3803 C C . THR B 1 188 ? 16.5 -7.414 -10.961 1 80.06 188 THR B C 1
ATOM 3805 O O . THR B 1 188 ? 16.859 -7.918 -12.023 1 80.06 188 THR B O 1
ATOM 3808 N N . GLN B 1 189 ? 15.477 -6.574 -10.906 1 81.62 189 GLN B N 1
ATOM 3809 C CA . GLN B 1 189 ? 14.641 -6.336 -12.07 1 81.62 189 GLN B CA 1
ATOM 3810 C C . GLN B 1 189 ? 15.391 -5.523 -13.125 1 81.62 189 GLN B C 1
ATOM 3812 O O . GLN B 1 189 ? 15.945 -4.469 -12.82 1 81.62 189 GLN B O 1
ATOM 3817 N N . SER B 1 190 ? 15.305 -5.941 -14.352 1 78.25 190 SER B N 1
ATOM 3818 C CA . SER B 1 190 ? 16.047 -5.328 -15.445 1 78.25 190 SER B CA 1
ATOM 3819 C C . SER B 1 190 ? 15.641 -3.875 -15.648 1 78.25 190 SER B C 1
ATOM 3821 O O . SER B 1 190 ? 16.484 -3.012 -15.883 1 78.25 190 SER B O 1
ATOM 3823 N N . GLU B 1 191 ? 14.406 -3.637 -15.562 1 82.06 191 GLU B N 1
ATOM 3824 C CA . GLU B 1 191 ? 13.898 -2.285 -15.773 1 82.06 191 GLU B CA 1
ATOM 3825 C C . GLU B 1 191 ? 14.492 -1.307 -14.758 1 82.06 191 GLU B C 1
ATOM 3827 O O . GLU B 1 191 ? 14.891 -0.199 -15.125 1 82.06 191 GLU B O 1
ATOM 3832 N N . MET B 1 192 ? 14.594 -1.749 -13.562 1 87 192 MET B N 1
ATOM 3833 C CA . MET B 1 192 ? 15.125 -0.878 -12.523 1 87 192 MET B CA 1
ATOM 3834 C C . MET B 1 192 ? 16.641 -0.7 -12.68 1 87 192 MET B C 1
ATOM 3836 O O . MET B 1 192 ? 17.156 0.39 -12.445 1 87 192 MET B O 1
ATOM 3840 N N . GLN B 1 193 ? 17.234 -1.748 -13.07 1 86.75 193 GLN B N 1
ATOM 3841 C CA . GLN B 1 193 ? 18.672 -1.67 -13.281 1 86.75 193 GLN B CA 1
ATOM 3842 C C . GLN B 1 193 ? 19.016 -0.682 -14.398 1 86.75 193 GLN B C 1
ATOM 3844 O O . GLN B 1 193 ? 19.969 0.094 -14.273 1 86.75 193 GLN B O 1
ATOM 3849 N N . SER B 1 194 ? 18.25 -0.706 -15.438 1 85.75 194 SER B N 1
ATOM 3850 C CA . SER B 1 194 ? 18.438 0.237 -16.531 1 85.75 194 SER B CA 1
ATOM 3851 C C . SER B 1 194 ? 18.141 1.665 -16.094 1 85.75 194 SER B C 1
ATOM 3853 O O . SER B 1 194 ? 18.859 2.6 -16.453 1 85.75 194 SER B O 1
ATOM 3855 N N . MET B 1 195 ? 17.125 1.779 -15.328 1 88.69 195 MET B N 1
ATOM 3856 C CA . MET B 1 195 ? 16.688 3.096 -14.875 1 88.69 195 MET B CA 1
ATOM 3857 C C . MET B 1 195 ? 17.766 3.758 -14.016 1 88.69 195 MET B C 1
ATOM 3859 O O . MET B 1 195 ? 18.016 4.961 -14.133 1 88.69 195 MET B O 1
ATOM 3863 N N . VAL B 1 196 ? 18.359 2.988 -13.203 1 91.69 196 VAL B N 1
ATOM 3864 C CA . VAL B 1 196 ? 19.391 3.525 -12.312 1 91.69 196 VAL B CA 1
ATOM 3865 C C . VAL B 1 196 ? 20.531 4.117 -13.133 1 91.69 196 VAL B C 1
ATOM 3867 O O . VAL B 1 196 ? 21.109 5.145 -12.766 1 91.69 196 VAL B O 1
ATOM 3870 N N . LYS B 1 197 ? 20.859 3.498 -14.219 1 89.69 197 LYS B N 1
ATOM 3871 C CA . LYS B 1 197 ? 21.922 3.998 -15.086 1 89.69 197 LYS B CA 1
ATOM 3872 C C . LYS B 1 197 ? 21.531 5.324 -15.727 1 89.69 197 LYS B C 1
ATOM 3874 O O . LYS B 1 197 ? 22.344 6.25 -15.797 1 89.69 197 LYS B O 1
ATOM 3879 N N . VAL B 1 198 ? 20.312 5.367 -16.172 1 90.06 198 VAL B N 1
ATOM 3880 C CA . VAL B 1 198 ? 19.812 6.586 -16.797 1 90.06 198 VAL B CA 1
ATOM 3881 C C . VAL B 1 198 ? 19.797 7.727 -15.789 1 90.06 198 VAL B C 1
ATOM 3883 O O . VAL B 1 198 ? 20.234 8.844 -16.094 1 90.06 198 VAL B O 1
ATOM 3886 N N . ILE B 1 199 ? 19.328 7.484 -14.57 1 94.62 199 ILE B N 1
ATOM 3887 C CA . ILE B 1 199 ? 19.281 8.492 -13.516 1 94.62 199 ILE B CA 1
ATOM 3888 C C . ILE B 1 199 ? 20.688 9 -13.219 1 94.62 199 ILE B C 1
ATOM 3890 O O . ILE B 1 199 ? 20.891 10.203 -13.047 1 94.62 199 ILE B O 1
ATOM 3894 N N . ASP B 1 200 ? 21.578 8.062 -13.203 1 91.94 200 ASP B N 1
ATOM 3895 C CA . ASP B 1 200 ? 22.969 8.406 -12.914 1 91.94 200 ASP B CA 1
ATOM 3896 C C . ASP B 1 200 ? 23.547 9.305 -14.008 1 91.94 200 ASP B C 1
ATOM 3898 O O . ASP B 1 200 ? 24.391 10.164 -13.727 1 91.94 200 ASP B O 1
ATOM 3902 N N . ASP B 1 201 ? 23.109 9.109 -15.242 1 91.81 201 ASP B N 1
ATOM 3903 C CA . ASP B 1 201 ? 23.578 9.922 -16.359 1 91.81 201 ASP B CA 1
ATOM 3904 C C . ASP B 1 201 ? 23.25 11.398 -16.141 1 91.81 201 ASP B C 1
ATOM 3906 O O . ASP B 1 201 ? 23.969 12.273 -16.625 1 91.81 201 ASP B O 1
ATOM 3910 N N . TYR B 1 202 ? 22.25 11.664 -15.438 1 93.5 202 TYR B N 1
ATOM 3911 C CA . TYR B 1 202 ? 21.844 13.047 -15.219 1 93.5 202 TYR B CA 1
ATOM 3912 C C . TYR B 1 202 ? 22.281 13.539 -13.844 1 93.5 202 TYR B C 1
ATOM 3914 O O . TYR B 1 202 ? 21.859 14.602 -13.391 1 93.5 202 TYR B O 1
ATOM 3922 N N . HIS B 1 203 ? 23.062 12.734 -13.133 1 94.56 203 HIS B N 1
ATOM 3923 C CA . HIS B 1 203 ? 23.703 13.062 -11.859 1 94.56 203 HIS B CA 1
ATOM 3924 C C . HIS B 1 203 ? 22.672 13.359 -10.781 1 94.56 203 HIS B C 1
ATOM 3926 O O . HIS B 1 203 ? 22.875 14.25 -9.953 1 94.56 203 HIS B O 1
ATOM 3932 N N . ILE B 1 204 ? 21.516 12.727 -10.867 1 96.88 204 ILE B N 1
ATOM 3933 C CA . ILE B 1 204 ? 20.484 12.852 -9.852 1 96.88 204 ILE B CA 1
ATOM 3934 C C . ILE B 1 204 ? 20.75 11.859 -8.719 1 96.88 204 ILE B C 1
ATOM 3936 O O . ILE B 1 204 ? 20.969 10.672 -8.961 1 96.88 204 ILE B O 1
ATOM 3940 N N . PRO B 1 205 ? 20.828 12.312 -7.484 1 97.81 205 PRO B N 1
ATOM 3941 C CA . PRO B 1 205 ? 21.062 11.391 -6.367 1 97.81 205 PRO B CA 1
ATOM 3942 C C . PRO B 1 205 ? 20 10.297 -6.285 1 97.81 205 PRO B C 1
ATOM 3944 O O . PRO B 1 205 ? 18.812 10.57 -6.418 1 97.81 205 PRO B O 1
ATOM 3947 N N . ILE B 1 206 ? 20.5 9.094 -6.031 1 98.19 206 ILE B N 1
ATOM 3948 C CA . ILE B 1 206 ? 19.625 7.926 -5.941 1 98.19 206 ILE B CA 1
ATOM 3949 C C . ILE B 1 206 ? 19.625 7.391 -4.512 1 98.19 206 ILE B C 1
ATOM 3951 O O . ILE B 1 206 ? 20.672 7.09 -3.955 1 98.19 206 ILE B O 1
ATOM 3955 N N . ILE B 1 207 ? 18.453 7.34 -3.926 1 98.62 207 ILE B N 1
ATOM 3956 C CA . ILE B 1 207 ? 18.203 6.684 -2.646 1 98.62 207 ILE B CA 1
ATOM 3957 C C . ILE B 1 207 ? 17.5 5.355 -2.875 1 98.62 207 ILE B C 1
ATOM 3959 O O . ILE B 1 207 ? 16.422 5.316 -3.494 1 98.62 207 ILE B O 1
ATOM 3963 N N . THR B 1 208 ? 18.062 4.266 -2.396 1 98.31 208 THR B N 1
ATOM 3964 C CA . THR B 1 208 ? 17.422 2.963 -2.568 1 98.31 208 THR B CA 1
ATOM 3965 C C . THR B 1 208 ? 17.047 2.361 -1.218 1 98.31 208 THR B C 1
ATOM 3967 O O . THR B 1 208 ? 17.875 2.312 -0.302 1 98.31 208 THR B O 1
ATOM 3970 N N . ILE B 1 209 ? 15.828 1.984 -1.079 1 98.38 209 ILE B N 1
ATOM 3971 C CA . ILE B 1 209 ? 15.32 1.212 0.049 1 98.38 209 ILE B CA 1
ATOM 3972 C C . ILE B 1 209 ? 15.156 -0.25 -0.359 1 98.38 209 ILE B C 1
ATOM 3974 O O . ILE B 1 209 ? 14.383 -0.565 -1.263 1 98.38 209 ILE B O 1
ATOM 3978 N N . THR B 1 210 ? 15.906 -1.129 0.309 1 96.94 210 THR B N 1
ATOM 3979 C CA . THR B 1 210 ? 15.977 -2.506 -0.166 1 96.94 210 THR B CA 1
ATOM 3980 C C . THR B 1 210 ? 16.25 -3.463 0.991 1 96.94 210 THR B C 1
ATOM 3982 O O . THR B 1 210 ? 16.453 -3.029 2.127 1 96.94 210 THR B O 1
ATOM 3985 N N . SER B 1 211 ? 16.125 -4.789 0.673 1 95.06 211 SER B N 1
ATOM 3986 C CA . SER B 1 211 ? 16.344 -5.797 1.704 1 95.06 211 SER B CA 1
ATOM 3987 C C . SER B 1 211 ? 17.844 -6.008 1.952 1 95.06 211 SER B C 1
ATOM 3989 O O . SER B 1 211 ? 18.234 -6.434 3.039 1 95.06 211 SER B O 1
ATOM 3991 N N . THR B 1 212 ? 18.656 -5.711 0.955 1 93.38 212 THR B N 1
ATOM 3992 C CA . THR B 1 212 ? 20.094 -5.965 1.046 1 93.38 212 THR B CA 1
ATOM 3993 C C . THR B 1 212 ? 20.875 -5 0.157 1 93.38 212 THR B C 1
ATOM 3995 O O . THR B 1 212 ? 20.359 -4.539 -0.867 1 93.38 212 THR B O 1
ATOM 3998 N N . ARG B 1 213 ? 22.078 -4.758 0.528 1 95.12 213 ARG B N 1
ATOM 3999 C CA . ARG B 1 213 ? 22.969 -3.912 -0.267 1 95.12 213 ARG B CA 1
ATOM 4000 C C . ARG B 1 213 ? 23.547 -4.688 -1.439 1 95.12 213 ARG B C 1
ATOM 4002 O O . ARG B 1 213 ? 24.094 -4.09 -2.373 1 95.12 213 ARG B O 1
ATOM 4009 N N . ASP B 1 214 ? 23.375 -5.969 -1.341 1 92.25 214 ASP B N 1
ATOM 4010 C CA . ASP B 1 214 ? 24.016 -6.832 -2.33 1 92.25 214 ASP B CA 1
ATOM 4011 C C . ASP B 1 214 ? 23.125 -7.023 -3.551 1 92.25 214 ASP B C 1
ATOM 4013 O O . ASP B 1 214 ? 22.703 -8.148 -3.846 1 92.25 214 ASP B O 1
ATOM 4017 N N . ASN B 1 215 ? 22.875 -6.016 -4.289 1 90.25 215 ASN B N 1
ATOM 4018 C CA . ASN B 1 215 ? 22.156 -6.031 -5.555 1 90.25 215 ASN B CA 1
ATOM 4019 C C . ASN B 1 215 ? 22.562 -4.871 -6.453 1 90.25 215 ASN B C 1
ATOM 4021 O O . ASN B 1 215 ? 23.125 -3.879 -5.977 1 90.25 215 ASN B O 1
ATOM 4025 N N . PRO B 1 216 ? 22.406 -5.02 -7.727 1 90.62 216 PRO B N 1
ATOM 4026 C CA . PRO B 1 216 ? 22.922 -4.02 -8.664 1 90.62 216 PRO B CA 1
ATOM 4027 C C . PRO B 1 216 ? 22.328 -2.635 -8.438 1 90.62 216 PRO B C 1
ATOM 4029 O O . PRO B 1 216 ? 23.016 -1.626 -8.609 1 90.62 216 PRO B O 1
ATOM 4032 N N . VAL B 1 217 ? 21.125 -2.516 -8.016 1 94.31 217 VAL B N 1
ATOM 4033 C CA . VAL B 1 217 ? 20.469 -1.23 -7.828 1 94.31 217 VAL B CA 1
ATOM 4034 C C . VAL B 1 217 ? 21.062 -0.52 -6.613 1 94.31 217 VAL B C 1
ATOM 4036 O O . VAL B 1 217 ? 21.406 0.662 -6.684 1 94.31 217 VAL B O 1
ATOM 4039 N N . ALA B 1 218 ? 21.188 -1.282 -5.539 1 96.06 218 ALA B N 1
ATOM 4040 C CA . ALA B 1 218 ? 21.781 -0.728 -4.324 1 96.06 218 ALA B CA 1
ATOM 4041 C C . ALA B 1 218 ? 23.219 -0.277 -4.566 1 96.06 218 ALA B C 1
ATOM 4043 O O . ALA B 1 218 ? 23.625 0.802 -4.125 1 96.06 218 ALA B O 1
ATOM 4044 N N . GLN B 1 219 ? 23.938 -1.014 -5.305 1 95.56 219 GLN B N 1
ATOM 4045 C CA . GLN B 1 219 ? 25.344 -0.733 -5.547 1 95.56 219 GLN B CA 1
ATOM 4046 C C . GLN B 1 219 ? 25.516 0.519 -6.402 1 95.56 219 GLN B C 1
ATOM 4048 O O . GLN B 1 219 ? 26.531 1.213 -6.301 1 95.56 219 GLN B O 1
ATOM 4053 N N . ALA B 1 220 ? 24.562 0.821 -7.172 1 95.19 220 ALA B N 1
ATOM 4054 C CA . ALA B 1 220 ? 24.625 1.981 -8.055 1 95.19 220 ALA B CA 1
ATOM 4055 C C . ALA B 1 220 ? 24 3.209 -7.395 1 95.19 220 ALA B C 1
ATOM 4057 O O . ALA B 1 220 ? 23.953 4.281 -8 1 95.19 220 ALA B O 1
ATOM 4058 N N . SER B 1 221 ? 23.531 3.129 -6.176 1 97.38 221 SER B N 1
ATOM 4059 C CA . SER B 1 221 ? 22.812 4.207 -5.508 1 97.38 221 SER B CA 1
ATOM 4060 C C . SER B 1 221 ? 23.734 5.016 -4.602 1 97.38 221 SER B C 1
ATOM 4062 O O . SER B 1 221 ? 24.766 4.512 -4.148 1 97.38 221 SER B O 1
ATOM 4064 N N . ASN B 1 222 ? 23.406 6.27 -4.344 1 97.81 222 ASN B N 1
ATOM 4065 C CA . ASN B 1 222 ? 24.172 7.152 -3.475 1 97.81 222 ASN B CA 1
ATOM 4066 C C . ASN B 1 222 ? 23.922 6.852 -2 1 97.81 222 ASN B C 1
ATOM 4068 O O . ASN B 1 222 ? 24.844 6.887 -1.184 1 97.81 222 ASN B O 1
ATOM 4072 N N . ILE B 1 223 ? 22.719 6.602 -1.62 1 98.44 223 ILE B N 1
ATOM 4073 C CA . ILE B 1 223 ? 22.312 6.23 -0.269 1 98.44 223 ILE B CA 1
ATOM 4074 C C . ILE B 1 223 ? 21.484 4.957 -0.313 1 98.44 223 ILE B C 1
ATOM 4076 O O . ILE B 1 223 ? 20.578 4.824 -1.146 1 98.44 223 ILE B O 1
ATOM 4080 N N . VAL B 1 224 ? 21.797 3.996 0.541 1 98.5 224 VAL B N 1
ATOM 4081 C CA . VAL B 1 224 ? 21.062 2.732 0.599 1 98.5 224 VAL B CA 1
ATOM 4082 C C . VAL B 1 224 ? 20.562 2.492 2.02 1 98.5 224 VAL B C 1
ATOM 4084 O O . VAL B 1 224 ? 21.344 2.525 2.975 1 98.5 224 VAL B O 1
ATOM 4087 N N . LEU B 1 225 ? 19.281 2.354 2.148 1 98.69 225 LEU B N 1
ATOM 4088 C CA . LEU B 1 225 ? 18.656 1.972 3.408 1 98.69 225 LEU B CA 1
ATOM 4089 C C . LEU B 1 225 ? 18.141 0.536 3.346 1 98.69 225 LEU B C 1
ATOM 4091 O O . LEU B 1 225 ? 17.266 0.218 2.537 1 98.69 225 LEU B O 1
ATOM 4095 N N . THR B 1 226 ? 18.688 -0.342 4.203 1 97.81 226 THR B N 1
ATOM 4096 C CA . THR B 1 226 ? 18.281 -1.745 4.191 1 97.81 226 THR B CA 1
ATOM 4097 C C . THR B 1 226 ? 17.344 -2.051 5.359 1 97.81 226 THR B C 1
ATOM 4099 O O . THR B 1 226 ? 17.547 -1.543 6.469 1 97.81 226 THR B O 1
ATOM 4102 N N . TYR B 1 227 ? 16.344 -2.83 5.066 1 96.88 227 TYR B N 1
ATOM 4103 C CA . TYR B 1 227 ? 15.445 -3.289 6.125 1 96.88 227 TYR B CA 1
ATOM 4104 C C . TYR B 1 227 ? 15.688 -4.758 6.449 1 96.88 227 TYR B C 1
ATOM 4106 O O . TYR B 1 227 ? 14.977 -5.344 7.266 1 96.88 227 TYR B O 1
ATOM 4114 N N . GLY B 1 228 ? 16.641 -5.367 5.84 1 91.88 228 GLY B N 1
ATOM 4115 C CA . GLY B 1 228 ? 17.016 -6.742 6.121 1 91.88 228 GLY B CA 1
ATOM 4116 C C . GLY B 1 228 ? 16.375 -7.746 5.184 1 91.88 228 GLY B C 1
ATOM 4117 O O . GLY B 1 228 ? 15.305 -7.488 4.633 1 91.88 228 GLY B O 1
ATOM 4118 N N . LYS B 1 229 ? 17 -8.891 5.062 1 84.44 229 LYS B N 1
ATOM 4119 C CA . LYS B 1 229 ? 16.531 -9.945 4.172 1 84.44 229 LYS B CA 1
ATOM 4120 C C . LYS B 1 229 ? 15.203 -10.516 4.66 1 84.44 229 LYS B C 1
ATOM 4122 O O . LYS B 1 229 ? 15.008 -10.711 5.863 1 84.44 229 LYS B O 1
ATOM 4127 N N . THR B 1 230 ? 14.336 -10.539 3.779 1 76.56 230 THR B N 1
ATOM 4128 C CA . THR B 1 230 ? 13.023 -11.125 4.062 1 76.56 230 THR B CA 1
ATOM 4129 C C . THR B 1 230 ? 12.938 -12.547 3.508 1 76.56 230 THR B C 1
ATOM 4131 O O . THR B 1 230 ? 13.797 -12.969 2.725 1 76.56 230 THR B O 1
ATOM 4134 N N . ASP B 1 231 ? 12.156 -13.352 4.133 1 60.84 231 ASP B N 1
ATOM 4135 C CA . ASP B 1 231 ? 12.031 -14.742 3.709 1 60.84 231 ASP B CA 1
ATOM 4136 C C . ASP B 1 231 ? 11.695 -14.836 2.223 1 60.84 231 ASP B C 1
ATOM 4138 O O . ASP B 1 231 ? 10.695 -14.273 1.772 1 60.84 231 ASP B O 1
ATOM 4142 N N . GLU B 1 232 ? 12.766 -15 1.325 1 53.94 232 GLU B N 1
ATOM 4143 C CA . GLU B 1 232 ? 12.734 -15.109 -0.131 1 53.94 232 GLU B CA 1
ATOM 4144 C C . GLU B 1 232 ? 11.578 -15.992 -0.593 1 53.94 232 GLU B C 1
ATOM 4146 O O . GLU B 1 232 ? 11.039 -15.797 -1.688 1 53.94 232 GLU B O 1
ATOM 4151 N N . ASN B 1 233 ? 11.273 -16.953 0.182 1 50.34 233 ASN B N 1
ATOM 4152 C CA . ASN B 1 233 ? 10.266 -17.906 -0.272 1 50.34 233 ASN B CA 1
ATOM 4153 C C . ASN B 1 233 ? 8.898 -17.25 -0.436 1 50.34 233 ASN B C 1
ATOM 4155 O O . ASN B 1 233 ? 8 -17.812 -1.069 1 50.34 233 ASN B O 1
ATOM 4159 N N . GLU B 1 234 ? 8.797 -16.109 0.063 1 50.09 234 GLU B N 1
ATOM 4160 C CA . GLU B 1 234 ? 7.523 -15.398 0.053 1 50.09 234 GLU B CA 1
ATOM 4161 C C . GLU B 1 234 ? 7.223 -14.82 -1.329 1 50.09 234 GLU B C 1
ATOM 4163 O O . GLU B 1 234 ? 6.062 -14.625 -1.684 1 50.09 234 GLU B O 1
ATOM 4168 N N . MET B 1 235 ? 8.328 -14.609 -2.182 1 49.38 235 MET B N 1
ATOM 4169 C CA . MET B 1 235 ? 8.117 -14.008 -3.494 1 49.38 235 MET B CA 1
ATOM 4170 C C . MET B 1 235 ? 7.184 -14.867 -4.344 1 49.38 235 MET B C 1
ATOM 4172 O O . MET B 1 235 ? 6.477 -14.352 -5.211 1 49.38 235 MET B O 1
ATOM 4176 N N . HIS B 1 236 ? 6.82 -16.031 -3.744 1 54.25 236 HIS B N 1
ATOM 4177 C CA . HIS B 1 236 ? 6.109 -16.859 -4.719 1 54.25 236 HIS B CA 1
ATOM 4178 C C . HIS B 1 236 ? 4.598 -16.75 -4.539 1 54.25 236 HIS B C 1
ATOM 4180 O O . HIS B 1 236 ? 3.836 -17.016 -5.469 1 54.25 236 HIS B O 1
ATOM 4186 N N . MET B 1 237 ? 4.203 -16.375 -3.391 1 61.5 237 MET B N 1
ATOM 4187 C CA . MET B 1 237 ? 2.744 -16.328 -3.332 1 61.5 237 MET B CA 1
ATOM 4188 C C . MET B 1 237 ? 2.252 -14.914 -3.059 1 61.5 237 MET B C 1
ATOM 4190 O O . MET B 1 237 ? 1.046 -14.672 -2.986 1 61.5 237 MET B O 1
ATOM 4194 N N . GLY B 1 238 ? 3.164 -13.977 -3.15 1 66.69 238 GLY B N 1
ATOM 4195 C CA . GLY B 1 238 ? 2.836 -12.578 -2.912 1 66.69 238 GLY B CA 1
ATOM 4196 C C . GLY B 1 238 ? 3.764 -11.906 -1.917 1 66.69 238 GLY B C 1
ATOM 4197 O O . GLY B 1 238 ? 4.156 -12.516 -0.92 1 66.69 238 GLY B O 1
ATOM 4198 N N . ALA B 1 239 ? 4.352 -10.875 -2.289 1 78.19 239 ALA B N 1
ATOM 4199 C CA . ALA B 1 239 ? 5.242 -10.086 -1.44 1 78.19 239 ALA B CA 1
ATOM 4200 C C . ALA B 1 239 ? 4.539 -9.656 -0.156 1 78.19 239 ALA B C 1
ATOM 4202 O O . ALA B 1 239 ? 3.834 -8.641 -0.135 1 78.19 239 ALA B O 1
ATOM 4203 N N . THR B 1 240 ? 4.484 -10.555 0.946 1 87.75 240 THR B N 1
ATOM 4204 C CA . THR B 1 240 ? 3.76 -10.227 2.17 1 87.75 240 THR B CA 1
ATOM 4205 C C . THR B 1 240 ? 4.703 -9.648 3.219 1 87.75 240 THR B C 1
ATOM 4207 O O . THR B 1 240 ? 4.672 -8.445 3.496 1 87.75 240 THR B O 1
ATOM 4210 N N . THR B 1 241 ? 5.656 -10.453 3.625 1 88.44 241 THR B N 1
ATOM 4211 C CA . THR B 1 241 ? 6.523 -10.016 4.715 1 88.44 241 THR B CA 1
ATOM 4212 C C . THR B 1 241 ? 7.398 -8.844 4.277 1 88.44 241 THR B C 1
ATOM 4214 O O . THR B 1 241 ? 7.637 -7.918 5.051 1 88.44 241 THR B O 1
ATOM 4217 N N . SER B 1 242 ? 7.82 -8.875 3.004 1 92.5 242 SER B N 1
ATOM 4218 C CA . SER B 1 242 ? 8.648 -7.785 2.504 1 92.5 242 SER B CA 1
ATOM 4219 C C . SER B 1 242 ? 7.883 -6.465 2.506 1 92.5 242 SER B C 1
ATOM 4221 O O . SER B 1 242 ? 8.445 -5.414 2.824 1 92.5 242 SER B O 1
ATOM 4223 N N . LEU B 1 243 ? 6.609 -6.516 2.154 1 95.62 243 LEU B N 1
ATOM 4224 C CA . LEU B 1 243 ? 5.797 -5.305 2.145 1 95.62 243 LEU B CA 1
ATOM 4225 C C . LEU B 1 243 ? 5.672 -4.723 3.549 1 95.62 243 LEU B C 1
ATOM 4227 O O . LEU B 1 243 ? 5.742 -3.504 3.729 1 95.62 243 LEU B O 1
ATOM 4231 N N . PHE B 1 244 ? 5.52 -5.574 4.535 1 95.75 244 PHE B N 1
ATOM 4232 C CA . PHE B 1 244 ? 5.418 -5.09 5.906 1 95.75 244 PHE B CA 1
ATOM 4233 C C . PHE B 1 244 ? 6.727 -4.445 6.348 1 95.75 244 PHE B C 1
ATOM 4235 O O . PHE B 1 244 ? 6.719 -3.4 7.004 1 95.75 244 PHE B O 1
ATOM 4242 N N . ALA B 1 245 ? 7.82 -5.066 5.984 1 96.19 245 ALA B N 1
ATOM 4243 C CA . ALA B 1 245 ? 9.125 -4.496 6.32 1 96.19 245 ALA B CA 1
ATOM 4244 C C . ALA B 1 245 ? 9.32 -3.146 5.637 1 96.19 245 ALA B C 1
ATOM 4246 O O . ALA B 1 245 ? 9.805 -2.193 6.254 1 96.19 245 ALA B O 1
ATOM 4247 N N . GLN B 1 246 ? 8.969 -3.113 4.383 1 97.44 246 GLN B N 1
ATOM 4248 C CA . GLN B 1 246 ? 9.102 -1.88 3.615 1 97.44 246 GLN B CA 1
ATOM 4249 C C . GLN B 1 246 ? 8.203 -0.783 4.176 1 97.44 246 GLN B C 1
ATOM 4251 O O . GLN B 1 246 ? 8.633 0.361 4.336 1 97.44 246 GLN B O 1
ATOM 4256 N N . MET B 1 247 ? 6.973 -1.152 4.469 1 97.5 247 MET B N 1
ATOM 4257 C CA . MET B 1 247 ? 6.023 -0.189 5.023 1 97.5 247 MET B CA 1
ATOM 4258 C C . MET B 1 247 ? 6.531 0.372 6.348 1 97.5 247 MET B C 1
ATOM 4260 O O . MET B 1 247 ? 6.461 1.579 6.582 1 97.5 247 MET B O 1
ATOM 4264 N N . PHE B 1 248 ? 7.023 -0.456 7.156 1 97.06 248 PHE B N 1
ATOM 4265 C CA . PHE B 1 248 ? 7.586 -0.043 8.438 1 97.06 248 PHE B CA 1
ATOM 4266 C C . PHE B 1 248 ? 8.75 0.917 8.227 1 97.06 248 PHE B C 1
ATOM 4268 O O . PHE B 1 248 ? 8.844 1.946 8.898 1 97.06 248 PHE B O 1
ATOM 4275 N N . THR B 1 249 ? 9.57 0.596 7.328 1 98.19 249 THR B N 1
ATOM 4276 C CA . THR B 1 249 ? 10.773 1.37 7.027 1 98.19 249 THR B CA 1
ATOM 4277 C C . THR B 1 249 ? 10.406 2.773 6.551 1 98.19 249 THR B C 1
ATOM 4279 O O . THR B 1 249 ? 10.945 3.764 7.051 1 98.19 249 THR B O 1
ATOM 4282 N N . ILE B 1 250 ? 9.445 2.879 5.637 1 98.06 250 ILE B N 1
ATOM 4283 C CA . ILE B 1 250 ? 9.109 4.191 5.094 1 98.06 250 ILE B CA 1
ATOM 4284 C C . ILE B 1 250 ? 8.367 5.012 6.152 1 98.06 250 ILE B C 1
ATOM 4286 O O . ILE B 1 250 ? 8.453 6.238 6.164 1 98.06 250 ILE B O 1
ATOM 4290 N N . ASP B 1 251 ? 7.656 4.332 7.082 1 96.5 251 ASP B N 1
ATOM 4291 C CA . ASP B 1 251 ? 7.012 5.059 8.172 1 96.5 251 ASP B CA 1
ATOM 4292 C C . ASP B 1 251 ? 8.047 5.711 9.086 1 96.5 251 ASP B C 1
ATOM 4294 O O . ASP B 1 251 ? 7.879 6.855 9.508 1 96.5 251 ASP B O 1
ATOM 4298 N N . ILE B 1 252 ? 9.062 4.961 9.344 1 96.75 252 ILE B N 1
ATOM 4299 C CA . ILE B 1 252 ? 10.125 5.516 10.172 1 96.75 252 ILE B CA 1
ATOM 4300 C C . ILE B 1 252 ? 10.742 6.73 9.477 1 96.75 252 ILE B C 1
ATOM 4302 O O . ILE B 1 252 ? 10.969 7.762 10.109 1 96.75 252 ILE B O 1
ATOM 4306 N N . LEU B 1 253 ? 11 6.605 8.188 1 97.56 253 LEU B N 1
ATOM 4307 C CA . LEU B 1 253 ? 11.539 7.707 7.406 1 97.56 253 LEU B CA 1
ATOM 4308 C C . LEU B 1 253 ? 10.617 8.922 7.461 1 97.56 253 LEU B C 1
ATOM 4310 O O . LEU B 1 253 ? 11.07 10.047 7.688 1 97.56 253 LEU B O 1
ATOM 4314 N N . TYR B 1 254 ? 9.352 8.695 7.273 1 96.38 254 TYR B N 1
ATOM 4315 C CA . TYR B 1 254 ? 8.344 9.75 7.277 1 96.38 254 TYR B CA 1
ATOM 4316 C C . TYR B 1 254 ? 8.312 10.469 8.617 1 96.38 254 TYR B C 1
ATOM 4318 O O . TYR B 1 254 ? 8.406 11.703 8.672 1 96.38 254 TYR B O 1
ATOM 4326 N N . TYR B 1 255 ? 8.266 9.719 9.688 1 94 255 TYR B N 1
ATOM 4327 C CA . TYR B 1 255 ? 8.133 10.328 11.008 1 94 255 TYR B CA 1
ATOM 4328 C C . TYR B 1 255 ? 9.422 11.016 11.422 1 94 255 TYR B C 1
ATOM 4330 O O . TYR B 1 255 ? 9.398 12.039 12.117 1 94 255 TYR B O 1
ATOM 4338 N N . ARG B 1 256 ? 10.508 10.461 10.992 1 96.31 256 ARG B N 1
ATOM 4339 C CA . ARG B 1 256 ? 11.766 11.141 11.289 1 96.31 256 ARG B CA 1
ATOM 4340 C C . ARG B 1 256 ? 11.859 12.469 10.562 1 96.31 256 ARG B C 1
ATOM 4342 O O . ARG B 1 256 ? 12.305 13.469 11.133 1 96.31 256 ARG B O 1
ATOM 4349 N N . TYR B 1 257 ? 11.453 12.5 9.281 1 96.94 257 TYR B N 1
ATOM 4350 C CA . TYR B 1 257 ? 11.43 13.758 8.547 1 96.94 257 TYR B CA 1
ATOM 4351 C C . TYR B 1 257 ? 10.562 14.789 9.258 1 96.94 257 TYR B C 1
ATOM 4353 O O . TYR B 1 257 ? 10.953 15.945 9.414 1 96.94 257 TYR B O 1
ATOM 4361 N N . VAL B 1 258 ? 9.391 14.359 9.68 1 93.38 258 VAL B N 1
ATOM 4362 C CA . VAL B 1 258 ? 8.469 15.258 10.375 1 93.38 258 VAL B CA 1
ATOM 4363 C C . VAL B 1 258 ? 9.117 15.766 11.664 1 93.38 258 VAL B C 1
ATOM 4365 O O . VAL B 1 258 ? 9.031 16.953 11.977 1 93.38 258 VAL B O 1
ATOM 4368 N N . ALA B 1 259 ? 9.797 14.852 12.375 1 92.44 259 ALA B N 1
ATOM 4369 C CA . ALA B 1 259 ? 10.445 15.227 13.633 1 92.44 259 ALA B CA 1
ATOM 4370 C C . ALA B 1 259 ? 11.547 16.25 13.406 1 92.44 259 ALA B C 1
ATOM 4372 O O . ALA B 1 259 ? 11.734 17.172 14.219 1 92.44 259 ALA B O 1
ATOM 4373 N N . LEU B 1 260 ? 12.258 16.141 12.312 1 94.81 260 LEU B N 1
ATOM 4374 C CA . LEU B 1 260 ? 13.359 17.031 11.992 1 94.81 260 LEU B CA 1
ATOM 4375 C C . LEU B 1 260 ? 12.836 18.375 11.5 1 94.81 260 LEU B C 1
ATOM 4377 O O . LEU B 1 260 ? 13.539 19.391 11.578 1 94.81 260 LEU B O 1
ATOM 4381 N N . ASN B 1 261 ? 11.672 18.344 10.914 1 93.12 261 ASN B N 1
ATOM 4382 C CA . ASN B 1 261 ? 11.031 19.547 10.367 1 93.12 261 ASN B CA 1
ATOM 4383 C C . ASN B 1 261 ? 9.656 19.766 10.984 1 93.12 261 ASN B C 1
ATOM 4385 O O . ASN B 1 261 ? 8.68 20 10.266 1 93.12 261 ASN B O 1
ATOM 4389 N N . TYR B 1 262 ? 9.641 19.75 12.234 1 86.62 262 TYR B N 1
ATOM 4390 C CA . TYR B 1 262 ? 8.461 19.531 13.062 1 86.62 262 TYR B CA 1
ATOM 4391 C C . TYR B 1 262 ? 7.41 20.609 12.797 1 86.62 262 TYR B C 1
ATOM 4393 O O . TYR B 1 262 ? 6.305 20.297 12.344 1 86.62 262 TYR B O 1
ATOM 4401 N N . HIS B 1 263 ? 7.684 21.875 12.945 1 81.69 263 HIS B N 1
ATOM 4402 C CA . HIS B 1 263 ? 6.699 22.938 12.844 1 81.69 263 HIS B CA 1
ATOM 4403 C C . HIS B 1 263 ? 6.203 23.094 11.406 1 81.69 263 HIS B C 1
ATOM 4405 O O . HIS B 1 263 ? 4.996 23.188 11.172 1 81.69 263 HIS B O 1
ATOM 4411 N N . ALA B 1 264 ? 7.113 23.094 10.523 1 84.75 264 ALA B N 1
ATOM 4412 C CA . ALA B 1 264 ? 6.734 23.219 9.125 1 84.75 264 ALA B CA 1
ATOM 4413 C C . ALA B 1 264 ? 5.844 22.062 8.688 1 84.75 264 ALA B C 1
ATOM 4415 O O . ALA B 1 264 ? 4.836 22.266 8.008 1 84.75 264 ALA B O 1
ATOM 4416 N N . SER B 1 265 ? 6.238 20.828 9.078 1 86.62 265 SER B N 1
ATOM 4417 C CA . SER B 1 265 ? 5.477 19.641 8.711 1 86.62 265 SER B CA 1
ATOM 4418 C C . SER B 1 265 ? 4.066 19.688 9.289 1 86.62 265 SER B C 1
ATOM 4420 O O . SER B 1 265 ? 3.094 19.375 8.602 1 86.62 265 SER B O 1
ATOM 4422 N N . LEU B 1 266 ? 3.953 20.094 10.477 1 79.5 266 LEU B N 1
ATOM 4423 C CA . LEU B 1 266 ? 2.646 20.156 11.125 1 79.5 266 LEU B CA 1
ATOM 4424 C C . LEU B 1 266 ? 1.752 21.188 10.445 1 79.5 266 LEU B C 1
ATOM 4426 O O . LEU B 1 266 ? 0.542 20.984 10.328 1 79.5 266 LEU B O 1
ATOM 4430 N N . ASP B 1 267 ? 2.314 22.234 10.062 1 80.31 267 ASP B N 1
ATOM 4431 C CA . ASP B 1 267 ? 1.559 23.25 9.336 1 80.31 267 ASP B CA 1
ATOM 4432 C C . ASP B 1 267 ? 1.015 22.688 8.023 1 80.31 267 ASP B C 1
ATOM 4434 O O . ASP B 1 267 ? -0.15 22.906 7.684 1 80.31 267 ASP B O 1
ATOM 4438 N N . PHE B 1 268 ? 1.848 22.016 7.363 1 80.38 268 PHE B N 1
ATOM 4439 C CA . PHE B 1 268 ? 1.438 21.453 6.082 1 80.38 268 PHE B CA 1
ATOM 4440 C C . PHE B 1 268 ? 0.369 20.375 6.273 1 80.38 268 PHE B C 1
ATOM 4442 O O . PHE B 1 268 ? -0.572 20.281 5.48 1 80.38 268 PHE B O 1
ATOM 4449 N N . ILE B 1 269 ? 0.557 19.562 7.238 1 80.5 269 ILE B N 1
ATOM 4450 C CA . ILE B 1 269 ? -0.425 18.516 7.531 1 80.5 269 ILE B CA 1
ATOM 4451 C C . ILE B 1 269 ? -1.781 19.156 7.82 1 80.5 269 ILE B C 1
ATOM 4453 O O . ILE B 1 269 ? -2.812 18.688 7.332 1 80.5 269 ILE B O 1
ATOM 4457 N N . THR B 1 270 ? -1.74 20.172 8.555 1 75.56 270 THR B N 1
ATOM 4458 C CA . THR B 1 270 ? -2.961 20.906 8.875 1 75.56 270 THR B CA 1
ATOM 4459 C C . THR B 1 270 ? -3.596 21.484 7.613 1 75.56 270 THR B C 1
ATOM 4461 O O . THR B 1 270 ? -4.809 21.391 7.418 1 75.56 270 THR B O 1
ATOM 4464 N N . GLN B 1 271 ? -2.824 22.031 6.812 1 75.94 271 GLN B N 1
ATOM 4465 C CA . GLN B 1 271 ? -3.314 22.609 5.566 1 75.94 271 GLN B CA 1
ATOM 4466 C C . GLN B 1 271 ? -3.938 21.531 4.672 1 75.94 271 GLN B C 1
ATOM 4468 O O . GLN B 1 271 ? -4.965 21.781 4.031 1 75.94 271 GLN B O 1
ATOM 4473 N N . SER B 1 272 ? -3.256 20.438 4.633 1 76.25 272 SER B N 1
ATOM 4474 C CA . SER B 1 272 ? -3.771 19.344 3.83 1 76.25 272 SER B CA 1
ATOM 4475 C C . SER B 1 272 ? -5.125 18.859 4.348 1 76.25 272 SER B C 1
ATOM 4477 O O . SER B 1 272 ? -6.035 18.594 3.561 1 76.25 272 SER B O 1
ATOM 4479 N N . LYS B 1 273 ? -5.227 18.75 5.582 1 72.62 273 LYS B N 1
ATOM 4480 C CA . LYS B 1 273 ? -6.492 18.344 6.191 1 72.62 273 LYS B CA 1
ATOM 4481 C C . LYS B 1 273 ? -7.59 19.359 5.898 1 72.62 273 LYS B C 1
ATOM 4483 O O . LYS B 1 273 ? -8.727 18.984 5.598 1 72.62 273 LYS B O 1
ATOM 4488 N N . MET B 1 274 ? -7.238 20.625 5.926 1 68.81 274 MET B N 1
ATOM 4489 C CA . MET B 1 274 ? -8.188 21.688 5.637 1 68.81 274 MET B CA 1
ATOM 4490 C C . MET B 1 274 ? -8.664 21.625 4.191 1 68.81 274 MET B C 1
ATOM 4492 O O . MET B 1 274 ? -9.844 21.812 3.91 1 68.81 274 MET B O 1
ATOM 4496 N N . ALA B 1 275 ? -7.754 21.359 3.381 1 72.75 275 ALA B N 1
ATOM 4497 C CA . ALA B 1 275 ? -8.094 21.234 1.965 1 72.75 275 ALA B CA 1
ATOM 4498 C C . ALA B 1 275 ? -9.07 20.094 1.727 1 72.75 275 ALA B C 1
ATOM 4500 O O . ALA B 1 275 ? -10.031 20.234 0.958 1 72.75 275 ALA B O 1
ATOM 4501 N N . LEU B 1 276 ? -8.867 19.016 2.385 1 69.56 276 LEU B N 1
ATOM 4502 C CA . LEU B 1 276 ? -9.758 17.875 2.254 1 69.56 276 LEU B CA 1
ATOM 4503 C C . LEU B 1 276 ? -11.133 18.172 2.842 1 69.56 276 LEU B C 1
ATOM 4505 O O . LEU B 1 276 ? -12.156 17.797 2.268 1 69.56 276 LEU B O 1
ATOM 4509 N N . ASP B 1 277 ? -11.117 18.859 3.93 1 67.75 277 ASP B N 1
ATOM 4510 C CA . ASP B 1 277 ? -12.367 19.25 4.566 1 67.75 277 ASP B CA 1
ATOM 4511 C C . ASP B 1 277 ? -13.164 20.203 3.688 1 67.75 277 ASP B C 1
ATOM 4513 O O . ASP B 1 277 ? -14.383 20.094 3.584 1 67.75 277 ASP B O 1
ATOM 4517 N N . ASN B 1 278 ? -12.422 21.109 3.18 1 65.94 278 ASN B N 1
ATOM 4518 C CA . ASN B 1 278 ? -13.062 22.047 2.27 1 65.94 278 ASN B CA 1
ATOM 4519 C C . ASN B 1 278 ? -13.664 21.344 1.061 1 65.94 278 ASN B C 1
ATOM 4521 O O . ASN B 1 278 ? -14.766 21.688 0.622 1 65.94 278 ASN B O 1
ATOM 4525 N N . TYR B 1 279 ? -12.945 20.438 0.551 1 65.25 279 TYR B N 1
ATOM 4526 C CA . TYR B 1 279 ? -13.438 19.641 -0.568 1 65.25 279 TYR B CA 1
ATOM 4527 C C . TYR B 1 279 ? -14.711 18.891 -0.194 1 65.25 279 TYR B C 1
ATOM 4529 O O . TYR B 1 279 ? -15.688 18.891 -0.955 1 65.25 279 TYR B O 1
ATOM 4537 N N . ARG B 1 280 ? -14.766 18.344 0.931 1 62.69 280 ARG B N 1
ATOM 4538 C CA . ARG B 1 280 ? -15.93 17.625 1.424 1 62.69 280 ARG B CA 1
ATOM 4539 C C . ARG B 1 280 ? -17.125 18.547 1.57 1 62.69 280 ARG B C 1
ATOM 4541 O O . ARG B 1 280 ? -18.266 18.156 1.253 1 62.69 280 ARG B O 1
ATOM 4548 N N . LYS B 1 281 ? -16.875 19.656 2.041 1 60.19 281 LYS B N 1
ATOM 4549 C CA . LYS B 1 281 ? -17.938 20.641 2.211 1 60.19 281 LYS B CA 1
ATOM 4550 C C . LYS B 1 281 ? -18.562 21.016 0.869 1 60.19 281 LYS B C 1
ATOM 4552 O O . LYS B 1 281 ? -19.781 21.094 0.742 1 60.19 281 LYS B O 1
ATOM 4557 N N . HIS B 1 282 ? -17.672 21.172 -0.054 1 61.09 282 HIS B N 1
ATOM 4558 C CA . HIS B 1 282 ? -18.172 21.578 -1.361 1 61.09 282 HIS B CA 1
ATOM 4559 C C . HIS B 1 282 ? -18.875 20.422 -2.062 1 61.09 282 HIS B C 1
ATOM 4561 O O . HIS B 1 282 ? -19.797 20.641 -2.844 1 61.09 282 HIS B O 1
ATOM 4567 N N . LEU B 1 283 ? -18.422 19.188 -1.778 1 55.81 283 LEU B N 1
ATOM 4568 C CA . LEU B 1 283 ? -19.094 18.016 -2.334 1 55.81 283 LEU B CA 1
ATOM 4569 C C . LEU B 1 283 ? -20.469 17.828 -1.702 1 55.81 283 LEU B C 1
ATOM 4571 O O . LEU B 1 283 ? -21.422 17.453 -2.385 1 55.81 283 LEU B O 1
ATOM 4575 N N . SER B 1 284 ? -20.469 18.047 -0.438 1 55.16 284 SER B N 1
ATOM 4576 C CA . SER B 1 284 ? -21.734 17.906 0.275 1 55.16 284 SER B CA 1
ATOM 4577 C C . SER B 1 284 ? -22.734 18.969 -0.154 1 55.16 284 SER B C 1
ATOM 4579 O O . SER B 1 284 ? -23.953 18.75 -0.088 1 55.16 284 SER B O 1
ATOM 4581 N N . ASN B 1 285 ? -22.219 20.141 -0.527 1 47.09 285 ASN B N 1
ATOM 4582 C CA . ASN B 1 285 ? -23.094 21.25 -0.925 1 47.09 285 ASN B CA 1
ATOM 4583 C C . ASN B 1 285 ? -23.562 21.094 -2.369 1 47.09 285 ASN B C 1
ATOM 4585 O O . ASN B 1 285 ? -24.359 21.906 -2.854 1 47.09 285 ASN B O 1
ATOM 4589 N N . ILE B 1 286 ? -22.891 20.25 -3.133 1 38.62 286 ILE B N 1
ATOM 4590 C CA . ILE B 1 286 ? -23.375 20.031 -4.492 1 38.62 286 ILE B CA 1
ATOM 4591 C C . ILE B 1 286 ? -24.766 19.391 -4.457 1 38.62 286 ILE B C 1
ATOM 4593 O O . ILE B 1 286 ? -24.906 18.25 -4.016 1 38.62 286 ILE B O 1
ATOM 4597 N N . ASN B 1 287 ? -25.656 20.141 -4.141 1 39.03 287 ASN B N 1
ATOM 4598 C CA . ASN B 1 287 ? -27.047 19.766 -4.375 1 39.03 287 ASN B CA 1
ATOM 4599 C C . ASN B 1 287 ? -27.25 19.172 -5.762 1 39.03 287 ASN B C 1
ATOM 4601 O O . ASN B 1 287 ? -26.984 19.828 -6.77 1 39.03 287 ASN B O 1
ATOM 4605 N N . PHE B 1 288 ? -27 17.859 -5.82 1 31.62 288 PHE B N 1
ATOM 4606 C CA . PHE B 1 288 ? -27.344 17.281 -7.109 1 31.62 288 PHE B CA 1
ATOM 4607 C C . PHE B 1 288 ? -28.797 17.578 -7.465 1 31.62 288 PHE B C 1
ATOM 4609 O O . PHE B 1 288 ? -29.719 17.281 -6.695 1 31.62 288 PHE B O 1
ATOM 4616 N N . LYS B 1 289 ? -28.984 18.781 -7.996 1 31.31 289 LYS B N 1
ATOM 4617 C CA . LYS B 1 289 ? -30.281 18.969 -8.633 1 31.31 289 LYS B CA 1
ATOM 4618 C C . LYS B 1 289 ? -30.672 17.734 -9.453 1 31.31 289 LYS B C 1
ATOM 4620 O O . LYS B 1 289 ? -29.953 17.344 -10.367 1 31.31 289 LYS B O 1
ATOM 4625 N N . HIS B 1 290 ? -31.344 16.781 -8.805 1 26.25 290 HIS B N 1
ATOM 4626 C CA . HIS B 1 290 ? -32.156 15.844 -9.578 1 26.25 290 HIS B CA 1
ATOM 4627 C C . HIS B 1 290 ? -33.125 16.594 -10.477 1 26.25 290 HIS B C 1
ATOM 4629 O O . HIS B 1 290 ? -33.719 17.578 -10.062 1 26.25 290 HIS B O 1
#

InterPro domains:
  IPR000281 Helix-turn-helix protein RpiR [PF01418] (3-75)
  IPR000281 Helix-turn-helix protein RpiR [PS51071] (2-78)
  IPR001347 SIS domain [PF01380] (126-254)
  IPR001347 SIS domain [PS51464] (122-263)
  IPR009057 Homedomain-like superfamily [SSF46689] (2-75)
  IPR035472 RpiR-like, SIS domain [cd05013] (117-255)
  IPR036388 Winged helix-like DNA-binding domain superfamily [G3DSA:1.10.10.10] (1-78)
  IPR046348 SIS domain superfamily [SSF53697] (101-280)
  IPR047640 HTH-type transcriptional regulator RpiR-like [PTHR30514] (1-280)

Organism: Staphylococcus aureus (strain NCTC 8325 / PS 47) (NCBI:txid93061)

Sequence (580 aa):
MSNVLTEIDSQYPYMTKNEKKIAKFILNSPQKVIKMRSQDLASLLDISTSSVIRFSKKITDGGFHDLKINISKYVPKASSIYNVELMNNESTESLRTKLHTRTTRALNHANNELNDKTIDQICHCLKRSETIFIYGFGASFVVATDLYQKLSRIGLNIQLVQETHIFATLLATHNSNDSVILITNNGTQSEMQSMVKVIDDYHIPIITITSTRDNPVAQASNIVLTYGKTDENEMHMGATTSLFAQMFTIDILYYRYVALNYHASLDFITQSKMALDNYRKHLSNINFKHMSNVLTEIDSQYPYMTKNEKKIAKFILNSPQKVIKMRSQDLASLLDISTSSVIRFSKKITDGGFHDLKINISKYVPKASSIYNVELMNNESTESLRTKLHTRTTRALNHANNELNDKTIDQICHCLKRSETIFIYGFGASFVVATDLYQKLSRIGLNIQLVQETHIFATLLATHNSNDSVILITNNGTQSEMQSMVKVIDDYHIPIITITSTRDNPVAQASNIVLTYGKTDENEMHMGATTSLFAQMFTIDILYYRYVALNYHASLDFITQSKMALDNYRKHLSNINFKH

Secondary structure (DSSP, 8-state):
---HHHHHHHHGGG--HHHHHHHHHHHH-HHHHTT--HHHHHHHHTS-HHHHHHHHHHH-TTHHHHHHHHHHTTS--SSSSSSS-PPTT--HHHHHHHHHHHHHHHHHHHHHH--HHHHHHHHHHHHH-SSEEEEE-TTHHHHHHHHHHHHHTTT--EEE---HHHHHHHHTT--TTSEEEEE-SS---HHHHHHHHHHHHTT--EEEEES-S-SHHHHT-SEEEE-----GGGGGT---HHHHHHHHHHHHHHHHHHHHTHHHHHHHHHHHHHHHHHHHHHHHT-----/---HHHHHHHHGGG--HHHHHHHHHHHH-HHHHTT--HHHHHHHHTS-HHHHHHHHHHH-TTHHHHHHHHHHTTS--SSSSSSS-PPTT--HHHHHHHHHHHHHHHHHHHHHH--HHHHHHHHHHHHH-SSEEEEE-TTHHHHHHHHHHHHHTTT--EEE---HHHHHHHHTT--TTSEEEEE-SS---HHHHHHHHHHHHTT--EEEEES-S-SHHHHT-SEEEE-----GGGGGT---HHHHHHHHHHHHHHHHHHHHTHHHHHHHHHHHHHHHHHHHHHHHT-----

Solvent-accessible surface area (backbone atoms only — not comparable to full-atom values): 30378 Å² total; per-residue (Å²): 133,80,58,55,65,55,52,48,60,71,46,45,86,78,44,52,74,70,49,39,55,52,47,51,46,43,63,61,34,44,67,58,50,59,74,51,52,60,59,55,52,13,60,74,68,72,50,53,46,67,56,45,41,50,51,21,38,73,77,28,85,67,18,52,69,43,38,32,55,52,47,50,73,62,37,79,46,58,75,66,68,25,66,66,64,54,44,76,59,43,51,55,68,60,49,45,54,53,51,50,54,47,41,50,50,31,42,52,46,16,61,70,46,49,52,59,67,54,49,52,52,49,41,54,51,57,70,66,28,66,38,36,38,33,38,24,57,76,72,32,30,36,48,35,50,47,50,47,57,54,45,49,35,44,73,47,52,67,45,75,56,84,50,70,72,59,47,57,62,55,47,76,79,50,36,64,52,24,33,36,40,38,35,34,67,66,41,72,53,64,71,56,47,52,45,50,52,56,42,49,74,44,51,29,46,31,34,27,42,25,23,50,67,88,22,68,40,36,66,71,31,76,41,68,47,40,34,39,80,53,76,67,37,33,65,68,84,46,65,53,46,53,48,51,22,49,44,51,50,52,48,48,47,51,52,37,39,36,15,71,39,34,67,65,23,48,21,29,36,35,42,47,52,47,51,52,49,52,51,47,50,55,56,69,62,52,67,75,78,122,134,81,56,55,66,55,53,49,60,70,46,44,86,78,45,52,74,70,48,39,56,51,47,51,47,44,63,61,33,45,67,59,51,57,73,51,51,60,61,54,53,13,60,74,67,72,50,53,46,66,54,45,41,52,51,21,36,72,75,27,83,67,19,51,68,44,38,32,54,52,46,49,74,61,35,79,45,59,75,65,65,26,63,65,64,55,43,76,58,44,52,54,66,58,48,45,53,53,51,50,54,47,41,50,48,30,42,52,45,15,62,70,48,48,53,59,68,54,48,52,51,48,41,54,51,57,71,64,28,67,38,36,37,34,36,25,57,77,73,32,29,36,48,35,51,47,50,46,58,54,46,50,36,44,74,46,51,66,44,77,58,86,48,70,71,60,47,56,60,54,48,74,79,49,35,64,53,24,34,35,39,37,34,34,67,65,41,74,51,66,71,57,47,53,47,51,54,56,42,49,73,44,50,29,47,30,36,27,40,25,22,50,67,88,24,66,42,38,65,72,33,76,41,67,47,38,34,39,80,53,76,69,34,34,67,70,83,44,68,51,46,51,48,52,21,50,46,52,51,51,47,48,48,51,53,38,39,36,15,70,39,36,68,66,24,46,20,29,37,33,42,47,51,49,52,52,49,51,50,49,52,53,57,69,62,52,66,75,78,123

pLDDT: mean 86.42, std 14.9, range [25.59, 98.69]

Radius of gyration: 27.23 Å; Cα contacts (8 Å, |Δi|>4): 922; chains: 2; bounding box: 58×90×57 Å

Nearest PDB structures (foldseek):
  8k3b-assembly1_A  TM=6.593E-01  e=1.658E-17  Pseudomonas aeruginosa
  4ivn-assembly1_A  TM=6.726E-01  e=2.956E-15  Vibrio vulnificus YJ016
  4ivn-assembly1_B  TM=6.802E-01  e=3.650E-14  Vibrio vulnificus YJ016
  7en6-assembly1_C  TM=9.236E-01  e=8.037E-11  Escherichia coli
  2xhz-assembly1_B  TM=9.006E-01  e=1.431E-09  Escherichia coli

Foldseek 3Di:
DDQLLVVLVVCLVVDDPLSVLVNVCCNVCVVVLLVDDLCRSCVVSVHDSVSQQVSQCVSPVVGSNVSSVSSVVQDLDCDDQLVVNDHVVDDPVVVCVSLVVQLVVLQVLLVVQWDPVLLVVVLVLQVQAQEEEEEEPDVCLVLSVVLQVLVVLQPGHYDYDDDLVVVLVVLVVDAQSHAYEYEDAAQADPSLLVSLVSNVVRPHAYEYEYQDCPYSNNVSHPGYTHSHHHSVSNVRPDCRNVSSSSNSVSVVSSVVSCVVVVPSRVVSNVVVVVVVVVVVVVVVPPPPPD/DDQLLVVLVVCLVVDDPLLVLVNVCCNVCVVVLLVDDLCRSCVVSVHDSVSQQVSQCVSPVVGSNVSSVSSVVQDLDCDDQLVVNDHVVDDPVVVCVSLVVQLVVLQVLLVVQWDPVLLVVVLVLQVQAQEEEEEEPDVCLVLSVVLQVLVVLQPGHYDYDDDLVVVLVVLVVDAQSHAYEYEDAAQADPSLLVSLVSNVVRVHAYEYEYQDCPYSNNVSHPGYTHSHHHSVSNVPPDDRNVSSSSNSVSVVSSVVSCVVVVPSRVVSNVVVVVVVVVVVVVVVPPPPPD